Protein AF-A0AB34FKI2-F1 (afdb_monomer_lite)

Structure (mmCIF, N/CA/C/O backbone):
data_AF-A0AB34FKI2-F1
#
_entry.id   AF-A0AB34FKI2-F1
#
loop_
_atom_site.group_PDB
_atom_site.id
_atom_site.type_symbol
_atom_site.label_atom_id
_atom_site.label_alt_id
_atom_site.label_comp_id
_atom_site.label_asym_id
_atom_site.label_entity_id
_atom_site.label_seq_id
_atom_site.pdbx_PDB_ins_code
_atom_site.Cartn_x
_atom_site.Cartn_y
_atom_site.Cartn_z
_atom_site.occupancy
_atom_site.B_iso_or_equiv
_atom_site.auth_seq_id
_atom_site.auth_comp_id
_atom_site.auth_asym_id
_atom_site.auth_atom_id
_atom_site.pdbx_PDB_model_num
ATOM 1 N N . MET A 1 1 ? 13.806 12.354 -33.647 1.00 36.91 1 MET A N 1
ATOM 2 C CA . MET A 1 1 ? 13.730 12.412 -32.172 1.00 36.91 1 MET A CA 1
ATOM 3 C C . MET A 1 1 ? 12.819 13.571 -31.813 1.00 36.91 1 MET A C 1
ATOM 5 O O . MET A 1 1 ? 13.133 14.686 -32.201 1.00 36.91 1 MET A O 1
ATOM 9 N N . GLY A 1 2 ? 11.666 13.308 -31.197 1.00 36.88 2 GLY A N 1
ATOM 10 C CA . GLY A 1 2 ? 10.784 14.372 -30.700 1.00 36.88 2 GLY A CA 1
ATOM 11 C C . GLY A 1 2 ? 11.309 14.981 -29.392 1.00 36.88 2 GLY A C 1
ATOM 12 O O . GLY A 1 2 ? 12.210 14.392 -28.782 1.00 36.88 2 GLY A O 1
ATOM 13 N N . PRO A 1 3 ? 10.777 16.138 -28.957 1.00 34.12 3 PRO A N 1
ATOM 14 C CA . PRO A 1 3 ? 11.113 16.712 -27.660 1.00 34.12 3 PRO A CA 1
ATOM 15 C C . PRO A 1 3 ? 10.733 15.728 -26.544 1.00 34.12 3 PRO A C 1
ATOM 17 O O . PRO A 1 3 ? 9.613 15.224 -26.493 1.00 34.12 3 PRO A O 1
ATOM 20 N N . ARG A 1 4 ? 11.699 15.419 -25.675 1.00 36.09 4 ARG A N 1
ATOM 21 C CA . ARG A 1 4 ? 11.494 14.641 -24.450 1.00 36.09 4 ARG A CA 1
ATOM 22 C C . ARG A 1 4 ? 11.202 15.623 -23.325 1.00 36.09 4 ARG A C 1
ATOM 24 O O . ARG A 1 4 ? 12.041 16.470 -23.035 1.00 36.09 4 ARG A O 1
ATOM 31 N N . TYR A 1 5 ? 10.034 15.511 -22.710 1.00 38.56 5 TYR A N 1
ATOM 32 C CA . TYR A 1 5 ? 9.676 16.317 -21.549 1.00 38.56 5 TYR A CA 1
ATOM 33 C C . TYR A 1 5 ? 10.195 15.625 -20.288 1.00 38.56 5 TYR A C 1
ATOM 35 O O . TYR A 1 5 ? 9.943 14.440 -20.078 1.00 38.56 5 TYR A O 1
ATOM 43 N N . VAL A 1 6 ? 10.951 16.355 -19.472 1.00 43.88 6 VAL A N 1
ATOM 44 C CA . VAL A 1 6 ? 11.436 15.898 -18.167 1.00 43.88 6 VAL A CA 1
ATOM 45 C C . VAL A 1 6 ? 10.731 16.739 -17.116 1.00 43.88 6 VAL A C 1
ATOM 47 O O . VAL A 1 6 ? 10.831 17.964 -17.138 1.00 43.88 6 VAL A O 1
ATOM 50 N N . TRP A 1 7 ? 10.005 16.088 -16.210 1.00 45.16 7 TRP A N 1
ATOM 51 C CA . TRP A 1 7 ? 9.413 16.757 -15.058 1.00 45.16 7 TRP A CA 1
ATOM 52 C C . TRP A 1 7 ? 10.509 17.038 -14.035 1.00 45.16 7 TRP A C 1
ATOM 54 O O . TRP A 1 7 ? 11.096 16.110 -13.477 1.00 45.16 7 TRP A O 1
ATOM 64 N N . VAL A 1 8 ? 10.791 18.319 -13.812 1.00 47.62 8 VAL A N 1
ATOM 65 C CA . VAL A 1 8 ? 11.752 18.785 -12.813 1.00 47.62 8 VAL A CA 1
ATOM 66 C C . VAL A 1 8 ? 10.981 19.505 -11.718 1.00 47.62 8 VAL A C 1
ATOM 68 O O . VAL A 1 8 ? 10.269 20.470 -11.990 1.00 47.62 8 VAL A O 1
ATOM 71 N N . ASN A 1 9 ? 11.146 19.067 -10.472 1.00 60.25 9 ASN A N 1
ATOM 72 C CA . ASN A 1 9 ? 10.784 19.886 -9.327 1.00 60.25 9 ASN A CA 1
ATOM 73 C C . ASN A 1 9 ? 11.964 20.808 -9.004 1.00 60.25 9 ASN A C 1
ATOM 75 O O . ASN A 1 9 ? 12.956 20.367 -8.425 1.00 60.25 9 ASN A O 1
ATOM 79 N N . PHE A 1 10 ? 11.854 22.084 -9.366 1.00 63.44 10 PHE A N 1
ATOM 80 C CA . PHE A 1 10 ? 12.954 23.024 -9.194 1.00 63.44 10 PHE A CA 1
ATOM 81 C C . PHE A 1 10 ? 13.358 23.275 -7.734 1.00 63.44 10 PHE A C 1
ATOM 83 O O . PHE A 1 10 ? 14.466 23.759 -7.526 1.00 63.44 10 PHE A O 1
ATOM 90 N N . ASP A 1 11 ? 12.523 22.934 -6.742 1.00 52.12 11 ASP A N 1
ATOM 91 C CA . ASP A 1 11 ? 12.841 23.084 -5.314 1.00 52.12 11 ASP A CA 1
ATOM 92 C C . ASP A 1 11 ? 13.792 22.004 -4.777 1.00 52.12 11 ASP A C 1
ATOM 94 O O . ASP A 1 11 ? 14.452 22.227 -3.757 1.00 52.12 11 ASP A O 1
ATOM 98 N N . VAL A 1 12 ? 13.868 20.845 -5.443 1.00 49.78 12 VAL A N 1
ATOM 99 C CA . VAL A 1 12 ? 14.560 19.643 -4.932 1.00 49.78 12 VAL A CA 1
ATOM 100 C C . VAL A 1 12 ? 15.513 19.032 -5.955 1.00 49.78 12 VAL A C 1
ATOM 102 O O . VAL A 1 12 ? 16.556 18.490 -5.592 1.00 49.78 12 VAL A O 1
ATOM 105 N N . ASP A 1 13 ? 15.157 19.070 -7.235 1.00 63.12 13 ASP A N 1
ATOM 106 C CA . ASP A 1 13 ? 15.955 18.459 -8.284 1.00 63.12 13 ASP A CA 1
ATOM 107 C C . ASP A 1 13 ? 17.073 19.425 -8.713 1.00 63.12 13 ASP A C 1
ATOM 109 O O . ASP A 1 13 ? 16.844 20.593 -9.029 1.00 63.12 13 ASP A O 1
ATOM 113 N N . ILE A 1 14 ? 18.306 18.916 -8.737 1.00 79.19 14 ILE A N 1
ATOM 114 C CA . ILE A 1 14 ? 19.466 19.661 -9.224 1.00 79.19 14 ILE A CA 1
ATOM 115 C C . ILE A 1 14 ? 19.403 19.703 -10.752 1.00 79.19 14 ILE A C 1
ATOM 117 O O . ILE A 1 14 ? 19.555 18.677 -11.420 1.00 79.19 14 ILE A O 1
ATOM 121 N N . ILE A 1 15 ? 19.220 20.895 -11.316 1.00 81.94 15 ILE A N 1
ATOM 122 C CA . ILE A 1 15 ? 19.313 21.116 -12.759 1.00 81.94 15 ILE A CA 1
ATOM 123 C C . ILE A 1 15 ? 20.778 21.027 -13.163 1.00 81.94 15 ILE A C 1
ATOM 125 O O . ILE A 1 15 ? 21.557 21.933 -12.887 1.00 81.94 15 ILE A O 1
ATOM 129 N N . SER A 1 16 ? 21.173 19.931 -13.811 1.00 85.62 16 SER A N 1
ATOM 130 C CA . SER A 1 16 ? 22.531 19.791 -14.331 1.00 85.62 16 SER A CA 1
ATOM 131 C C . SER A 1 16 ? 22.608 20.224 -15.788 1.00 85.62 16 SER A C 1
ATOM 133 O O . SER A 1 16 ? 21.954 19.641 -16.650 1.00 85.62 16 SER A O 1
ATOM 135 N N . ILE A 1 17 ? 23.431 21.232 -16.068 1.00 79.88 17 ILE A N 1
ATOM 136 C CA . ILE A 1 17 ? 23.648 21.740 -17.428 1.00 79.88 17 ILE A CA 1
ATOM 137 C C . ILE A 1 17 ? 24.978 21.315 -18.049 1.00 79.88 17 ILE A C 1
ATOM 139 O O . ILE A 1 17 ? 25.231 21.622 -19.217 1.00 79.88 17 ILE A O 1
ATOM 143 N N . GLY A 1 18 ? 25.839 20.628 -17.292 1.00 83.62 18 GLY A N 1
ATOM 144 C CA . GLY A 1 18 ? 27.208 20.323 -17.716 1.00 83.62 18 GLY A CA 1
ATOM 145 C C . GLY A 1 18 ? 27.922 21.586 -18.211 1.00 83.62 18 GLY A C 1
ATOM 146 O O . GLY A 1 18 ? 27.848 22.641 -17.575 1.00 83.62 18 GLY A O 1
ATOM 147 N N . LYS A 1 19 ? 28.546 21.509 -19.391 1.00 79.94 19 LYS A N 1
ATOM 148 C CA . LYS A 1 19 ? 29.255 22.631 -20.040 1.00 79.94 19 LYS A CA 1
ATOM 149 C C . LYS A 1 19 ? 28.345 23.620 -20.784 1.00 79.94 19 LYS A C 1
ATOM 151 O O . LYS A 1 19 ? 28.832 24.524 -21.458 1.00 79.94 19 LYS A O 1
ATOM 156 N N . THR A 1 20 ? 27.024 23.455 -20.709 1.00 78.88 20 THR A N 1
ATOM 157 C CA . THR A 1 20 ? 26.074 24.318 -21.427 1.00 78.88 20 THR A CA 1
ATOM 158 C C . THR A 1 20 ? 26.088 25.746 -20.861 1.00 78.88 20 THR A C 1
ATOM 160 O O . THR A 1 20 ? 26.243 25.959 -19.655 1.00 78.88 20 THR A O 1
ATOM 163 N N . ALA A 1 21 ? 25.923 26.742 -21.737 1.00 74.44 21 ALA A N 1
ATOM 164 C CA . ALA A 1 21 ? 25.883 28.156 -21.361 1.00 74.44 21 ALA A CA 1
ATOM 165 C C . ALA A 1 21 ? 24.600 28.517 -20.588 1.00 74.44 21 ALA A C 1
ATOM 167 O O . ALA A 1 21 ? 23.507 28.100 -20.978 1.00 74.44 21 ALA A O 1
ATOM 168 N N . PHE A 1 22 ? 24.719 29.367 -19.559 1.00 78.50 22 PHE A N 1
ATOM 169 C CA . PHE A 1 22 ? 23.585 29.801 -18.723 1.00 78.50 22 PHE A CA 1
ATOM 170 C C . PHE A 1 22 ? 22.483 30.521 -19.508 1.00 78.50 22 PHE A C 1
ATOM 172 O O . PHE A 1 22 ? 21.317 30.410 -19.154 1.00 78.50 22 PHE A O 1
ATOM 179 N N . ALA A 1 23 ? 22.826 31.171 -20.626 1.00 72.12 23 ALA A N 1
ATOM 180 C CA . ALA A 1 23 ? 21.864 31.858 -21.490 1.00 72.12 23 ALA A CA 1
ATOM 181 C C . ALA A 1 23 ? 20.731 30.944 -22.004 1.00 72.12 23 ALA A C 1
ATOM 183 O O . ALA A 1 23 ? 19.657 31.432 -22.340 1.00 72.12 23 ALA A O 1
ATOM 184 N N . ARG A 1 24 ? 20.945 29.619 -22.054 1.00 72.25 24 ARG A N 1
ATOM 185 C CA . ARG A 1 24 ? 19.901 28.652 -22.436 1.00 72.25 24 ARG A CA 1
ATOM 186 C C . ARG A 1 24 ? 18.867 28.380 -21.343 1.00 72.25 24 ARG A C 1
ATOM 188 O O . ARG A 1 24 ? 17.852 27.774 -21.651 1.00 72.25 24 ARG A O 1
ATOM 195 N N . LEU A 1 25 ? 19.146 28.791 -20.110 1.00 74.25 25 LEU A N 1
ATOM 196 C CA . LEU A 1 25 ? 18.250 28.687 -18.959 1.00 74.25 25 LEU A CA 1
ATOM 197 C C . LEU A 1 25 ? 17.716 30.052 -18.505 1.00 74.25 25 LEU A C 1
ATOM 199 O O . LEU A 1 25 ? 17.003 30.130 -17.511 1.00 74.25 25 LEU A O 1
ATOM 203 N N . GLU A 1 26 ? 18.089 31.135 -19.192 1.00 70.12 26 GLU A N 1
ATOM 204 C CA . GLU A 1 26 ? 17.676 32.494 -18.835 1.00 70.12 26 GLU A CA 1
ATOM 205 C C . GLU A 1 26 ? 16.142 32.658 -18.731 1.00 70.12 26 GLU A C 1
ATOM 207 O O . GLU A 1 26 ? 15.705 33.331 -17.795 1.00 70.12 26 GLU A O 1
ATOM 212 N N . PRO A 1 27 ? 15.304 32.053 -19.606 1.00 74.75 27 PRO A N 1
ATOM 213 C CA . PRO A 1 27 ? 13.847 32.172 -19.487 1.00 74.75 27 PRO A CA 1
ATOM 214 C C . PRO A 1 27 ? 13.287 31.522 -18.211 1.00 74.75 27 PRO 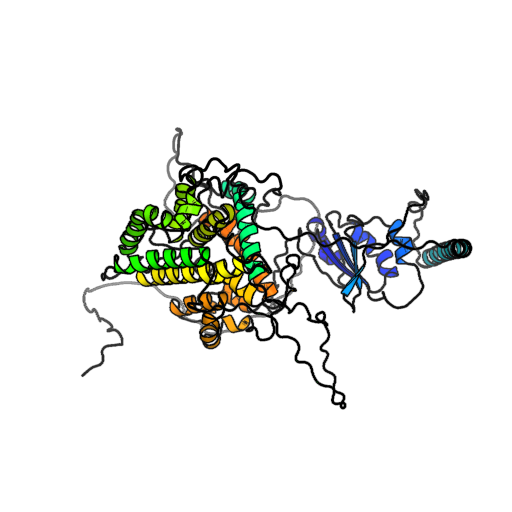A C 1
ATOM 216 O O . PRO A 1 27 ? 12.306 32.005 -17.650 1.00 74.75 27 PRO A O 1
ATOM 219 N N . GLU A 1 28 ? 13.928 30.460 -17.719 1.00 77.56 28 GLU A N 1
ATOM 220 C CA . GLU A 1 28 ? 13.501 29.681 -16.554 1.00 77.56 28 GLU A CA 1
ATOM 221 C C . GLU A 1 28 ? 14.317 29.985 -15.283 1.00 77.56 28 GLU A C 1
ATOM 223 O O . GLU A 1 28 ? 14.105 29.353 -14.245 1.00 77.56 28 GLU A O 1
ATOM 228 N N . ARG A 1 29 ? 15.228 30.970 -15.318 1.00 75.94 29 ARG A N 1
ATOM 229 C CA . ARG A 1 29 ? 16.171 31.276 -14.221 1.00 75.94 29 ARG A CA 1
ATOM 230 C C . ARG A 1 29 ? 15.507 31.547 -12.870 1.00 75.94 29 ARG A C 1
ATOM 232 O O . ARG A 1 29 ? 16.075 31.230 -11.832 1.00 75.94 29 ARG A O 1
ATOM 239 N N . GLN A 1 30 ? 14.287 32.088 -12.885 1.00 77.62 30 GLN A N 1
ATOM 240 C CA . GLN A 1 30 ? 13.497 32.390 -11.683 1.00 77.62 30 GLN A CA 1
ATOM 241 C C . GLN A 1 30 ? 12.847 31.148 -11.049 1.00 77.62 30 GLN A C 1
ATOM 243 O O . GLN A 1 30 ? 12.359 31.199 -9.920 1.00 77.62 30 GLN A O 1
ATOM 248 N N . LEU A 1 31 ? 12.822 30.022 -11.762 1.00 73.50 31 LEU A N 1
ATOM 249 C CA . LEU A 1 31 ? 12.275 28.768 -11.254 1.00 73.50 31 LEU A CA 1
ATOM 250 C C . LEU A 1 31 ? 13.360 27.927 -10.581 1.00 73.50 31 LEU A C 1
ATOM 252 O O . LEU A 1 31 ? 13.081 27.285 -9.575 1.00 73.50 31 LEU A O 1
ATOM 256 N N . ILE A 1 32 ? 14.594 27.970 -11.085 1.00 80.69 32 ILE A N 1
ATOM 257 C CA . ILE A 1 32 ? 15.693 27.082 -10.688 1.00 80.69 32 ILE A CA 1
ATOM 258 C C . ILE A 1 32 ? 16.177 27.386 -9.263 1.00 80.69 32 ILE A C 1
ATOM 260 O O . ILE A 1 32 ? 16.709 28.463 -9.000 1.00 80.69 32 ILE A O 1
ATOM 264 N N . ARG A 1 33 ? 16.039 26.412 -8.346 1.00 85.25 33 ARG A N 1
ATOM 265 C CA . ARG A 1 33 ? 16.550 26.520 -6.963 1.00 85.25 33 ARG A CA 1
ATOM 266 C C . ARG A 1 33 ? 17.855 25.768 -6.737 1.00 85.25 33 ARG A C 1
ATOM 268 O O . ARG A 1 33 ? 18.612 26.155 -5.854 1.00 85.25 33 ARG A O 1
ATOM 275 N N . TRP A 1 34 ? 18.153 24.748 -7.537 1.00 85.00 34 TRP A N 1
ATOM 276 C CA . TRP A 1 34 ? 19.406 24.000 -7.443 1.00 85.00 34 TRP A CA 1
ATOM 277 C C . TRP A 1 34 ? 20.025 23.802 -8.819 1.00 85.00 34 TRP A C 1
ATOM 279 O O . TRP A 1 34 ? 19.372 23.292 -9.729 1.00 85.00 34 TRP A O 1
ATOM 289 N N . LEU A 1 35 ? 21.290 24.191 -8.973 1.00 87.62 35 LEU A N 1
ATOM 290 C CA . LEU A 1 35 ? 21.977 24.186 -10.265 1.00 87.62 35 LEU A CA 1
ATOM 291 C C . LEU A 1 35 ? 23.322 23.473 -10.171 1.00 87.62 35 LEU A C 1
ATOM 293 O O . LEU A 1 35 ? 24.120 23.765 -9.287 1.00 87.62 35 LEU A O 1
ATOM 297 N N . ARG A 1 36 ? 23.595 22.571 -11.115 1.00 88.00 36 ARG A N 1
ATOM 298 C CA . ARG A 1 36 ? 24.903 21.946 -11.314 1.00 88.00 36 ARG A CA 1
ATOM 299 C C . ARG A 1 36 ? 25.458 22.295 -12.683 1.00 88.00 36 ARG A C 1
ATOM 301 O O . ARG A 1 36 ? 24.809 22.043 -13.697 1.00 88.00 36 ARG A O 1
ATOM 308 N N . PHE A 1 37 ? 26.682 22.793 -12.739 1.00 84.56 37 PHE A N 1
ATOM 309 C CA . PHE A 1 37 ? 27.330 23.129 -14.004 1.00 84.56 37 PHE A CA 1
ATOM 310 C C . PHE A 1 37 ? 28.814 22.771 -13.992 1.00 84.56 37 PHE A C 1
ATOM 312 O O . PHE A 1 37 ? 29.411 22.568 -12.940 1.00 84.56 37 PHE A O 1
ATOM 319 N N . GLU A 1 38 ? 29.392 22.671 -15.184 1.00 84.44 38 GLU A N 1
ATOM 320 C CA . GLU A 1 38 ? 30.779 22.277 -15.415 1.00 84.44 38 GLU A CA 1
ATOM 321 C C . GLU A 1 38 ? 31.502 23.367 -16.207 1.00 84.44 38 GLU A C 1
ATOM 323 O O . GLU A 1 38 ? 30.967 23.872 -17.203 1.00 84.44 38 GLU A O 1
ATOM 328 N N . ARG A 1 39 ? 32.698 23.769 -15.768 1.00 74.50 39 ARG A N 1
ATOM 329 C CA . ARG A 1 39 ? 33.517 24.777 -16.458 1.00 74.50 39 ARG A CA 1
ATOM 330 C C . ARG A 1 39 ? 34.976 24.333 -16.503 1.00 74.50 39 ARG A C 1
ATOM 332 O O . ARG A 1 39 ? 35.525 23.889 -15.505 1.00 74.50 39 ARG A O 1
ATOM 339 N N . ALA A 1 40 ? 35.570 24.471 -17.687 1.00 59.78 40 ALA A N 1
ATOM 340 C CA . ALA A 1 40 ? 36.943 24.057 -17.976 1.00 59.78 40 ALA A CA 1
ATOM 341 C C . ALA A 1 40 ? 37.964 25.197 -17.820 1.00 59.78 40 ALA A C 1
ATOM 343 O O . ALA A 1 40 ? 39.146 24.947 -17.639 1.00 59.78 40 ALA A O 1
ATOM 344 N N . ASP A 1 41 ? 37.526 26.455 -17.931 1.00 61.81 41 ASP A N 1
ATOM 345 C CA . ASP A 1 41 ? 38.401 27.631 -17.942 1.00 61.81 41 ASP A CA 1
ATOM 346 C C . ASP A 1 41 ? 37.795 28.726 -17.058 1.00 61.81 41 ASP A C 1
ATOM 348 O O . ASP A 1 41 ? 36.807 29.379 -17.413 1.00 61.81 41 ASP A O 1
ATOM 352 N N . LEU A 1 42 ? 38.373 28.879 -15.868 1.00 55.81 42 LEU A N 1
ATOM 353 C CA . LEU A 1 42 ? 37.875 29.785 -14.839 1.00 55.81 42 LEU A CA 1
ATOM 354 C C . LEU A 1 42 ? 38.068 31.257 -15.222 1.00 55.81 42 LEU A C 1
ATOM 356 O O . LEU A 1 42 ? 37.190 32.066 -14.935 1.00 55.81 42 LEU A O 1
ATOM 360 N N . ALA A 1 43 ? 39.138 31.613 -15.941 1.00 51.38 43 ALA A N 1
ATOM 361 C CA . ALA A 1 43 ? 39.344 32.988 -16.398 1.00 51.38 43 ALA A CA 1
ATOM 362 C C . ALA A 1 43 ? 38.209 33.429 -17.340 1.00 51.38 43 ALA A C 1
ATOM 364 O O . ALA A 1 43 ? 37.658 34.521 -17.201 1.00 51.38 43 ALA A O 1
ATOM 365 N N . LYS A 1 44 ? 37.766 32.534 -18.233 1.00 54.94 44 LYS A N 1
ATOM 366 C CA . LYS A 1 44 ? 36.610 32.785 -19.113 1.00 54.94 44 LYS A CA 1
ATOM 367 C C . LYS A 1 44 ? 35.272 32.788 -18.377 1.00 54.94 44 LYS A C 1
ATOM 369 O O . LYS A 1 44 ? 34.367 33.521 -18.776 1.00 54.94 44 LYS A O 1
ATOM 374 N N . PHE A 1 45 ? 35.134 32.001 -17.309 1.00 61.09 45 PHE A N 1
ATOM 375 C CA . PHE A 1 45 ? 33.935 32.028 -16.471 1.00 61.09 45 PHE A CA 1
ATOM 376 C C . PHE A 1 45 ? 33.715 33.419 -15.851 1.00 61.09 45 PHE A C 1
ATOM 378 O O . PHE A 1 45 ? 32.600 33.938 -15.913 1.00 61.09 45 PHE A O 1
ATOM 385 N N . PHE A 1 46 ? 34.770 34.066 -15.344 1.00 56.91 46 PHE A N 1
ATOM 386 C CA . PHE A 1 46 ? 34.662 35.375 -14.686 1.00 56.91 46 PHE A CA 1
ATOM 387 C C . PHE A 1 46 ? 34.503 36.557 -15.649 1.00 56.91 46 PHE A C 1
ATOM 389 O O . PHE A 1 46 ? 33.774 37.492 -15.332 1.00 56.91 46 PHE A O 1
ATOM 396 N N . VAL A 1 47 ? 35.114 36.506 -16.836 1.00 51.84 47 VAL A N 1
ATOM 397 C CA . VAL A 1 47 ? 35.044 37.606 -17.819 1.00 51.84 47 VAL A CA 1
ATOM 398 C C . VAL A 1 47 ? 33.665 37.715 -18.495 1.00 51.84 47 VAL A C 1
ATOM 400 O O . VAL A 1 47 ? 33.321 38.782 -18.995 1.00 51.84 47 VAL A O 1
A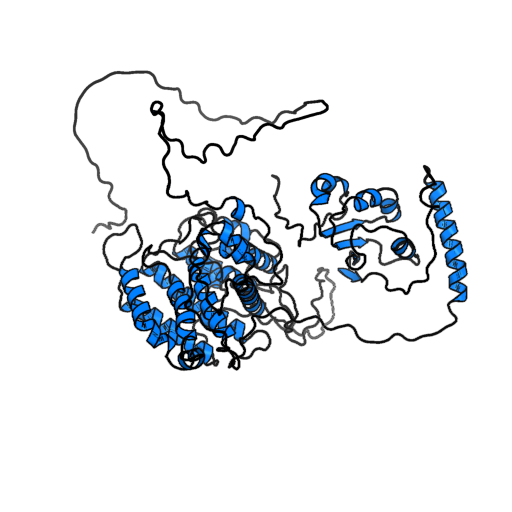TOM 403 N N . GLY A 1 48 ? 32.837 36.657 -18.499 1.00 56.94 48 GLY A N 1
ATOM 404 C CA . GLY A 1 48 ? 31.546 36.714 -19.208 1.00 56.94 48 GLY A CA 1
ATOM 405 C C . GLY A 1 48 ? 30.384 35.867 -18.685 1.00 56.94 48 GLY A C 1
ATOM 406 O O . GLY A 1 48 ? 29.230 36.247 -18.892 1.00 56.94 48 GLY A O 1
ATOM 407 N N . ASP A 1 49 ? 30.633 34.744 -18.011 1.00 62.22 49 ASP A N 1
ATOM 408 C CA . ASP A 1 49 ? 29.565 33.821 -17.592 1.00 62.22 49 ASP A CA 1
ATOM 409 C C . ASP A 1 49 ? 29.048 34.117 -16.170 1.00 62.22 49 ASP A C 1
ATOM 411 O O . ASP A 1 49 ? 27.868 33.896 -15.893 1.00 62.22 49 ASP A O 1
ATOM 415 N N . TYR A 1 50 ? 29.880 34.687 -15.290 1.00 68.31 50 TYR A N 1
ATOM 416 C CA . TYR A 1 50 ? 29.510 35.042 -13.913 1.00 68.31 50 TYR A CA 1
ATOM 417 C C . TYR A 1 50 ? 28.377 36.079 -13.838 1.00 68.31 50 TYR A C 1
ATOM 419 O O . TYR A 1 50 ? 27.407 35.866 -13.116 1.00 68.31 50 TYR A O 1
ATOM 427 N N . LEU A 1 51 ? 28.422 37.145 -14.651 1.00 66.69 51 LEU A N 1
ATOM 428 C CA . LEU A 1 51 ? 27.358 38.168 -14.703 1.00 66.69 51 LEU A CA 1
ATOM 429 C C . LEU A 1 51 ? 25.990 37.600 -15.120 1.00 66.69 51 LEU A C 1
ATOM 431 O O . LEU A 1 51 ? 24.960 38.251 -14.948 1.00 66.69 51 LEU A O 1
ATOM 435 N N . ARG A 1 52 ? 25.969 36.400 -15.712 1.00 75.12 52 ARG A N 1
ATOM 436 C CA . ARG A 1 52 ? 24.742 35.669 -16.047 1.00 75.12 52 ARG A CA 1
ATOM 437 C C . ARG A 1 52 ? 24.327 34.731 -14.923 1.00 75.12 52 ARG A C 1
ATOM 439 O O . ARG A 1 52 ? 23.136 34.567 -14.716 1.00 75.12 52 ARG A O 1
ATOM 446 N N . LEU A 1 53 ? 25.277 34.159 -14.184 1.00 77.50 53 LEU A N 1
ATOM 447 C CA . LEU A 1 53 ? 24.998 33.365 -12.986 1.00 77.50 53 LEU A CA 1
ATOM 448 C C . LEU A 1 53 ? 24.420 34.224 -11.850 1.00 77.50 53 LEU A C 1
ATOM 450 O O . LEU A 1 53 ? 23.501 33.775 -11.173 1.00 77.50 53 LEU A O 1
ATOM 454 N N . GLU A 1 54 ? 24.891 35.463 -11.679 1.00 75.31 54 GLU A N 1
ATOM 455 C CA . GLU A 1 54 ? 24.359 36.396 -10.668 1.00 75.31 54 GLU A CA 1
ATOM 456 C C . GLU A 1 54 ? 22.859 36.675 -10.861 1.00 75.31 54 GLU A C 1
ATOM 458 O O . GLU A 1 54 ? 22.154 36.934 -9.898 1.00 75.31 54 GLU A O 1
ATOM 463 N N . ARG A 1 55 ? 22.343 36.526 -12.088 1.00 77.69 55 ARG A N 1
ATOM 464 C CA . ARG A 1 55 ? 20.922 36.699 -12.431 1.00 77.69 55 ARG A CA 1
ATOM 465 C C . ARG A 1 55 ? 20.029 35.537 -11.984 1.00 77.69 55 ARG A C 1
ATOM 467 O O . ARG A 1 55 ? 18.826 35.555 -12.249 1.00 77.69 55 ARG A O 1
ATOM 474 N N . PHE A 1 56 ? 20.578 34.487 -11.380 1.00 82.62 56 PHE A N 1
ATOM 475 C CA . PHE A 1 56 ? 19.805 33.357 -10.863 1.00 82.62 56 PHE A CA 1
ATOM 476 C C . PHE A 1 56 ? 19.424 33.596 -9.396 1.00 82.62 56 PHE A C 1
ATOM 478 O O . PHE A 1 56 ? 19.736 32.794 -8.519 1.00 82.62 56 PHE A O 1
ATOM 485 N N . ASP A 1 57 ? 18.695 34.686 -9.147 1.00 79.81 57 ASP A N 1
ATOM 486 C CA . ASP A 1 57 ? 18.303 35.213 -7.823 1.00 79.81 57 ASP A CA 1
ATOM 487 C C . ASP A 1 57 ? 17.495 34.216 -6.965 1.00 79.81 57 ASP A C 1
ATOM 489 O O . ASP A 1 57 ? 17.249 34.416 -5.778 1.00 79.81 57 ASP A O 1
ATOM 493 N N . SER A 1 58 ? 17.028 33.142 -7.596 1.00 82.50 58 SER A N 1
ATOM 494 C CA . SER A 1 58 ? 16.181 32.116 -7.012 1.00 82.50 58 SER A CA 1
ATOM 495 C C . SER A 1 58 ? 16.952 30.910 -6.456 1.00 82.50 58 SER A C 1
ATOM 497 O O . SER A 1 58 ? 16.328 30.043 -5.833 1.00 82.50 58 SER A O 1
ATOM 499 N N . LEU A 1 59 ? 18.278 30.843 -6.634 1.00 84.62 59 LEU A N 1
ATOM 500 C CA . LEU A 1 59 ? 19.097 29.707 -6.209 1.00 84.62 59 LEU A CA 1
ATOM 501 C C . LEU A 1 59 ? 19.162 29.556 -4.683 1.00 84.62 59 LEU A C 1
ATOM 503 O O . LEU A 1 59 ? 19.443 30.482 -3.932 1.00 84.62 59 LEU A O 1
ATOM 507 N N . ARG A 1 60 ? 18.957 28.323 -4.223 1.00 86.31 60 ARG A N 1
ATOM 508 C CA . ARG A 1 60 ? 19.117 27.888 -2.830 1.00 86.31 60 ARG A CA 1
ATOM 509 C C . ARG A 1 60 ? 20.427 27.140 -2.602 1.00 86.31 60 ARG A C 1
ATOM 511 O O . ARG A 1 60 ? 20.898 27.105 -1.472 1.00 86.31 60 ARG A O 1
ATOM 518 N N . GLY A 1 61 ? 21.014 26.571 -3.651 1.00 84.88 61 GLY A N 1
ATOM 519 C CA . GLY A 1 61 ? 22.323 25.924 -3.608 1.00 84.88 61 GLY A CA 1
ATOM 520 C C . GLY A 1 61 ? 22.836 25.588 -5.004 1.00 84.88 61 GLY A C 1
ATOM 521 O O . GLY A 1 61 ? 22.070 25.573 -5.972 1.00 84.88 61 GLY A O 1
ATOM 522 N N . MET A 1 62 ? 24.139 25.349 -5.130 1.00 87.00 62 MET A N 1
ATOM 523 C CA . MET A 1 62 ? 24.740 25.005 -6.419 1.00 87.00 62 MET A CA 1
ATOM 524 C C . MET A 1 62 ? 25.890 24.009 -6.296 1.00 87.00 62 MET A C 1
ATOM 526 O O . MET A 1 62 ? 26.562 23.929 -5.271 1.00 87.00 62 MET A O 1
ATOM 530 N N . GLN A 1 63 ? 26.137 23.281 -7.382 1.00 85.50 63 GLN A N 1
ATOM 531 C CA . GLN A 1 63 ? 27.264 22.370 -7.521 1.00 85.50 63 GLN A CA 1
ATOM 532 C C . GLN A 1 63 ? 28.124 22.765 -8.720 1.00 85.50 63 GLN A C 1
ATOM 534 O O . GLN A 1 63 ? 27.632 22.872 -9.846 1.00 85.50 63 GLN A O 1
ATOM 539 N N . VAL A 1 64 ? 29.419 22.943 -8.494 1.00 80.69 64 VAL A N 1
ATOM 540 C CA . VAL A 1 64 ? 30.370 23.322 -9.542 1.00 80.69 64 VAL A CA 1
ATOM 541 C C . VAL A 1 64 ? 31.315 22.158 -9.795 1.00 80.69 64 VAL A C 1
ATOM 543 O O . VAL A 1 64 ? 32.010 21.705 -8.889 1.00 80.69 64 VAL A O 1
ATOM 546 N N . VAL A 1 65 ? 31.323 21.654 -11.027 1.00 76.38 65 VAL A N 1
ATOM 547 C CA . VAL A 1 65 ? 32.256 20.617 -11.482 1.00 76.38 65 VAL A CA 1
ATOM 548 C C . VAL A 1 65 ? 33.443 21.303 -12.164 1.00 76.38 65 VAL A C 1
ATOM 550 O O . VAL A 1 65 ? 33.252 21.997 -13.165 1.00 76.38 65 VAL A O 1
ATOM 553 N N . ASP A 1 66 ? 34.648 21.130 -11.618 1.00 68.94 66 ASP A N 1
ATOM 554 C CA . ASP A 1 66 ? 35.870 21.818 -12.075 1.00 68.94 66 ASP A CA 1
ATOM 555 C C . ASP A 1 66 ? 36.894 20.837 -12.663 1.00 68.94 66 ASP A C 1
ATOM 557 O O . ASP A 1 66 ? 37.475 20.025 -11.943 1.00 68.94 66 ASP A O 1
ATOM 561 N N . GLU A 1 67 ? 37.150 20.945 -13.970 1.00 56.66 67 GLU A N 1
ATOM 562 C CA . GLU A 1 67 ? 38.029 20.034 -14.712 1.00 56.66 67 GLU A CA 1
ATOM 563 C C . GLU A 1 67 ? 39.504 20.021 -14.258 1.00 56.66 67 GLU A C 1
ATOM 565 O O . GLU A 1 67 ? 40.200 19.039 -14.520 1.00 56.66 67 GLU A O 1
ATOM 570 N N . PHE A 1 68 ? 39.983 21.046 -13.539 1.00 55.94 68 PHE A N 1
ATOM 571 C CA . PHE A 1 68 ? 41.410 21.231 -13.225 1.00 55.94 68 PHE A CA 1
ATOM 572 C C . PHE A 1 68 ? 41.792 21.062 -11.746 1.00 55.94 68 PHE A C 1
ATOM 574 O O . PHE A 1 68 ? 42.922 21.381 -11.364 1.00 55.94 68 PHE A O 1
ATOM 581 N N . MET A 1 69 ? 40.913 20.500 -10.909 1.00 54.09 69 MET A N 1
ATOM 582 C CA . MET A 1 69 ? 41.164 20.274 -9.473 1.00 54.09 69 MET A CA 1
ATOM 583 C C . MET A 1 69 ? 42.193 19.158 -9.157 1.00 54.09 69 MET A C 1
ATOM 585 O O . MET A 1 69 ? 41.959 18.283 -8.327 1.00 54.09 69 MET A O 1
ATOM 589 N N . GLY A 1 70 ? 43.379 19.208 -9.766 1.00 43.81 70 GLY A N 1
ATOM 590 C CA . GLY A 1 70 ? 44.436 18.230 -9.515 1.00 43.81 70 GLY A CA 1
ATOM 591 C C . GLY A 1 70 ? 45.869 18.666 -9.807 1.00 43.81 70 GLY A C 1
ATOM 592 O O . GLY A 1 70 ? 46.770 18.062 -9.240 1.00 43.81 70 GLY A O 1
ATOM 593 N N . ASN A 1 71 ? 46.128 19.706 -10.612 1.00 40.03 71 ASN A N 1
ATOM 594 C CA . ASN A 1 71 ? 47.502 20.044 -11.009 1.00 40.03 71 ASN A CA 1
ATOM 595 C C . ASN A 1 71 ? 47.771 21.559 -11.012 1.00 40.03 71 ASN A C 1
ATOM 597 O O . ASN A 1 71 ? 47.545 22.229 -12.014 1.00 40.03 71 ASN A O 1
ATOM 601 N N . GLY A 1 72 ? 48.335 22.085 -9.917 1.00 35.09 72 GLY A N 1
ATOM 602 C CA . GLY A 1 72 ? 49.076 23.354 -9.940 1.00 35.09 72 GLY A CA 1
ATOM 603 C C . GLY A 1 72 ? 48.946 24.230 -8.681 1.00 35.09 72 GLY A C 1
ATOM 604 O O . GLY A 1 72 ? 47.846 24.393 -8.154 1.00 35.09 72 GLY A O 1
ATOM 605 N N . PRO A 1 73 ? 50.042 24.847 -8.191 1.00 38.56 73 PRO A N 1
ATOM 606 C CA . PRO A 1 73 ? 50.039 25.688 -7.000 1.00 38.56 73 PRO A CA 1
ATOM 607 C C . PRO A 1 73 ? 49.594 27.117 -7.347 1.00 38.56 73 PRO A C 1
ATOM 609 O O . PRO A 1 73 ? 50.426 28.000 -7.485 1.00 38.56 73 PRO A O 1
ATOM 612 N N . THR A 1 74 ? 48.295 27.367 -7.508 1.00 39.25 74 THR A N 1
ATOM 613 C CA . THR A 1 74 ? 47.700 28.725 -7.502 1.00 39.25 74 THR A CA 1
ATOM 614 C C . THR A 1 74 ? 46.191 28.591 -7.238 1.00 39.25 74 THR A C 1
ATOM 616 O O . THR A 1 74 ? 45.422 28.141 -8.074 1.00 39.25 74 THR A O 1
ATOM 619 N N . GLY A 1 75 ? 45.665 28.870 -6.048 1.00 46.06 75 GLY A N 1
ATOM 620 C CA . GLY A 1 75 ? 45.507 30.237 -5.546 1.00 46.06 75 GLY A CA 1
ATOM 621 C C . GLY A 1 75 ? 44.254 30.952 -6.091 1.00 46.06 75 GLY A C 1
ATOM 622 O O . GLY A 1 75 ? 43.710 31.800 -5.398 1.00 46.06 75 GLY A O 1
ATOM 623 N N . HIS A 1 76 ? 43.738 30.582 -7.271 1.00 48.59 76 HIS A N 1
ATOM 624 C CA . HIS A 1 76 ? 42.758 31.416 -7.986 1.00 48.59 76 HIS A CA 1
ATOM 625 C C . HIS A 1 76 ? 41.341 31.394 -7.390 1.00 48.59 76 HIS A C 1
ATOM 627 O O . HIS A 1 76 ? 40.715 32.441 -7.266 1.00 48.59 76 HIS A O 1
ATOM 633 N N . TRP A 1 77 ? 40.834 30.240 -6.946 1.00 50.75 77 TRP A N 1
ATOM 634 C CA . TRP A 1 77 ? 39.506 30.171 -6.314 1.00 50.75 77 TRP A CA 1
ATOM 635 C C . TRP A 1 77 ? 39.490 30.775 -4.901 1.00 50.75 77 TRP A C 1
ATOM 637 O O . TRP A 1 77 ? 38.461 31.283 -4.464 1.00 50.75 77 TRP A O 1
ATOM 647 N N . ARG A 1 78 ? 40.635 30.756 -4.200 1.00 51.56 78 ARG A N 1
ATOM 648 C CA . ARG A 1 78 ? 40.761 31.218 -2.807 1.00 51.56 78 ARG A CA 1
ATOM 649 C C . ARG A 1 78 ? 40.580 32.724 -2.691 1.00 51.56 78 ARG A C 1
ATOM 651 O O . ARG A 1 78 ? 39.834 33.174 -1.838 1.00 51.56 78 ARG A O 1
ATOM 658 N N . SER A 1 79 ? 41.216 33.487 -3.578 1.00 49.38 79 SER A N 1
ATOM 659 C CA . SER A 1 79 ? 41.087 34.946 -3.594 1.00 49.38 79 SER A CA 1
ATOM 660 C C . SER A 1 79 ? 39.717 35.411 -4.098 1.00 49.38 79 SER A C 1
ATOM 662 O O . SER A 1 79 ? 39.263 36.481 -3.721 1.00 49.38 79 SER A O 1
ATOM 664 N N . LEU A 1 80 ? 39.040 34.613 -4.931 1.00 52.19 80 LEU A N 1
ATOM 665 C CA . LEU A 1 80 ? 37.756 34.977 -5.542 1.00 52.19 80 LEU A CA 1
ATOM 666 C C . LEU A 1 80 ? 36.540 34.582 -4.694 1.00 52.19 80 LEU A C 1
ATOM 668 O O . LEU A 1 80 ? 35.508 35.244 -4.775 1.00 52.19 80 LEU A O 1
ATOM 672 N N . TRP A 1 81 ? 36.663 33.553 -3.848 1.00 63.53 81 TRP A N 1
ATOM 673 C CA . TRP A 1 81 ? 35.620 33.137 -2.903 1.00 63.53 81 TRP A CA 1
ATOM 674 C C . TRP A 1 81 ? 35.117 34.300 -2.042 1.00 63.53 81 TRP A C 1
ATOM 676 O O . TRP A 1 81 ? 33.910 34.434 -1.837 1.00 63.53 81 TRP A O 1
ATOM 686 N N . ASP A 1 82 ? 36.038 35.166 -1.613 1.00 54.88 82 ASP A N 1
ATOM 687 C CA . ASP A 1 82 ? 35.749 36.288 -0.724 1.00 54.88 82 ASP A CA 1
ATOM 688 C C . ASP A 1 82 ? 35.288 37.555 -1.451 1.00 54.88 82 ASP A C 1
ATOM 690 O O . ASP A 1 82 ? 34.544 38.339 -0.866 1.00 54.88 82 ASP A O 1
ATOM 694 N N . ILE A 1 83 ? 35.639 37.715 -2.731 1.00 53.75 83 ILE A N 1
ATOM 695 C CA . ILE A 1 83 ? 35.364 38.927 -3.524 1.00 53.75 83 ILE A CA 1
ATOM 696 C C . ILE A 1 83 ? 34.019 38.841 -4.272 1.00 53.75 83 ILE A C 1
ATOM 698 O O . ILE A 1 83 ? 33.419 39.868 -4.585 1.00 53.75 83 ILE A O 1
ATOM 702 N N . LEU A 1 84 ? 33.521 37.633 -4.559 1.00 62.72 84 LEU A N 1
ATOM 703 C CA . LEU A 1 84 ? 32.326 37.435 -5.386 1.00 62.72 84 LEU A CA 1
ATOM 704 C C . LEU A 1 84 ? 31.014 37.421 -4.587 1.00 62.72 84 LEU A C 1
ATOM 706 O O . LEU A 1 84 ? 30.932 36.927 -3.453 1.00 62.72 84 LEU A O 1
ATOM 710 N N . ASN A 1 85 ? 29.969 37.930 -5.241 1.00 70.81 85 ASN A N 1
ATOM 711 C CA . ASN A 1 85 ? 28.592 37.944 -4.764 1.00 70.81 85 ASN A CA 1
ATOM 712 C C . ASN A 1 85 ? 27.837 36.719 -5.302 1.00 70.81 85 ASN A C 1
ATOM 714 O O . ASN A 1 85 ? 27.421 36.665 -6.458 1.00 70.81 85 ASN A O 1
ATOM 718 N N . TRP A 1 86 ? 27.688 35.696 -4.467 1.00 79.69 86 TRP A N 1
ATOM 719 C CA . TRP A 1 86 ? 27.075 34.439 -4.885 1.00 79.69 86 TRP A CA 1
ATOM 720 C C . TRP A 1 86 ? 25.540 34.528 -4.852 1.00 79.69 86 TRP A C 1
ATOM 722 O O . TRP A 1 86 ? 24.989 35.040 -3.879 1.00 79.69 86 TRP A O 1
ATOM 732 N N . PRO A 1 87 ? 24.826 33.979 -5.855 1.00 80.81 87 PRO A N 1
ATOM 733 C CA . PRO A 1 87 ? 23.361 34.037 -5.926 1.00 80.81 87 PRO A CA 1
ATOM 734 C C . PRO A 1 87 ? 22.653 33.111 -4.918 1.00 80.81 87 PRO A C 1
ATOM 736 O O . PRO A 1 87 ? 21.428 33.072 -4.873 1.00 80.81 87 PRO A O 1
ATOM 739 N N . CYS A 1 88 ? 23.403 32.337 -4.128 1.00 82.50 88 CYS A N 1
ATOM 740 C CA . CYS A 1 88 ? 22.895 31.482 -3.060 1.00 82.50 88 CYS A CA 1
ATOM 741 C C . CYS A 1 88 ? 23.866 31.469 -1.863 1.00 82.50 88 CYS A C 1
ATOM 743 O O . CYS A 1 88 ? 25.024 31.874 -2.018 1.00 82.50 88 CYS A O 1
ATOM 745 N N . PRO A 1 89 ? 23.427 31.019 -0.668 1.00 82.44 89 PRO A N 1
ATOM 746 C CA . PRO A 1 89 ? 24.282 30.996 0.516 1.00 82.44 89 PRO A CA 1
ATOM 747 C C . PRO A 1 89 ? 25.555 30.174 0.283 1.00 82.44 89 PRO A C 1
ATOM 749 O O . PRO A 1 89 ? 25.497 29.068 -0.260 1.00 82.44 89 PRO A O 1
ATOM 752 N N . ARG A 1 90 ? 26.706 30.712 0.705 1.00 75.00 90 ARG A N 1
ATOM 753 C CA . ARG A 1 90 ? 28.042 30.149 0.433 1.00 75.00 90 ARG A CA 1
ATOM 754 C C . ARG A 1 90 ? 28.201 28.726 0.982 1.00 75.00 90 ARG A C 1
ATOM 756 O O . ARG A 1 90 ? 28.841 27.885 0.360 1.00 75.00 90 ARG A O 1
ATOM 763 N N . GLU A 1 91 ? 27.561 28.431 2.105 1.00 76.56 91 GLU A N 1
ATOM 764 C CA . GLU A 1 91 ? 27.498 27.114 2.744 1.00 76.56 91 GLU A CA 1
ATOM 765 C C . GLU A 1 91 ? 26.737 26.054 1.930 1.00 76.56 91 GLU A C 1
ATOM 767 O O . GLU A 1 91 ? 26.855 24.863 2.208 1.00 76.56 91 GLU A O 1
ATOM 772 N N . LYS A 1 92 ? 25.967 26.465 0.914 1.00 82.06 92 LYS A N 1
ATOM 773 C CA . LYS A 1 92 ? 25.211 25.575 0.017 1.00 82.06 92 LYS A CA 1
ATOM 774 C C . LYS A 1 92 ? 25.842 25.453 -1.372 1.00 82.06 92 LYS A C 1
ATOM 776 O O . LYS A 1 92 ? 25.177 25.019 -2.317 1.00 82.06 92 LYS A O 1
ATOM 781 N N . ILE A 1 93 ? 27.112 25.840 -1.497 1.00 81.31 93 ILE A N 1
ATOM 782 C CA . ILE A 1 93 ? 27.922 25.687 -2.706 1.00 81.31 93 ILE A CA 1
ATOM 783 C C . ILE A 1 93 ? 28.873 24.508 -2.505 1.00 81.31 93 ILE A C 1
ATOM 785 O O . ILE A 1 93 ? 29.663 24.493 -1.562 1.00 81.31 93 ILE A O 1
ATOM 789 N N . THR A 1 94 ? 28.816 23.530 -3.405 1.00 78.75 94 THR A N 1
ATOM 790 C CA . THR A 1 94 ? 29.676 22.340 -3.355 1.00 78.75 94 THR A CA 1
ATOM 791 C C . THR A 1 94 ? 30.526 22.247 -4.612 1.00 78.75 94 THR A C 1
ATOM 793 O O . THR A 1 94 ? 30.015 22.349 -5.728 1.00 78.75 94 THR A O 1
ATOM 796 N N . PHE A 1 95 ? 31.824 22.010 -4.440 1.00 74.62 95 PHE A N 1
ATOM 797 C CA . PHE A 1 95 ? 32.731 21.745 -5.551 1.00 74.62 95 PHE A CA 1
ATOM 798 C C . PHE A 1 95 ? 32.931 20.244 -5.698 1.00 74.62 95 PHE A C 1
ATOM 800 O O . PHE A 1 95 ? 33.185 19.546 -4.716 1.00 74.62 95 PHE A O 1
ATOM 807 N N . ILE A 1 96 ? 32.799 19.763 -6.931 1.00 74.38 96 ILE A N 1
ATOM 808 C CA . ILE A 1 96 ? 32.858 18.344 -7.262 1.00 74.38 96 ILE A CA 1
ATOM 809 C C . ILE A 1 96 ? 34.035 18.121 -8.194 1.00 74.38 96 ILE A C 1
ATOM 811 O O . ILE A 1 96 ? 34.104 18.713 -9.275 1.00 74.38 96 ILE A O 1
ATOM 815 N N . HIS A 1 97 ? 34.941 17.228 -7.802 1.00 71.38 97 HIS A N 1
ATOM 816 C CA . HIS A 1 97 ? 36.004 16.816 -8.702 1.00 71.38 97 HIS A CA 1
ATOM 817 C C . HIS A 1 97 ? 35.427 15.957 -9.854 1.00 71.38 97 HIS A C 1
ATOM 819 O O . HIS A 1 97 ? 34.781 14.937 -9.602 1.00 71.38 97 HIS A O 1
ATOM 825 N N . PRO A 1 98 ? 35.670 16.317 -11.123 1.00 63.88 98 PRO A N 1
ATOM 826 C CA . PRO A 1 98 ? 35.093 15.711 -12.335 1.00 63.88 98 PRO A CA 1
ATOM 827 C C . PRO A 1 98 ? 35.344 14.204 -12.459 1.00 63.88 98 PRO A C 1
ATOM 829 O O . PRO A 1 98 ? 34.479 13.478 -12.940 1.00 63.88 98 PRO A O 1
ATOM 832 N N . HIS A 1 99 ? 36.518 13.729 -12.026 1.00 59.69 99 HIS A N 1
ATOM 833 C CA . HIS A 1 99 ? 36.966 12.351 -12.254 1.00 59.69 99 HIS A CA 1
ATOM 834 C C . HIS A 1 99 ? 36.831 11.459 -11.015 1.00 59.69 99 HIS A C 1
ATOM 836 O O . HIS A 1 99 ? 36.748 10.244 -11.146 1.00 59.69 99 HIS A O 1
ATOM 842 N N . THR A 1 100 ? 36.820 12.043 -9.814 1.00 61.03 100 THR A N 1
ATOM 843 C CA . THR A 1 100 ? 36.771 11.284 -8.548 1.00 61.03 100 THR A CA 1
ATOM 844 C C . THR A 1 100 ? 35.430 11.430 -7.839 1.00 61.03 100 THR A C 1
ATOM 846 O O . THR A 1 100 ? 35.141 10.648 -6.941 1.00 61.03 100 THR A O 1
ATOM 849 N N . GLY A 1 101 ? 34.607 12.412 -8.229 1.00 61.97 101 GLY A N 1
ATOM 850 C CA . GLY A 1 101 ? 33.343 12.720 -7.563 1.00 61.97 101 GLY A CA 1
ATOM 851 C C . GLY A 1 101 ? 33.514 13.228 -6.131 1.00 61.97 101 GLY A C 1
ATOM 852 O O . GLY A 1 101 ? 32.523 13.336 -5.420 1.00 61.97 101 GLY A O 1
ATOM 853 N N . GLU A 1 102 ? 34.749 13.517 -5.704 1.00 66.75 102 GLU A N 1
ATOM 854 C CA . GLU A 1 102 ? 35.046 14.003 -4.360 1.00 66.75 102 GLU A CA 1
ATOM 855 C C . GLU A 1 102 ? 34.386 15.370 -4.163 1.00 66.75 102 GLU A C 1
ATOM 857 O O . GLU A 1 102 ? 34.679 16.326 -4.890 1.00 66.75 102 GLU A O 1
ATOM 862 N N . GLU A 1 103 ? 33.471 15.433 -3.196 1.00 68.44 103 GLU A N 1
ATOM 863 C CA . GLU A 1 103 ? 32.814 16.659 -2.761 1.00 68.44 103 GLU A CA 1
ATOM 864 C C . GLU A 1 103 ? 33.658 17.300 -1.663 1.00 68.44 103 GLU A C 1
ATOM 866 O O . GLU A 1 103 ? 33.954 16.668 -0.646 1.00 68.44 103 GLU A O 1
ATOM 871 N N . ARG A 1 104 ? 34.050 18.562 -1.851 1.00 57.72 104 ARG A N 1
ATOM 872 C CA . ARG A 1 104 ? 34.730 19.330 -0.802 1.00 57.72 104 ARG A CA 1
ATOM 873 C C . ARG A 1 104 ? 33.837 20.468 -0.305 1.00 57.72 104 ARG A C 1
ATOM 875 O O . ARG A 1 104 ? 33.251 21.168 -1.137 1.00 57.72 104 ARG A O 1
ATOM 882 N N . PRO A 1 105 ? 33.724 20.664 1.026 1.00 51.44 105 PRO A N 1
ATOM 883 C CA . PRO A 1 105 ? 33.044 21.827 1.582 1.00 51.44 105 PRO A CA 1
ATOM 884 C C . PRO A 1 105 ? 33.801 23.113 1.210 1.00 51.44 105 PRO A C 1
ATOM 886 O O . PRO A 1 105 ? 34.984 23.050 0.850 1.00 51.44 105 PRO A O 1
ATOM 889 N N . PRO A 1 106 ? 33.147 24.284 1.296 1.00 51.72 106 PRO A N 1
ATOM 890 C CA . PRO A 1 106 ? 33.822 25.556 1.086 1.00 51.72 106 PRO A CA 1
ATOM 891 C C . PRO A 1 106 ? 35.019 25.725 2.041 1.00 51.72 106 PRO A C 1
ATOM 893 O O . PRO A 1 106 ? 35.038 25.133 3.122 1.00 51.72 106 PRO A O 1
ATOM 896 N N . PRO A 1 107 ? 36.034 26.520 1.664 1.00 48.66 107 PRO A N 1
ATOM 897 C CA . PRO A 1 107 ? 37.190 26.778 2.523 1.00 48.66 107 PRO A CA 1
ATOM 898 C C . PRO A 1 107 ? 36.748 27.395 3.859 1.00 48.66 107 PRO A C 1
ATOM 900 O O . PRO A 1 107 ? 36.158 28.473 3.883 1.00 48.66 107 PRO A O 1
ATOM 903 N N . THR A 1 108 ? 37.060 26.755 4.984 1.00 35.16 108 THR A N 1
ATOM 904 C CA . THR A 1 108 ? 36.813 27.337 6.312 1.00 35.16 108 THR A CA 1
ATOM 905 C C . THR A 1 108 ? 38.006 28.199 6.724 1.00 35.16 108 THR A C 1
ATOM 907 O O . THR A 1 108 ? 39.059 27.648 7.042 1.00 35.16 108 THR A O 1
ATOM 910 N N . PHE A 1 109 ? 37.861 29.529 6.762 1.00 40.25 109 PHE A N 1
ATOM 911 C CA . PHE A 1 109 ? 38.853 30.425 7.377 1.00 40.25 109 PHE A CA 1
ATOM 912 C C . PHE A 1 109 ? 38.207 31.549 8.201 1.00 40.25 109 PHE A C 1
ATOM 914 O O . PHE A 1 109 ? 37.113 32.022 7.902 1.00 40.25 109 PHE A O 1
ATOM 921 N N . ILE A 1 110 ? 38.913 31.939 9.267 1.00 29.12 110 ILE A N 1
ATOM 922 C CA . ILE A 1 110 ? 38.559 32.999 10.219 1.00 29.12 110 ILE A CA 1
ATOM 923 C C . ILE A 1 110 ? 38.874 34.362 9.585 1.00 29.12 110 ILE A C 1
ATOM 925 O O . ILE A 1 110 ? 39.979 34.582 9.092 1.00 29.12 110 ILE A O 1
ATOM 929 N N . LEU A 1 111 ? 37.892 35.263 9.615 1.00 26.09 111 LEU A N 1
ATOM 930 C CA . LEU A 1 111 ? 37.947 36.625 9.079 1.00 26.09 111 LEU A CA 1
ATOM 931 C C . LEU A 1 111 ? 39.109 37.448 9.661 1.00 26.09 111 LEU A C 1
ATOM 933 O O . LEU A 1 111 ? 39.163 37.673 10.869 1.00 26.09 111 LEU A O 1
ATOM 937 N N . PHE A 1 112 ? 39.924 38.040 8.786 1.00 24.97 112 PHE A N 1
ATOM 938 C CA . PHE A 1 112 ? 40.469 39.376 9.025 1.00 24.97 112 PHE A CA 1
ATOM 939 C C . PHE A 1 112 ? 39.832 40.326 8.013 1.00 24.97 112 PHE A C 1
ATOM 941 O O . PHE A 1 112 ? 39.985 40.177 6.804 1.00 24.97 112 PHE A O 1
ATOM 948 N N . SER A 1 113 ? 39.042 41.261 8.536 1.00 28.11 113 SER A N 1
ATOM 949 C CA . SER A 1 113 ? 38.293 42.247 7.765 1.00 28.11 113 SER A CA 1
ATOM 950 C C . SER A 1 113 ? 39.253 43.175 7.016 1.00 28.11 113 SER A C 1
ATOM 952 O O . SER A 1 113 ? 40.047 43.873 7.646 1.00 28.11 113 SER A O 1
ATOM 954 N N . VAL A 1 114 ? 39.170 43.208 5.685 1.00 29.72 114 VAL A N 1
ATOM 955 C CA . VAL A 1 114 ? 39.721 44.300 4.873 1.00 29.72 114 VAL A CA 1
ATOM 956 C C . VAL A 1 114 ? 38.534 45.001 4.214 1.00 29.72 114 VAL A C 1
ATOM 958 O O . VAL A 1 114 ? 37.789 44.349 3.480 1.00 29.72 114 VAL A O 1
ATOM 961 N N . PRO A 1 115 ? 38.309 46.302 4.454 1.00 33.75 115 PRO A N 1
ATOM 962 C CA . PRO A 1 115 ? 37.252 47.021 3.769 1.00 33.75 115 PRO A CA 1
ATOM 963 C C . PRO A 1 115 ? 37.740 47.357 2.358 1.00 33.75 115 PRO A C 1
ATOM 965 O O . PRO A 1 115 ? 38.610 48.206 2.181 1.00 33.75 115 PRO A O 1
ATOM 968 N N . VAL A 1 116 ? 37.182 46.694 1.346 1.00 34.09 116 VAL A N 1
ATOM 969 C CA . VAL A 1 116 ? 37.306 47.132 -0.050 1.00 34.09 116 VAL A CA 1
ATOM 970 C C . VAL A 1 116 ? 35.905 47.345 -0.600 1.00 34.09 116 VAL A C 1
ATOM 972 O O . VAL A 1 116 ? 35.326 46.496 -1.270 1.00 34.09 116 VAL A O 1
ATOM 975 N N . THR A 1 117 ? 35.348 48.507 -0.288 1.00 42.50 117 THR A N 1
ATOM 976 C CA . THR A 1 117 ? 34.208 49.073 -1.007 1.00 42.50 117 THR A CA 1
ATOM 977 C C . THR A 1 117 ? 34.681 50.302 -1.782 1.00 42.50 117 THR A C 1
ATOM 979 O O . THR A 1 117 ? 35.515 51.062 -1.298 1.00 42.50 117 THR A O 1
ATOM 982 N N . ASP A 1 118 ? 34.147 50.440 -2.998 1.00 32.25 118 ASP A N 1
ATOM 983 C CA . ASP A 1 118 ? 34.211 51.575 -3.941 1.00 32.25 118 ASP A CA 1
ATOM 984 C C . ASP A 1 118 ? 35.280 51.638 -5.047 1.00 32.25 118 ASP A C 1
ATOM 986 O O . ASP A 1 118 ? 35.057 52.362 -6.016 1.00 32.25 118 ASP A O 1
ATOM 990 N N . GLN A 1 119 ? 36.345 50.826 -5.061 1.00 33.12 119 GLN A N 1
ATOM 991 C CA . GLN A 1 119 ? 37.267 50.820 -6.223 1.00 33.12 119 GLN A CA 1
ATOM 992 C C . GLN A 1 119 ? 36.865 49.888 -7.379 1.00 33.12 119 GLN A C 1
ATOM 994 O O . GLN A 1 119 ? 37.252 50.132 -8.517 1.00 33.12 119 GLN A O 1
ATOM 999 N N . LEU A 1 120 ? 36.053 48.853 -7.135 1.00 35.75 120 LEU A N 1
ATOM 1000 C CA . LEU A 1 120 ? 35.642 47.908 -8.190 1.00 35.75 120 LEU A CA 1
ATOM 1001 C C . LEU A 1 120 ? 34.476 48.411 -9.058 1.00 35.75 120 LEU A C 1
ATOM 1003 O O . LEU A 1 120 ? 34.213 47.837 -10.109 1.00 35.75 120 LEU A O 1
ATOM 1007 N N . ARG A 1 121 ? 33.771 49.475 -8.643 1.00 34.59 121 ARG A N 1
ATOM 1008 C CA . ARG A 1 121 ? 32.612 50.017 -9.380 1.00 34.59 121 ARG A CA 1
ATOM 1009 C C . ARG A 1 121 ? 32.945 51.156 -10.346 1.00 34.59 121 ARG A C 1
ATOM 1011 O O . ARG A 1 121 ? 32.080 51.519 -11.133 1.00 34.59 121 ARG A O 1
ATOM 1018 N N . SER A 1 122 ? 34.151 51.722 -10.299 1.00 34.31 122 SER A N 1
ATOM 1019 C CA . SER A 1 122 ? 34.513 52.932 -11.061 1.00 34.31 122 SER A CA 1
ATOM 1020 C C . SER A 1 122 ? 35.491 52.699 -12.216 1.00 34.31 122 SER A C 1
ATOM 1022 O O . SER A 1 122 ? 35.886 53.649 -12.887 1.00 34.31 122 SER A O 1
ATOM 1024 N N . LEU A 1 123 ? 35.864 51.450 -12.487 1.00 35.75 123 LEU A N 1
ATOM 1025 C CA . LEU A 1 123 ? 36.796 51.099 -13.552 1.00 35.75 123 LEU A CA 1
ATOM 1026 C C . LEU A 1 123 ? 36.037 50.446 -14.715 1.00 35.75 123 LEU A C 1
ATOM 1028 O O . LEU A 1 123 ? 35.854 49.232 -14.751 1.00 35.75 123 LEU A O 1
ATOM 1032 N N . GLU A 1 124 ? 35.609 51.258 -15.686 1.00 39.69 124 GLU A N 1
ATOM 1033 C CA . GLU A 1 124 ? 35.269 50.770 -17.030 1.00 39.69 124 GLU A CA 1
ATOM 1034 C C . GLU A 1 124 ? 36.557 50.271 -17.708 1.00 39.69 124 GLU A C 1
ATOM 1036 O O . GLU A 1 124 ? 37.218 50.991 -18.456 1.00 39.69 124 GLU A O 1
ATOM 1041 N N . ILE A 1 125 ? 36.970 49.040 -17.402 1.00 41.22 125 ILE A N 1
ATOM 1042 C CA . ILE A 1 125 ? 38.128 48.406 -18.039 1.00 41.22 125 ILE A CA 1
ATOM 1043 C C . ILE A 1 125 ? 37.620 47.590 -19.224 1.00 41.22 125 ILE A C 1
ATOM 1045 O O . ILE A 1 125 ? 37.117 46.481 -19.068 1.00 41.22 125 ILE A O 1
ATOM 1049 N N . ASN A 1 126 ? 37.760 48.164 -20.416 1.00 35.59 126 ASN A N 1
ATOM 1050 C CA . ASN A 1 126 ? 37.323 47.573 -21.682 1.00 35.59 126 ASN A CA 1
ATOM 1051 C C . ASN A 1 126 ? 38.422 46.789 -22.423 1.00 35.59 126 ASN A C 1
ATOM 1053 O O . ASN A 1 126 ? 38.247 46.501 -23.605 1.00 35.59 126 ASN A O 1
ATOM 1057 N N . ASP A 1 127 ? 39.539 46.426 -21.780 1.00 39.09 127 ASP A N 1
ATOM 1058 C CA . ASP A 1 127 ? 40.591 45.660 -22.460 1.00 39.09 127 ASP A CA 1
ATOM 1059 C C . ASP A 1 127 ? 41.235 44.572 -21.584 1.00 39.09 127 ASP A C 1
ATOM 1061 O O . ASP A 1 127 ? 41.557 44.780 -20.410 1.00 39.09 127 ASP A O 1
ATOM 1065 N N . ALA A 1 128 ? 41.417 43.387 -22.173 1.00 36.56 128 ALA A N 1
ATOM 1066 C CA . ALA A 1 128 ? 41.797 42.150 -21.486 1.00 36.56 128 ALA A CA 1
ATOM 1067 C C . ALA A 1 128 ? 43.223 42.196 -20.904 1.00 36.56 128 ALA A C 1
ATOM 1069 O O . ALA A 1 128 ? 43.497 41.570 -19.879 1.00 36.56 128 ALA A O 1
ATOM 1070 N N . HIS A 1 129 ? 44.117 42.990 -21.499 1.00 36.34 129 HIS A N 1
ATOM 1071 C CA . HIS A 1 129 ? 45.502 43.131 -21.036 1.00 36.34 129 HIS A CA 1
ATOM 1072 C C . HIS A 1 129 ? 45.649 43.936 -19.736 1.00 36.34 129 HIS A C 1
ATOM 1074 O O . HIS A 1 129 ? 46.561 43.678 -18.950 1.00 36.34 129 HIS A O 1
ATOM 1080 N N . SER A 1 130 ? 44.748 44.880 -19.456 1.00 39.56 130 SER A N 1
ATOM 1081 C CA . SER A 1 130 ? 44.792 45.669 -18.215 1.00 39.56 130 SER A CA 1
ATOM 1082 C C . SER A 1 130 ? 44.372 44.851 -16.987 1.00 39.56 130 SER A C 1
ATOM 1084 O O . SER A 1 130 ? 44.804 45.138 -15.871 1.00 39.56 130 SER A O 1
ATOM 1086 N N . ILE A 1 131 ? 43.575 43.798 -17.195 1.00 43.62 131 ILE A N 1
ATOM 1087 C CA . ILE A 1 131 ? 43.083 42.901 -16.142 1.00 43.62 131 ILE A CA 1
ATOM 1088 C C . ILE A 1 131 ? 44.146 41.858 -15.763 1.00 43.62 131 ILE A C 1
ATOM 1090 O O . ILE A 1 131 ? 44.325 41.581 -14.577 1.00 43.62 131 ILE A O 1
ATOM 1094 N N . GLU A 1 132 ? 44.918 41.344 -16.729 1.00 39.97 132 GLU A N 1
ATOM 1095 C CA . GLU A 1 132 ? 46.064 40.459 -16.450 1.00 39.97 132 GLU A CA 1
ATOM 1096 C C . GLU A 1 132 ? 47.149 41.164 -15.621 1.00 39.97 132 GLU A C 1
ATOM 1098 O O . GLU A 1 132 ? 47.685 40.581 -14.677 1.00 39.97 132 GLU A O 1
ATOM 1103 N N . ALA A 1 133 ? 47.419 42.444 -15.901 1.00 39.84 133 ALA A N 1
ATOM 1104 C CA . ALA A 1 133 ? 48.372 43.246 -15.131 1.00 39.84 133 ALA A CA 1
ATOM 1105 C C . ALA A 1 133 ? 47.902 43.506 -13.683 1.00 39.84 133 ALA A C 1
ATOM 1107 O O . ALA A 1 133 ? 48.704 43.469 -12.747 1.00 39.84 133 ALA A O 1
ATOM 1108 N N . PHE A 1 134 ? 46.597 43.716 -13.477 1.00 42.19 134 PHE A N 1
ATOM 1109 C CA . PHE A 1 134 ? 46.010 43.912 -12.148 1.00 42.19 134 PHE A CA 1
ATOM 1110 C C . PHE A 1 134 ? 45.982 42.609 -11.327 1.00 42.19 134 PHE A C 1
ATOM 1112 O O . PHE A 1 134 ? 46.338 42.605 -10.147 1.00 42.19 134 PHE A O 1
ATOM 1119 N N . ALA A 1 135 ? 45.654 41.480 -11.964 1.00 41.12 135 ALA A N 1
ATOM 1120 C CA . ALA A 1 135 ? 45.716 40.156 -11.346 1.00 41.12 135 ALA A CA 1
ATOM 1121 C C . ALA A 1 135 ? 47.156 39.763 -10.960 1.00 41.12 135 ALA A C 1
ATOM 1123 O O . ALA A 1 135 ? 47.380 39.216 -9.877 1.00 41.12 135 ALA A O 1
ATOM 1124 N N . ALA A 1 136 ? 48.149 40.108 -11.787 1.00 41.69 136 ALA A N 1
ATOM 1125 C CA . ALA A 1 136 ? 49.563 39.913 -11.466 1.00 41.69 136 ALA A CA 1
ATOM 1126 C C . ALA A 1 136 ? 50.009 40.758 -10.254 1.00 41.69 136 ALA A C 1
ATOM 1128 O O . ALA A 1 136 ? 50.684 40.243 -9.362 1.00 41.69 136 ALA A O 1
ATOM 1129 N N . SER A 1 137 ? 49.555 42.014 -10.156 1.00 38.56 137 SER A N 1
ATOM 1130 C CA . SER A 1 137 ? 49.867 42.913 -9.032 1.00 38.56 137 SER A CA 1
ATOM 1131 C C . SER A 1 137 ? 49.304 42.425 -7.686 1.00 38.56 137 SER A C 1
ATOM 1133 O O . SER A 1 137 ? 50.001 42.470 -6.669 1.00 38.56 137 SER A O 1
ATOM 1135 N N . LEU A 1 138 ? 48.083 41.879 -7.675 1.00 38.34 138 LEU A N 1
ATOM 1136 C CA . LEU A 1 138 ? 47.481 41.259 -6.484 1.00 38.34 138 LEU A CA 1
ATOM 1137 C C . LEU A 1 138 ? 48.205 39.968 -6.063 1.00 38.34 138 LEU A C 1
ATOM 1139 O O . LEU A 1 138 ? 48.282 39.647 -4.874 1.00 38.34 138 LEU A O 1
ATOM 1143 N N . THR A 1 139 ? 48.781 39.252 -7.030 1.00 38.94 139 THR A N 1
ATOM 1144 C CA . THR A 1 139 ? 49.523 38.006 -6.799 1.00 38.94 139 THR A CA 1
ATOM 1145 C C . THR A 1 139 ? 50.878 38.264 -6.127 1.00 38.94 139 THR A C 1
ATOM 1147 O O . THR A 1 139 ? 51.262 37.521 -5.220 1.00 38.94 139 THR A O 1
ATOM 1150 N N . ASP A 1 140 ? 51.576 39.344 -6.490 1.00 35.12 140 ASP A N 1
ATOM 1151 C CA . ASP A 1 140 ? 52.846 39.721 -5.849 1.00 35.12 140 ASP A CA 1
ATOM 1152 C C . ASP A 1 140 ? 52.655 40.291 -4.433 1.00 35.12 140 ASP A C 1
ATOM 1154 O O . ASP A 1 140 ? 53.459 40.012 -3.537 1.00 35.12 140 ASP A O 1
ATOM 1158 N N . ALA A 1 141 ? 51.545 40.994 -4.176 1.00 34.94 141 ALA A N 1
ATOM 1159 C CA . ALA A 1 141 ? 51.188 41.451 -2.831 1.00 34.94 141 ALA A CA 1
ATOM 1160 C C . ALA A 1 141 ? 50.897 40.279 -1.867 1.00 34.94 141 ALA A C 1
ATOM 1162 O O . ALA A 1 141 ? 51.329 40.299 -0.711 1.00 34.94 141 ALA A O 1
ATOM 1163 N N . ALA A 1 142 ? 50.232 39.223 -2.350 1.00 36.00 142 ALA A N 1
ATOM 1164 C CA . ALA A 1 142 ? 49.922 38.019 -1.570 1.00 36.00 142 ALA A CA 1
ATOM 1165 C C . ALA A 1 142 ? 51.156 37.127 -1.311 1.00 36.00 142 ALA A C 1
ATOM 1167 O O . ALA A 1 142 ? 51.276 36.488 -0.257 1.00 36.00 142 ALA A O 1
ATOM 1168 N N . ARG A 1 143 ? 52.114 37.107 -2.248 1.00 35.72 143 ARG A N 1
ATOM 1169 C CA . ARG A 1 143 ? 53.355 36.326 -2.131 1.00 35.72 143 ARG A CA 1
ATOM 1170 C C . ARG A 1 143 ? 54.286 36.876 -1.039 1.00 35.72 143 ARG A C 1
ATOM 1172 O O . ARG A 1 143 ? 54.893 36.086 -0.321 1.00 35.72 143 ARG A O 1
ATOM 1179 N N . ASN A 1 144 ? 54.312 38.196 -0.835 1.00 34.69 144 ASN A N 1
ATOM 1180 C CA . ASN A 1 144 ? 55.116 38.848 0.211 1.00 34.69 144 ASN A CA 1
ATOM 1181 C C . ASN A 1 144 ? 54.561 38.693 1.641 1.00 34.69 144 ASN A C 1
ATOM 1183 O O . ASN A 1 144 ? 55.314 38.840 2.599 1.00 34.69 144 ASN A O 1
ATOM 1187 N N . GLN A 1 145 ? 53.271 38.380 1.813 1.00 36.47 145 GLN A N 1
ATOM 1188 C CA . GLN A 1 145 ? 52.673 38.162 3.142 1.00 36.47 145 GLN A CA 1
ATOM 1189 C C . GLN A 1 145 ? 52.811 36.711 3.630 1.00 36.47 145 GLN A C 1
ATOM 1191 O O . GLN A 1 145 ? 52.876 36.455 4.832 1.00 36.47 145 GLN A O 1
ATOM 1196 N N . THR A 1 146 ? 52.928 35.754 2.706 1.00 33.88 146 THR A N 1
ATOM 1197 C CA . THR A 1 146 ? 53.034 34.321 3.033 1.00 33.88 146 THR A CA 1
ATOM 1198 C C . THR A 1 146 ? 54.407 33.957 3.623 1.00 33.88 146 THR A C 1
ATOM 1200 O O . THR A 1 146 ? 54.513 33.040 4.437 1.00 33.88 146 THR A O 1
ATOM 1203 N N . THR A 1 147 ? 55.461 34.714 3.304 1.00 32.59 147 THR A N 1
ATOM 1204 C CA . THR A 1 147 ? 56.816 34.531 3.856 1.00 32.59 147 THR A CA 1
ATOM 1205 C C . THR A 1 147 ? 56.953 34.920 5.332 1.00 32.59 147 THR A C 1
ATOM 1207 O O . THR A 1 147 ? 57.917 34.496 5.963 1.00 32.59 147 THR A O 1
ATOM 1210 N N . MET A 1 148 ? 55.994 35.648 5.923 1.00 33.50 148 MET A N 1
ATOM 1211 C CA . MET A 1 148 ? 56.020 35.987 7.358 1.00 33.50 148 MET A CA 1
ATOM 1212 C C . MET A 1 148 ? 55.234 35.017 8.258 1.00 33.50 148 MET A C 1
ATOM 1214 O O . MET A 1 148 ? 55.471 34.985 9.462 1.00 33.50 148 MET A O 1
ATOM 1218 N N . ALA A 1 149 ? 54.328 34.199 7.708 1.00 34.50 149 ALA A N 1
ATOM 1219 C CA . ALA A 1 149 ? 53.391 33.391 8.504 1.00 34.50 149 ALA A CA 1
ATOM 1220 C C . ALA A 1 149 ? 53.863 31.952 8.815 1.00 34.50 149 ALA A C 1
ATOM 1222 O O . ALA A 1 149 ? 53.252 31.268 9.631 1.00 34.50 149 ALA A O 1
ATOM 1223 N N . SER A 1 150 ? 54.972 31.485 8.228 1.00 30.56 150 SER A N 1
ATOM 1224 C CA . SER A 1 150 ? 55.506 30.122 8.438 1.00 30.56 150 SER A CA 1
ATOM 1225 C C . SER A 1 150 ? 56.162 29.890 9.819 1.00 30.56 150 SER A C 1
ATOM 1227 O O . SER A 1 150 ? 56.780 28.847 10.032 1.00 30.56 150 SER A O 1
ATOM 1229 N N . ALA A 1 151 ? 56.060 30.833 10.761 1.00 34.00 151 ALA A N 1
ATOM 1230 C CA . ALA A 1 151 ? 56.790 30.794 12.033 1.00 34.00 151 ALA A CA 1
ATOM 1231 C C . ALA A 1 151 ? 55.959 30.391 13.272 1.00 34.00 151 ALA A C 1
ATOM 1233 O O . ALA A 1 151 ? 56.520 30.336 14.363 1.00 34.00 151 ALA A O 1
ATOM 1234 N N . ALA A 1 152 ? 54.662 30.081 13.156 1.00 35.88 152 ALA A N 1
ATOM 1235 C CA . ALA A 1 152 ? 53.832 29.739 14.320 1.00 35.88 152 ALA A CA 1
ATOM 1236 C C . ALA A 1 152 ? 53.058 28.425 14.115 1.00 35.88 152 ALA A C 1
ATOM 1238 O O . ALA A 1 152 ? 52.083 28.368 13.370 1.00 35.88 152 ALA A O 1
ATOM 1239 N N . GLY A 1 153 ? 53.515 27.353 14.770 1.00 39.03 153 GLY A N 1
ATOM 1240 C CA . GLY A 1 153 ? 52.875 26.038 14.741 1.00 39.03 153 GLY A CA 1
ATOM 1241 C C . GLY A 1 153 ? 51.644 25.948 15.649 1.00 39.03 153 GLY A C 1
ATOM 1242 O O . GLY A 1 153 ? 51.698 26.350 16.809 1.00 39.03 153 GLY A O 1
ATOM 1243 N N . ALA A 1 154 ? 50.559 25.363 15.137 1.00 29.36 154 ALA A N 1
ATOM 1244 C CA . ALA A 1 154 ? 49.414 24.910 15.926 1.00 29.36 154 ALA A CA 1
ATOM 1245 C C . ALA A 1 154 ? 48.778 23.660 15.284 1.00 29.36 154 ALA A C 1
ATOM 1247 O O . ALA A 1 154 ? 48.583 23.594 14.071 1.00 29.36 154 ALA A O 1
ATOM 1248 N N . THR A 1 155 ? 48.497 22.655 16.111 1.00 31.61 155 THR A N 1
ATOM 1249 C CA . THR A 1 155 ? 47.893 21.351 15.785 1.00 31.61 155 THR A CA 1
ATOM 1250 C C . THR A 1 155 ? 46.362 21.434 15.619 1.00 31.61 155 THR A C 1
ATOM 1252 O O . THR A 1 155 ? 45.731 22.230 16.314 1.00 31.61 155 THR A O 1
ATOM 1255 N N . PRO A 1 156 ? 45.723 20.613 14.753 1.00 30.91 156 PRO A N 1
ATOM 1256 C CA . PRO A 1 156 ? 44.272 20.659 14.531 1.00 30.91 156 PRO A CA 1
ATOM 1257 C C . PRO A 1 156 ? 43.479 19.707 15.462 1.00 30.91 156 PRO A C 1
ATOM 1259 O O . PRO A 1 156 ? 44.005 18.658 15.843 1.00 30.91 156 PRO A O 1
ATOM 1262 N N . PRO A 1 157 ? 42.209 20.020 15.806 1.00 31.84 157 PRO A N 1
ATOM 1263 C CA . PRO A 1 157 ? 41.352 19.161 16.625 1.00 31.84 157 PRO A CA 1
ATOM 1264 C C . PRO A 1 157 ? 40.594 18.109 15.791 1.00 31.84 157 PRO A C 1
ATOM 1266 O O . PRO A 1 157 ? 40.223 18.348 14.642 1.00 31.84 157 PRO A O 1
ATOM 1269 N N . SER A 1 158 ? 40.346 16.941 16.392 1.00 34.50 158 SER A N 1
ATOM 1270 C CA . SER A 1 158 ? 39.611 15.811 15.807 1.00 34.50 158 SER A CA 1
ATOM 1271 C C . SER A 1 158 ? 38.111 15.841 16.126 1.00 34.50 158 SER A C 1
ATOM 1273 O O . SER A 1 158 ? 37.763 16.070 17.282 1.00 34.50 158 SER A O 1
ATOM 1275 N N . ALA A 1 159 ? 37.288 15.480 15.131 1.00 33.19 159 ALA A N 1
ATOM 1276 C CA . ALA A 1 159 ? 36.001 14.753 15.182 1.00 33.19 159 ALA A CA 1
ATOM 1277 C C . ALA A 1 159 ? 34.959 15.380 14.234 1.00 33.19 159 ALA A C 1
ATOM 1279 O O . ALA A 1 159 ? 34.467 16.483 14.454 1.00 33.19 159 ALA A O 1
ATOM 1280 N N . SER A 1 160 ? 34.621 14.654 13.169 1.00 29.94 160 SER A N 1
ATOM 1281 C CA . SER A 1 160 ? 33.499 14.931 12.265 1.00 29.94 160 SER A CA 1
ATOM 1282 C C . SER A 1 160 ? 32.161 14.532 12.922 1.00 29.94 160 SER A C 1
ATOM 1284 O O . SER A 1 160 ? 32.114 13.498 13.590 1.00 29.94 160 SER A O 1
ATOM 1286 N N . PRO A 1 161 ? 31.066 15.298 12.747 1.00 34.59 161 PRO A N 1
ATOM 1287 C CA . PRO A 1 161 ? 29.759 14.953 13.308 1.00 34.59 161 PRO A CA 1
ATOM 1288 C C . PRO A 1 161 ? 29.128 13.755 12.578 1.00 34.59 161 PRO A C 1
ATOM 1290 O O . PRO A 1 161 ? 29.103 13.709 11.348 1.00 34.59 161 PRO A O 1
ATOM 1293 N N . SER A 1 162 ? 28.604 12.792 13.341 1.00 35.06 162 SER A N 1
ATOM 1294 C CA . SER A 1 162 ? 27.845 11.644 12.824 1.00 35.06 162 SER A CA 1
ATOM 1295 C C . SER A 1 162 ? 26.558 12.093 12.107 1.00 35.06 162 SER A C 1
ATOM 1297 O O . SER A 1 162 ? 25.920 13.048 12.559 1.00 35.06 162 SER A O 1
ATOM 1299 N N . PRO A 1 163 ? 26.138 11.424 11.015 1.00 48.62 163 PRO A N 1
ATOM 1300 C CA . PRO A 1 163 ? 24.912 11.768 10.294 1.00 48.62 163 PRO A CA 1
ATOM 1301 C C . PRO A 1 163 ? 23.662 11.560 11.164 1.00 48.62 163 PRO A C 1
ATOM 1303 O O . PRO A 1 163 ? 23.573 10.594 11.922 1.00 48.62 163 PRO A O 1
ATOM 1306 N N . LEU A 1 164 ? 22.692 12.472 11.045 1.00 51.41 164 LEU A N 1
ATOM 1307 C CA . LEU A 1 164 ? 21.409 12.392 11.749 1.00 51.41 164 LEU A CA 1
ATOM 1308 C C . LEU A 1 164 ? 20.598 11.165 11.283 1.00 51.41 164 LEU A C 1
ATOM 1310 O O . LEU A 1 164 ? 20.602 10.855 10.088 1.00 51.41 164 LEU A O 1
ATOM 1314 N N . PRO A 1 165 ? 19.877 10.480 12.190 1.00 66.69 165 PRO A N 1
ATOM 1315 C CA . PRO A 1 165 ? 19.050 9.330 11.838 1.00 66.69 165 PRO A CA 1
ATOM 1316 C C . PRO A 1 165 ? 17.876 9.733 10.935 1.00 66.69 165 PRO A C 1
ATOM 1318 O O . PRO A 1 165 ? 17.307 10.819 11.066 1.00 66.69 165 PRO A O 1
ATOM 1321 N N . LEU A 1 166 ? 17.500 8.843 10.011 1.00 78.50 166 LEU A N 1
ATOM 1322 C CA . LEU A 1 166 ? 16.369 9.066 9.110 1.00 78.50 166 LEU A CA 1
ATOM 1323 C C . LEU A 1 166 ? 15.031 9.050 9.879 1.00 78.50 166 LEU A C 1
ATOM 1325 O O . LEU A 1 166 ? 14.896 8.293 10.840 1.00 78.50 166 LEU A O 1
ATOM 1329 N N . PRO A 1 167 ? 14.011 9.818 9.438 1.00 84.88 167 PRO A N 1
ATOM 1330 C CA . PRO A 1 167 ? 12.718 9.856 10.118 1.00 84.88 167 PRO A CA 1
ATOM 1331 C C . PRO A 1 167 ? 12.019 8.491 10.148 1.00 84.88 167 PRO A C 1
ATOM 1333 O O . PRO A 1 167 ? 11.896 7.832 9.106 1.00 84.88 167 PRO A O 1
ATOM 1336 N N . THR A 1 168 ? 11.509 8.126 11.325 1.00 88.75 168 THR A N 1
ATOM 1337 C CA . THR A 1 168 ? 10.667 6.951 11.589 1.00 88.75 168 THR A CA 1
ATOM 1338 C C . THR A 1 168 ? 9.342 7.379 12.212 1.00 88.75 168 THR A C 1
ATOM 1340 O O . THR A 1 168 ? 9.256 8.425 12.868 1.00 88.75 168 THR A O 1
ATOM 1343 N N . LEU A 1 169 ? 8.290 6.586 11.989 1.00 93.31 169 LEU A N 1
ATOM 1344 C CA . LEU A 1 169 ? 6.972 6.876 12.535 1.00 93.31 169 LEU A CA 1
ATOM 1345 C C . LEU A 1 169 ? 7.035 6.773 14.061 1.00 93.31 169 LEU A C 1
ATOM 1347 O O . LEU A 1 169 ? 7.428 5.743 14.613 1.00 93.31 169 LEU A O 1
ATOM 1351 N N . GLN A 1 170 ? 6.652 7.850 14.739 1.00 92.56 170 GLN A N 1
ATOM 1352 C CA . GLN A 1 170 ? 6.736 7.915 16.191 1.00 92.56 170 GLN A CA 1
ATOM 1353 C C . GLN A 1 170 ? 5.646 7.067 16.841 1.00 92.56 170 GLN A C 1
ATOM 1355 O O . GLN A 1 170 ? 4.489 7.063 16.410 1.00 92.56 170 GLN A O 1
ATOM 1360 N N . ARG A 1 171 ? 6.037 6.352 17.894 1.00 93.19 171 ARG A N 1
ATOM 1361 C CA . ARG A 1 171 ? 5.107 5.622 18.753 1.00 93.19 171 ARG A CA 1
ATOM 1362 C C . ARG A 1 171 ? 4.468 6.584 19.742 1.00 93.19 171 ARG A C 1
ATOM 1364 O O . ARG A 1 171 ? 5.068 7.584 20.127 1.00 93.19 171 ARG A O 1
ATOM 1371 N N . ILE A 1 172 ? 3.243 6.276 20.128 1.00 90.12 172 ILE A N 1
ATOM 1372 C CA . ILE A 1 172 ? 2.532 7.000 21.170 1.00 90.12 172 ILE A CA 1
ATOM 1373 C C . ILE A 1 172 ? 3.089 6.572 22.518 1.00 90.12 172 ILE A C 1
ATOM 1375 O O . ILE A 1 172 ? 3.387 5.398 22.743 1.00 90.12 172 ILE A O 1
ATOM 1379 N N . ASP A 1 173 ? 3.208 7.541 23.417 1.00 83.88 173 ASP A N 1
ATOM 1380 C CA . ASP A 1 173 ? 3.515 7.269 24.807 1.00 83.88 173 ASP A CA 1
ATOM 1381 C C . ASP A 1 173 ? 2.311 6.586 25.471 1.00 83.88 173 ASP A C 1
ATOM 1383 O O . ASP A 1 173 ? 1.260 7.195 25.676 1.00 83.88 173 ASP A O 1
ATOM 1387 N N . ALA A 1 174 ? 2.466 5.305 25.805 1.00 78.12 174 ALA A N 1
ATOM 1388 C CA . ALA A 1 174 ? 1.426 4.521 26.463 1.00 78.12 174 ALA A CA 1
ATOM 1389 C C . ALA A 1 174 ? 1.053 5.066 27.855 1.00 78.12 174 ALA A C 1
ATOM 1391 O O . ALA A 1 174 ? -0.028 4.757 28.352 1.00 78.12 174 ALA A O 1
ATOM 1392 N N . SER A 1 175 ? 1.915 5.878 28.480 1.00 79.50 175 SER A N 1
ATOM 1393 C CA . SER A 1 175 ? 1.626 6.529 29.763 1.00 79.50 175 SER A CA 1
ATOM 1394 C C . SER A 1 175 ? 0.725 7.762 29.629 1.00 79.50 175 SER A C 1
ATOM 1396 O O . SER A 1 175 ? 0.066 8.151 30.594 1.00 79.50 175 SER A O 1
ATOM 1398 N N . ALA A 1 176 ? 0.645 8.343 28.429 1.00 83.31 176 ALA A N 1
ATOM 1399 C CA . ALA A 1 176 ? -0.171 9.509 28.113 1.00 83.31 176 ALA A CA 1
ATOM 1400 C C . ALA A 1 176 ? -0.842 9.342 26.733 1.00 83.31 176 ALA A C 1
ATOM 1402 O O . ALA A 1 176 ? -0.537 10.089 25.796 1.00 83.31 176 ALA A O 1
ATOM 1403 N N . PRO A 1 177 ? -1.748 8.354 26.575 1.00 83.44 177 PRO A N 1
ATOM 1404 C CA . PRO A 1 177 ? -2.391 8.107 25.295 1.00 83.44 177 PRO A CA 1
ATOM 1405 C C . PRO A 1 177 ? -3.278 9.297 24.897 1.00 83.44 177 PRO A C 1
ATOM 1407 O O . PRO A 1 177 ? -3.900 9.925 25.762 1.00 83.44 177 PRO A O 1
ATOM 1410 N N . PRO A 1 178 ? -3.389 9.608 23.593 1.00 85.38 178 PRO A N 1
ATOM 1411 C CA . PRO A 1 178 ? -4.327 10.615 23.131 1.00 85.38 178 PRO A CA 1
ATOM 1412 C C . PRO A 1 178 ? -5.766 10.174 23.422 1.00 85.38 178 PRO A C 1
ATOM 1414 O O . PRO A 1 178 ? -6.070 8.989 23.587 1.00 85.38 178 PRO A O 1
ATOM 1417 N N . ALA A 1 179 ? -6.681 11.141 23.435 1.00 89.44 179 ALA A N 1
ATOM 1418 C CA . ALA A 1 179 ? -8.102 10.835 23.416 1.00 89.44 179 ALA A CA 1
ATOM 1419 C C . ALA A 1 179 ? -8.454 10.222 22.052 1.00 89.44 179 ALA A C 1
ATOM 1421 O O . ALA A 1 179 ? -8.564 10.938 21.054 1.00 89.44 179 ALA A O 1
ATOM 1422 N N . PHE A 1 180 ? -8.591 8.895 22.009 1.00 91.81 180 PHE A N 1
ATOM 1423 C CA . PHE A 1 180 ? -8.983 8.187 20.795 1.00 91.81 180 PHE A CA 1
ATOM 1424 C C . PHE A 1 180 ? -10.367 8.632 20.337 1.00 91.81 180 PHE A C 1
ATOM 1426 O O . PHE A 1 180 ? -11.279 8.827 21.143 1.00 91.81 180 PHE A O 1
ATOM 1433 N N . VAL A 1 181 ? -10.519 8.785 19.025 1.00 91.06 181 VAL A N 1
ATOM 1434 C CA . VAL A 1 181 ? -11.776 9.212 18.416 1.00 91.06 181 VAL A CA 1
ATOM 1435 C C . VAL A 1 181 ? -12.101 8.307 17.247 1.00 91.06 181 VAL A C 1
ATOM 1437 O O . VAL A 1 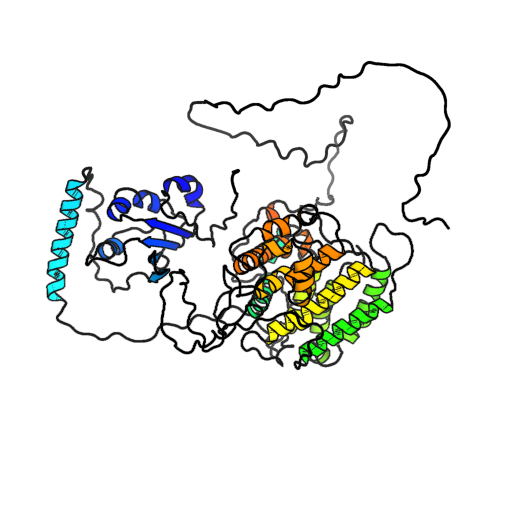181 ? -11.225 7.931 16.470 1.00 91.06 181 VAL A O 1
ATOM 1440 N N . LYS A 1 182 ? -13.387 7.995 17.087 1.00 89.75 182 LYS A N 1
ATOM 1441 C CA . LYS A 1 182 ? -13.854 7.269 15.911 1.00 89.75 182 LYS A CA 1
ATOM 1442 C C . LYS A 1 182 ? -13.503 8.074 14.646 1.00 89.75 182 LYS A C 1
ATOM 1444 O O . LYS A 1 182 ? -13.903 9.238 14.568 1.00 89.75 182 LYS A O 1
ATOM 1449 N N . PRO A 1 183 ? -12.792 7.487 13.666 1.00 95.38 183 PRO A N 1
ATOM 1450 C CA . PRO A 1 183 ? -12.386 8.183 12.460 1.00 95.38 183 PRO A CA 1
ATOM 1451 C C . PRO A 1 183 ? -13.570 8.742 11.679 1.00 95.38 183 PRO A C 1
ATOM 1453 O O . PRO A 1 183 ? -14.582 8.068 11.477 1.00 95.38 183 PRO A O 1
ATOM 1456 N N . VAL A 1 184 ? -13.432 9.979 11.207 1.00 96.00 184 VAL A N 1
ATOM 1457 C CA . VAL A 1 184 ? -14.474 10.684 10.453 1.00 96.00 184 VAL A CA 1
ATOM 1458 C C . VAL A 1 184 ? -13.943 11.220 9.133 1.00 96.00 184 VAL A C 1
ATOM 1460 O O . VAL A 1 184 ? -12.782 11.606 9.012 1.00 96.00 184 VAL A O 1
ATOM 1463 N N . LYS A 1 185 ? -14.814 11.286 8.125 1.00 96.56 185 LYS A N 1
ATOM 1464 C CA . LYS A 1 185 ? -14.481 11.889 6.833 1.00 96.56 185 LYS A CA 1
ATOM 1465 C C . LYS A 1 185 ? -14.223 13.394 6.995 1.00 96.56 185 LYS A C 1
ATOM 1467 O O . LYS A 1 185 ? -15.038 14.105 7.587 1.00 96.56 185 LYS A O 1
ATOM 1472 N N . ARG A 1 186 ? -13.105 13.879 6.443 1.00 97.00 186 ARG A N 1
ATOM 1473 C CA . ARG A 1 186 ? -12.736 15.311 6.435 1.00 97.00 186 ARG A CA 1
ATOM 1474 C C . ARG A 1 186 ? -12.483 15.899 5.046 1.00 97.00 186 ARG A C 1
ATOM 1476 O O . ARG A 1 186 ? -12.635 17.102 4.894 1.00 97.00 186 ARG A O 1
ATOM 1483 N N . ILE A 1 187 ? -12.157 15.072 4.051 1.00 95.19 187 ILE A N 1
ATOM 1484 C CA . ILE A 1 187 ? -11.936 15.504 2.664 1.00 95.19 187 ILE A CA 1
ATOM 1485 C C . ILE A 1 187 ? -13.261 15.403 1.898 1.00 95.19 187 ILE A C 1
ATOM 1487 O O . ILE A 1 187 ? -13.666 14.315 1.487 1.00 95.19 187 ILE A O 1
ATOM 1491 N N . ASN A 1 188 ? -13.963 16.520 1.736 1.00 93.19 188 ASN A N 1
ATOM 1492 C CA . ASN A 1 188 ? -15.270 16.588 1.078 1.00 93.19 188 ASN A CA 1
ATOM 1493 C C . ASN A 1 188 ? -15.189 17.202 -0.319 1.00 93.19 188 ASN A C 1
ATOM 1495 O O . ASN A 1 188 ? -15.964 16.816 -1.192 1.00 93.19 188 ASN A O 1
ATOM 1499 N N . GLU A 1 189 ? -14.225 18.092 -0.542 1.00 89.56 189 GLU A N 1
ATOM 1500 C CA . GLU A 1 189 ? -13.983 18.756 -1.820 1.00 89.56 189 GLU A CA 1
ATOM 1501 C C . GLU A 1 189 ? -12.485 18.896 -2.144 1.00 89.56 189 GLU A C 1
ATOM 1503 O O . GLU A 1 189 ? -11.612 18.606 -1.325 1.00 89.56 189 GLU A O 1
ATOM 1508 N N . GLY A 1 190 ? -12.171 19.332 -3.369 1.00 79.88 190 GLY A N 1
ATOM 1509 C CA . GLY A 1 190 ? -10.793 19.511 -3.840 1.00 79.88 190 GLY A CA 1
ATOM 1510 C C . GLY A 1 190 ? -9.896 20.349 -2.907 1.00 79.88 190 GLY A C 1
ATOM 1511 O O . GLY A 1 190 ? -8.787 19.901 -2.612 1.00 79.88 190 GLY A O 1
ATOM 1512 N N . PRO A 1 191 ? -10.341 21.519 -2.404 1.00 86.31 191 PRO A N 1
ATOM 1513 C CA . PRO A 1 191 ? -9.562 22.336 -1.467 1.00 86.31 191 PRO A CA 1
ATOM 1514 C C . PRO A 1 191 ? -9.175 21.631 -0.161 1.00 86.31 191 PRO A C 1
ATOM 1516 O O . PRO A 1 191 ? -8.094 21.897 0.368 1.00 86.31 191 PRO A O 1
ATOM 1519 N N . ASP A 1 192 ? -9.986 20.688 0.331 1.00 92.12 192 ASP A N 1
ATOM 1520 C CA . ASP A 1 192 ? -9.660 19.933 1.546 1.00 92.12 192 ASP A CA 1
ATOM 1521 C C . ASP A 1 192 ? -8.392 19.091 1.371 1.00 92.12 192 ASP A C 1
ATOM 1523 O O . ASP A 1 192 ? -7.668 18.853 2.337 1.00 92.12 192 ASP A O 1
ATOM 1527 N N . VAL A 1 193 ? -8.060 18.686 0.139 1.00 90.50 193 VAL A N 1
ATOM 1528 C CA . VAL A 1 193 ? -6.801 17.981 -0.148 1.00 90.50 193 VAL A CA 1
ATOM 1529 C C . VAL A 1 193 ? -5.598 18.849 0.213 1.00 90.50 193 VAL A C 1
ATOM 1531 O O . VAL A 1 193 ? -4.626 18.336 0.751 1.00 90.50 193 VAL A O 1
ATOM 1534 N N . ALA A 1 194 ? -5.656 20.168 0.007 1.00 88.38 194 ALA A N 1
ATOM 1535 C CA . ALA A 1 194 ? -4.560 21.052 0.406 1.00 88.38 194 ALA A CA 1
ATOM 1536 C C . ALA A 1 194 ? -4.324 21.003 1.921 1.00 88.38 194 ALA A C 1
ATOM 1538 O O . ALA A 1 194 ? -3.180 20.956 2.369 1.00 88.38 194 ALA A O 1
ATOM 1539 N N . ARG A 1 195 ? -5.405 20.956 2.709 1.00 92.38 195 ARG A N 1
ATOM 1540 C CA . ARG A 1 195 ? -5.315 20.798 4.162 1.00 92.38 195 ARG A CA 1
ATOM 1541 C C . ARG A 1 195 ? -4.798 19.415 4.548 1.00 92.38 195 ARG A C 1
ATOM 1543 O O . ARG A 1 195 ? -3.953 19.327 5.432 1.00 92.38 195 ARG A O 1
ATOM 1550 N N . PHE A 1 196 ? -5.262 18.359 3.879 1.00 94.19 196 PHE A N 1
ATOM 1551 C CA . PHE A 1 196 ? -4.744 17.007 4.085 1.00 94.19 196 PHE A CA 1
ATOM 1552 C C . PHE A 1 196 ? -3.223 16.966 3.916 1.00 94.19 196 PHE A C 1
ATOM 1554 O O . PHE A 1 196 ? -2.534 16.476 4.802 1.00 94.19 196 PHE A O 1
ATOM 1561 N N . LEU A 1 197 ? -2.692 17.552 2.840 1.00 90.06 197 LEU A N 1
ATOM 1562 C CA . LEU A 1 197 ? -1.254 17.579 2.544 1.00 90.06 197 LEU A CA 1
ATOM 1563 C C . LEU A 1 197 ? -0.415 18.381 3.560 1.00 90.06 197 LEU A C 1
ATOM 1565 O O . LEU A 1 197 ? 0.807 18.271 3.555 1.00 90.06 197 LEU A O 1
ATOM 1569 N N . ALA A 1 198 ? -1.053 19.166 4.432 1.00 90.00 198 ALA A N 1
ATOM 1570 C CA . ALA A 1 198 ? -0.416 19.875 5.543 1.00 90.00 198 ALA A CA 1
ATOM 1571 C C . ALA A 1 198 ? -0.770 19.274 6.918 1.00 90.00 198 ALA A C 1
ATOM 1573 O O . ALA A 1 198 ? -0.509 19.896 7.945 1.00 90.00 198 ALA A O 1
ATOM 1574 N N . SER A 1 199 ? -1.408 18.101 6.959 1.00 93.62 199 SER A N 1
ATOM 1575 C CA . SER A 1 199 ? -1.847 17.455 8.201 1.00 93.62 199 SER A CA 1
ATOM 1576 C C . SER A 1 199 ? -0.809 16.491 8.780 1.00 93.62 199 SER A C 1
ATOM 1578 O O . SER A 1 199 ? 0.007 15.916 8.052 1.00 93.62 199 SER A O 1
ATOM 1580 N N . LEU A 1 200 ? -0.908 16.236 10.088 1.00 94.12 200 LEU A N 1
ATOM 1581 C CA . LEU A 1 200 ? -0.134 15.200 10.778 1.00 94.12 200 LEU A CA 1
ATOM 1582 C C . LEU A 1 200 ? -0.362 13.814 10.156 1.00 94.12 200 LEU A C 1
ATOM 1584 O O . LEU A 1 200 ? 0.586 13.045 10.023 1.00 94.12 200 LEU A O 1
ATOM 1588 N N . ALA A 1 201 ? -1.592 13.502 9.728 1.00 96.06 201 ALA A N 1
ATOM 1589 C CA . ALA A 1 201 ? -1.907 12.249 9.046 1.00 96.06 201 ALA A CA 1
ATOM 1590 C C . ALA A 1 201 ? -1.074 12.058 7.775 1.00 96.06 201 ALA A C 1
ATOM 1592 O O . ALA A 1 201 ? -0.482 10.999 7.583 1.00 96.06 201 ALA A O 1
ATOM 1593 N N . TYR A 1 202 ? -1.004 13.079 6.916 1.00 95.81 202 TYR A N 1
ATOM 1594 C CA . TYR A 1 202 ? -0.225 13.015 5.680 1.00 95.81 202 TYR A CA 1
ATOM 1595 C C . TYR A 1 202 ? 1.268 12.812 5.954 1.00 95.81 202 TYR A C 1
ATOM 1597 O O . TYR A 1 202 ? 1.888 11.932 5.347 1.00 95.81 202 TYR A O 1
ATOM 1605 N N . ARG A 1 203 ? 1.830 13.570 6.906 1.00 94.00 203 ARG A N 1
ATOM 1606 C CA . ARG A 1 203 ? 3.221 13.399 7.346 1.00 94.00 203 ARG A CA 1
ATOM 1607 C C . ARG A 1 203 ? 3.466 11.967 7.818 1.00 94.00 203 ARG A C 1
ATOM 1609 O O . ARG A 1 203 ? 4.393 11.318 7.339 1.00 94.00 203 ARG A O 1
ATOM 1616 N N . ASP A 1 204 ? 2.634 11.474 8.729 1.00 95.44 204 ASP A N 1
ATOM 1617 C CA . ASP A 1 204 ? 2.801 10.163 9.355 1.00 95.44 204 ASP A CA 1
ATOM 1618 C C . ASP A 1 204 ? 2.670 9.021 8.331 1.00 95.44 204 ASP A C 1
ATOM 1620 O O . ASP A 1 204 ? 3.488 8.100 8.341 1.00 95.44 204 ASP A O 1
ATOM 1624 N N . ILE A 1 205 ? 1.719 9.107 7.390 1.00 95.56 205 ILE A N 1
ATOM 1625 C CA . ILE A 1 205 ? 1.589 8.164 6.263 1.00 95.56 205 ILE A CA 1
ATOM 1626 C C . ILE A 1 205 ? 2.869 8.161 5.418 1.00 95.56 205 ILE A C 1
ATOM 1628 O O . ILE A 1 205 ? 3.419 7.098 5.121 1.00 95.56 205 ILE A O 1
ATOM 1632 N N . GLY A 1 206 ? 3.360 9.346 5.039 1.00 92.50 206 GLY A N 1
ATOM 1633 C CA . GLY A 1 206 ? 4.566 9.486 4.226 1.00 92.50 206 GLY A CA 1
ATOM 1634 C C . GLY A 1 206 ? 5.806 8.922 4.920 1.00 92.50 206 GLY A C 1
ATOM 1635 O O . GLY A 1 206 ? 6.558 8.151 4.320 1.00 92.50 206 GLY A O 1
ATOM 1636 N N . VAL A 1 207 ? 5.997 9.248 6.202 1.00 93.12 207 VAL A N 1
ATOM 1637 C CA . VAL A 1 207 ? 7.096 8.722 7.022 1.00 93.12 207 VAL A CA 1
ATOM 1638 C C . VAL A 1 207 ? 7.023 7.200 7.111 1.00 93.12 207 VAL A C 1
ATOM 1640 O O . VAL A 1 207 ? 8.042 6.541 6.905 1.00 93.12 207 VAL A O 1
ATOM 1643 N N . PHE A 1 208 ? 5.838 6.633 7.347 1.00 97.12 208 PHE A N 1
ATOM 1644 C CA . PHE A 1 208 ? 5.674 5.189 7.487 1.00 97.12 208 PHE A CA 1
ATOM 1645 C C . PHE A 1 208 ? 5.966 4.434 6.187 1.00 97.12 208 PHE A C 1
ATOM 1647 O O . PHE A 1 208 ? 6.743 3.481 6.195 1.00 97.12 208 PHE A O 1
ATOM 1654 N N . ILE A 1 209 ? 5.438 4.899 5.048 1.00 96.69 209 ILE A N 1
ATOM 1655 C CA . ILE A 1 209 ? 5.749 4.314 3.734 1.00 96.69 209 ILE A CA 1
ATOM 1656 C C . ILE A 1 209 ? 7.256 4.349 3.466 1.00 96.69 209 ILE A C 1
ATOM 1658 O O . ILE A 1 209 ? 7.828 3.347 3.038 1.00 96.69 209 ILE A O 1
ATOM 1662 N N . LEU A 1 210 ? 7.924 5.474 3.739 1.00 94.38 210 LEU A N 1
ATOM 1663 C CA . LEU A 1 210 ? 9.369 5.600 3.539 1.00 94.38 210 LEU A CA 1
ATOM 1664 C C . LEU A 1 210 ? 10.171 4.698 4.482 1.00 94.38 210 LEU A C 1
ATOM 1666 O O . LEU A 1 210 ? 11.181 4.132 4.067 1.00 94.38 210 LEU A O 1
ATOM 1670 N N . GLN A 1 211 ? 9.731 4.557 5.731 1.00 93.69 211 GLN A N 1
ATOM 1671 C CA . GLN A 1 211 ? 10.334 3.665 6.715 1.00 93.69 211 GLN A CA 1
ATOM 1672 C C . GLN A 1 211 ? 10.264 2.203 6.247 1.00 93.69 211 GLN A C 1
ATOM 1674 O O . GLN A 1 211 ? 11.301 1.547 6.145 1.00 93.69 211 GLN A O 1
ATOM 1679 N N . LEU A 1 212 ? 9.074 1.726 5.868 1.00 96.56 212 LEU A N 1
ATOM 1680 C CA . LEU A 1 212 ? 8.878 0.373 5.337 1.00 96.56 212 LEU A CA 1
ATOM 1681 C C . LEU A 1 212 ? 9.659 0.148 4.032 1.00 96.56 212 LEU A C 1
ATOM 1683 O O . LEU A 1 212 ? 10.284 -0.892 3.842 1.00 96.56 212 LEU A O 1
ATOM 1687 N N . ASN A 1 213 ? 9.693 1.148 3.147 1.00 96.38 213 ASN A N 1
ATOM 1688 C CA . ASN A 1 213 ? 10.434 1.081 1.889 1.00 96.38 213 ASN A CA 1
ATOM 1689 C C . ASN A 1 213 ? 11.947 0.908 2.108 1.00 96.38 213 ASN A C 1
ATOM 1691 O O . ASN A 1 213 ? 12.582 0.110 1.423 1.00 96.38 213 ASN A O 1
ATOM 1695 N N . ARG A 1 214 ? 12.532 1.619 3.082 1.00 93.00 214 ARG A N 1
ATOM 1696 C CA . ARG A 1 214 ? 13.966 1.513 3.414 1.00 93.00 214 ARG A CA 1
ATOM 1697 C C . ARG A 1 214 ? 14.351 0.128 3.925 1.00 93.00 214 ARG A C 1
ATOM 1699 O O . ARG A 1 214 ? 15.428 -0.361 3.595 1.00 93.00 214 ARG A O 1
ATOM 1706 N N . ALA A 1 215 ? 13.472 -0.523 4.683 1.00 93.88 215 ALA A N 1
ATOM 1707 C CA . ALA A 1 215 ? 13.716 -1.854 5.240 1.00 93.88 215 ALA A CA 1
ATOM 1708 C C . ALA A 1 215 ? 13.897 -2.956 4.175 1.00 93.88 215 ALA A C 1
ATOM 1710 O O . ALA A 1 215 ? 14.498 -4.003 4.449 1.00 93.88 215 ALA A O 1
ATOM 1711 N N . LEU A 1 216 ? 13.403 -2.704 2.958 1.00 95.75 216 LEU A N 1
ATOM 1712 C CA . LEU A 1 216 ? 13.431 -3.622 1.817 1.00 95.75 216 LEU A CA 1
ATOM 1713 C C . LEU A 1 216 ? 14.672 -3.429 0.935 1.00 95.75 216 LEU A C 1
ATOM 1715 O O . LEU A 1 216 ? 14.951 -4.286 0.098 1.00 95.75 216 LEU A O 1
ATOM 1719 N N . CYS A 1 217 ? 15.433 -2.349 1.132 1.00 94.50 217 CYS A N 1
ATOM 1720 C CA . CYS A 1 217 ? 16.665 -2.100 0.394 1.00 94.50 217 CYS A CA 1
ATOM 1721 C C . CYS A 1 217 ? 17.709 -3.184 0.709 1.00 94.50 217 CYS A C 1
ATOM 1723 O O . CYS A 1 217 ? 17.986 -3.405 1.891 1.00 94.50 217 CYS A O 1
ATOM 1725 N N . PRO A 1 218 ? 18.337 -3.827 -0.296 1.00 94.62 218 PRO A N 1
ATOM 1726 C CA . PRO A 1 218 ? 19.395 -4.808 -0.071 1.00 94.62 218 PRO A CA 1
ATOM 1727 C C . PRO A 1 218 ? 20.529 -4.268 0.807 1.00 94.62 218 PRO A C 1
ATOM 1729 O O . PRO A 1 218 ? 20.813 -3.067 0.805 1.00 94.62 218 PRO A O 1
ATOM 1732 N N . ARG A 1 219 ? 21.200 -5.155 1.546 1.00 91.19 219 ARG A N 1
ATOM 1733 C CA . ARG A 1 219 ? 22.223 -4.775 2.531 1.00 91.19 219 ARG A CA 1
ATOM 1734 C C . ARG A 1 219 ? 23.577 -5.387 2.223 1.00 91.19 219 ARG A C 1
ATOM 1736 O O . ARG A 1 219 ? 23.677 -6.571 1.905 1.00 91.19 219 ARG A O 1
ATOM 1743 N N . LEU A 1 220 ? 24.625 -4.577 2.322 1.00 87.38 220 LEU A N 1
ATOM 1744 C CA . LEU A 1 220 ? 25.997 -5.069 2.328 1.00 87.38 220 LEU A CA 1
ATOM 1745 C C . LEU A 1 220 ? 26.316 -5.700 3.691 1.00 87.38 220 LEU A C 1
ATOM 1747 O O . LEU A 1 220 ? 25.872 -5.173 4.712 1.00 87.38 220 LEU A O 1
ATOM 1751 N N . PRO A 1 221 ? 27.098 -6.791 3.724 1.00 78.81 221 PRO A N 1
ATOM 1752 C CA . PRO A 1 221 ? 27.696 -7.293 4.960 1.00 78.81 221 PRO A CA 1
ATOM 1753 C C . PRO A 1 221 ? 28.536 -6.208 5.648 1.00 78.81 221 PRO A C 1
ATOM 1755 O O . PRO A 1 221 ? 29.149 -5.390 4.960 1.00 78.81 221 PRO A O 1
ATOM 1758 N N . GLU A 1 222 ? 28.580 -6.206 6.984 1.00 66.31 222 GLU A N 1
ATOM 1759 C CA . GLU A 1 222 ? 29.281 -5.177 7.775 1.00 66.31 222 GLU A CA 1
ATOM 1760 C C . GLU A 1 222 ? 30.774 -5.052 7.413 1.00 66.31 222 GLU A C 1
ATOM 1762 O O . GLU A 1 222 ? 31.303 -3.944 7.378 1.00 66.31 222 GLU A O 1
ATOM 1767 N N . ASP A 1 223 ? 31.410 -6.157 7.007 1.00 59.31 223 ASP A N 1
ATOM 1768 C CA . ASP A 1 223 ? 32.829 -6.224 6.624 1.00 59.31 223 ASP A CA 1
ATOM 1769 C C . ASP A 1 223 ? 33.107 -5.937 5.132 1.00 59.31 223 ASP A C 1
ATOM 1771 O O . ASP A 1 223 ? 34.215 -6.163 4.636 1.00 59.31 223 ASP A O 1
ATOM 1775 N N . ALA A 1 224 ? 32.110 -5.491 4.359 1.00 56.50 224 ALA A N 1
ATOM 1776 C CA . ALA A 1 224 ? 32.291 -5.286 2.925 1.00 56.50 224 ALA A CA 1
ATOM 1777 C C . ALA A 1 224 ? 33.148 -4.030 2.628 1.00 56.50 224 ALA A C 1
ATOM 1779 O O . ALA A 1 224 ? 32.794 -2.925 3.066 1.00 56.50 224 ALA A O 1
ATOM 1780 N N . PRO A 1 225 ? 34.236 -4.144 1.832 1.00 51.50 225 PRO A N 1
ATOM 1781 C CA . PRO A 1 225 ? 34.999 -2.981 1.387 1.00 51.50 225 PRO A CA 1
ATOM 1782 C C . PRO A 1 225 ? 34.092 -2.031 0.596 1.00 51.50 225 PRO A C 1
ATOM 1784 O O . PRO A 1 225 ? 33.149 -2.462 -0.073 1.00 51.50 225 PRO A O 1
ATOM 1787 N N . ALA A 1 226 ? 34.350 -0.723 0.699 1.00 43.22 226 ALA A N 1
ATOM 1788 C CA . ALA A 1 226 ? 33.528 0.289 0.043 1.00 43.22 226 ALA A CA 1
ATOM 1789 C C . ALA A 1 226 ? 33.353 -0.013 -1.453 1.00 43.22 226 ALA A C 1
ATOM 1791 O O . ALA A 1 226 ? 34.318 -0.443 -2.087 1.00 43.22 226 ALA A O 1
ATOM 1792 N N . PRO A 1 227 ? 32.151 0.202 -2.026 1.00 41.88 227 PRO A N 1
ATOM 1793 C CA . PRO A 1 227 ? 31.934 -0.039 -3.443 1.00 41.88 227 PRO A CA 1
ATOM 1794 C C . PRO A 1 227 ? 32.870 0.866 -4.247 1.00 41.88 227 PRO A C 1
ATOM 1796 O O . PRO A 1 227 ? 32.657 2.072 -4.349 1.00 41.88 227 PRO A O 1
ATOM 1799 N N . THR A 1 228 ? 33.928 0.280 -4.803 1.00 34.25 228 THR A N 1
ATOM 1800 C CA . THR A 1 228 ? 34.810 0.943 -5.753 1.00 34.25 228 THR A CA 1
ATOM 1801 C C . THR A 1 228 ? 34.049 1.102 -7.061 1.00 34.25 228 THR A C 1
ATOM 1803 O O . THR A 1 228 ? 33.678 0.133 -7.724 1.00 34.25 228 THR A O 1
ATOM 1806 N N . SER A 1 229 ? 33.782 2.343 -7.454 1.00 38.72 229 SER A N 1
ATOM 1807 C CA . SER A 1 229 ? 33.264 2.665 -8.781 1.00 38.72 229 SER A CA 1
ATOM 1808 C C . SER A 1 229 ? 34.387 2.548 -9.817 1.00 38.72 229 SER A C 1
ATOM 1810 O O . SER A 1 229 ? 34.850 3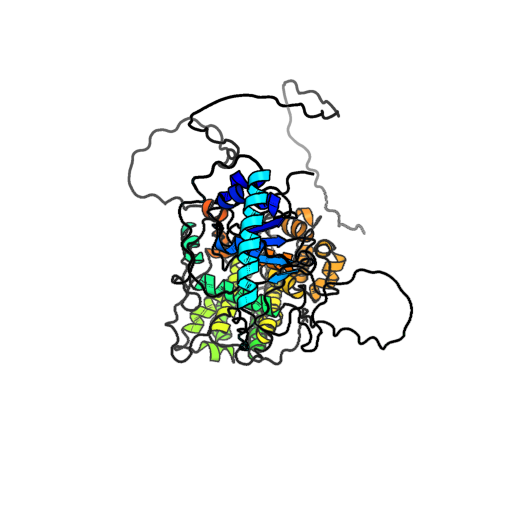.545 -10.360 1.00 38.72 229 SER A O 1
ATOM 1812 N N . SER A 1 230 ? 34.868 1.331 -10.069 1.00 35.94 230 SER A N 1
ATOM 1813 C CA . SER A 1 230 ? 35.805 1.046 -11.158 1.00 35.94 230 SER A CA 1
ATOM 1814 C C . SER A 1 230 ? 35.728 -0.418 -11.598 1.00 35.94 230 SER A C 1
ATOM 1816 O O . SER A 1 230 ? 36.307 -1.320 -11.004 1.00 35.94 230 SER A O 1
ATOM 1818 N N . SER A 1 231 ? 35.029 -0.661 -12.706 1.00 32.06 231 SER A N 1
ATOM 1819 C CA . SER A 1 231 ? 35.320 -1.806 -13.576 1.00 32.06 231 SER A CA 1
ATOM 1820 C C . SER A 1 231 ? 35.409 -1.315 -15.018 1.00 32.06 231 SER A C 1
ATOM 1822 O O . SER A 1 231 ? 34.513 -1.495 -15.836 1.00 32.06 231 SER A O 1
ATOM 1824 N N . SER A 1 232 ? 36.519 -0.645 -15.324 1.00 33.00 232 SER A N 1
ATOM 1825 C CA . SER A 1 232 ? 37.044 -0.580 -16.683 1.00 33.00 232 SER A CA 1
ATOM 1826 C C . SER A 1 232 ? 37.811 -1.876 -16.944 1.00 33.00 232 SER A C 1
ATOM 1828 O O . SER A 1 232 ? 38.845 -2.162 -16.342 1.00 33.00 232 SER A O 1
ATOM 1830 N N . SER A 1 233 ? 37.264 -2.700 -17.829 1.00 32.72 233 SER A N 1
ATOM 1831 C CA . SER A 1 233 ? 37.920 -3.891 -18.349 1.00 32.72 233 SER A CA 1
ATOM 1832 C C . SER A 1 233 ? 39.139 -3.494 -19.184 1.00 32.72 233 SER A C 1
ATOM 1834 O O . SER A 1 233 ? 38.985 -2.993 -20.297 1.00 32.72 233 SER A O 1
ATOM 1836 N N . THR A 1 234 ? 40.340 -3.783 -18.686 1.00 30.47 234 THR A N 1
ATOM 1837 C CA . THR A 1 234 ? 41.516 -3.955 -19.546 1.00 30.47 234 THR A CA 1
ATOM 1838 C C . THR A 1 234 ? 42.331 -5.134 -19.038 1.00 30.47 234 THR A C 1
ATOM 1840 O O . THR A 1 234 ? 42.684 -5.217 -17.866 1.00 30.47 234 THR A O 1
ATOM 1843 N N . SER A 1 235 ? 42.556 -6.081 -19.938 1.00 38.53 235 SER A N 1
ATOM 1844 C CA . SER A 1 235 ? 43.272 -7.336 -19.752 1.00 38.53 235 SER A CA 1
ATOM 1845 C C . SER A 1 235 ? 44.767 -7.132 -19.504 1.00 38.53 235 SER A C 1
ATOM 1847 O O . SER A 1 235 ? 45.435 -6.512 -20.330 1.00 38.53 235 SER A O 1
ATOM 1849 N N . ALA A 1 236 ? 45.310 -7.767 -18.465 1.00 30.00 236 ALA A N 1
ATOM 1850 C CA . ALA A 1 236 ? 46.699 -8.219 -18.432 1.00 30.00 236 ALA A CA 1
ATOM 1851 C C . ALA A 1 236 ? 46.833 -9.431 -17.496 1.00 30.00 236 ALA A C 1
ATOM 1853 O O . ALA A 1 236 ? 46.182 -9.513 -16.456 1.00 30.00 236 ALA A O 1
ATOM 1854 N N . ALA A 1 237 ? 47.627 -10.400 -17.938 1.00 33.97 237 ALA A N 1
ATOM 1855 C CA . ALA A 1 237 ? 47.775 -11.727 -17.368 1.00 33.97 237 ALA A CA 1
ATOM 1856 C C . ALA A 1 237 ? 48.651 -11.766 -16.103 1.00 33.97 237 ALA A C 1
ATOM 1858 O O . ALA A 1 237 ? 49.601 -11.002 -15.973 1.00 33.97 237 ALA A O 1
ATOM 1859 N N . GLY A 1 238 ? 48.385 -12.774 -15.264 1.00 34.03 238 GLY A N 1
ATOM 1860 C CA . GLY A 1 238 ? 49.369 -13.389 -14.372 1.00 34.03 238 GLY A CA 1
ATOM 1861 C C . GLY A 1 238 ? 49.431 -12.823 -12.956 1.00 34.03 238 GLY A C 1
ATOM 1862 O O . GLY A 1 238 ? 50.104 -11.831 -12.712 1.00 34.03 238 GLY A O 1
ATOM 1863 N N . THR A 1 239 ? 48.791 -13.510 -12.008 1.00 32.00 239 THR A N 1
ATOM 1864 C CA . THR A 1 239 ? 49.398 -14.095 -10.790 1.00 32.00 239 THR A CA 1
ATOM 1865 C C . THR A 1 239 ? 48.259 -14.592 -9.898 1.00 32.00 239 THR A C 1
ATOM 1867 O O . THR A 1 239 ? 47.300 -13.880 -9.620 1.00 32.00 239 THR A O 1
ATOM 1870 N N . SER A 1 240 ? 48.340 -15.858 -9.504 1.00 41.75 240 SER A N 1
ATOM 1871 C CA . SER A 1 240 ? 47.397 -16.545 -8.629 1.00 41.75 240 SER A CA 1
ATOM 1872 C C . SER A 1 240 ? 47.457 -15.986 -7.206 1.00 41.75 240 SER A C 1
ATOM 1874 O O . SER A 1 240 ? 48.359 -16.329 -6.442 1.00 41.75 240 SER A O 1
ATOM 1876 N N . THR A 1 241 ? 46.464 -15.183 -6.837 1.00 33.66 241 THR A N 1
ATOM 1877 C CA . THR A 1 241 ? 46.171 -14.821 -5.445 1.00 33.66 241 THR A CA 1
ATOM 1878 C C . THR A 1 241 ? 44.713 -15.161 -5.161 1.00 33.66 241 THR A C 1
ATOM 1880 O O . THR A 1 241 ? 43.826 -14.844 -5.955 1.00 33.66 241 THR A O 1
ATOM 1883 N N . SER A 1 242 ? 44.477 -15.874 -4.059 1.00 37.34 242 SER A N 1
ATOM 1884 C CA . SER A 1 242 ? 43.180 -16.429 -3.668 1.00 37.34 242 SER A CA 1
ATOM 1885 C C . SER A 1 242 ? 42.077 -15.372 -3.723 1.00 37.34 242 SER A C 1
ATOM 1887 O O . SER A 1 242 ? 42.060 -14.434 -2.927 1.00 37.34 242 SER A O 1
ATOM 1889 N N . THR A 1 243 ? 41.157 -15.523 -4.670 1.00 36.44 243 THR A N 1
ATOM 1890 C CA . THR A 1 243 ? 40.025 -14.620 -4.854 1.00 36.44 243 THR A CA 1
ATOM 1891 C C . THR A 1 243 ? 39.023 -14.878 -3.731 1.00 36.44 243 THR A C 1
ATOM 1893 O O . THR A 1 243 ? 38.245 -15.831 -3.789 1.00 36.44 243 THR A O 1
ATOM 1896 N N . SER A 1 244 ? 39.046 -14.062 -2.677 1.00 41.19 244 SER A N 1
ATOM 1897 C CA . SER A 1 244 ? 37.929 -14.011 -1.739 1.00 41.19 244 SER A CA 1
ATOM 1898 C C . SER A 1 244 ? 36.704 -13.535 -2.521 1.00 41.19 244 SER A C 1
ATOM 1900 O O . SER A 1 244 ? 36.682 -12.446 -3.094 1.00 41.19 244 SER A O 1
ATOM 1902 N N . ARG A 1 245 ? 35.694 -14.404 -2.634 1.00 44.75 245 ARG A N 1
ATOM 1903 C CA . ARG A 1 245 ? 34.419 -14.070 -3.275 1.00 44.75 245 ARG A CA 1
ATOM 1904 C C . ARG A 1 245 ? 33.860 -12.825 -2.571 1.00 44.75 245 ARG A C 1
ATOM 1906 O O . ARG A 1 245 ? 33.726 -12.888 -1.347 1.00 44.75 245 ARG A O 1
ATOM 1913 N N . PRO A 1 246 ? 33.536 -11.724 -3.280 1.00 52.34 246 PRO A N 1
ATOM 1914 C CA . PRO A 1 246 ? 32.938 -10.562 -2.635 1.00 52.34 246 PRO A CA 1
ATOM 1915 C C . PRO A 1 246 ? 31.689 -11.024 -1.886 1.00 52.34 246 PRO A C 1
ATOM 1917 O O . PRO A 1 246 ? 30.879 -11.785 -2.427 1.00 52.34 246 PRO A O 1
ATOM 1920 N N . ALA A 1 247 ? 31.591 -10.645 -0.614 1.00 59.69 247 ALA A N 1
ATOM 1921 C CA . ALA A 1 247 ? 30.501 -11.074 0.243 1.00 59.69 247 ALA A CA 1
ATOM 1922 C C . ALA A 1 247 ? 29.175 -10.627 -0.396 1.00 59.69 247 ALA A C 1
ATOM 1924 O O . ALA A 1 247 ? 28.975 -9.447 -0.685 1.00 59.69 247 ALA A O 1
ATOM 1925 N N . ALA A 1 248 ? 28.317 -11.596 -0.725 1.00 76.12 248 ALA A N 1
ATOM 1926 C CA . ALA A 1 248 ? 27.097 -11.337 -1.477 1.00 76.12 248 ALA A CA 1
ATOM 1927 C C . ALA A 1 248 ? 26.162 -10.440 -0.657 1.00 76.12 248 ALA A C 1
ATOM 1929 O O . ALA A 1 248 ? 25.978 -10.664 0.540 1.00 76.12 248 ALA A O 1
ATOM 1930 N N . ALA A 1 249 ? 25.577 -9.430 -1.302 1.00 87.19 249 ALA A N 1
ATOM 1931 C CA . ALA A 1 249 ? 24.596 -8.571 -0.656 1.00 87.19 249 ALA A CA 1
ATOM 1932 C C . ALA A 1 249 ? 23.404 -9.402 -0.165 1.00 87.19 249 ALA A C 1
ATOM 1934 O O . ALA A 1 249 ? 22.901 -10.274 -0.879 1.00 87.19 249 ALA A O 1
ATOM 1935 N N . ARG A 1 250 ? 22.935 -9.110 1.046 1.00 91.44 250 ARG A N 1
ATOM 1936 C CA . ARG A 1 250 ? 21.716 -9.692 1.595 1.00 91.44 250 ARG A CA 1
ATOM 1937 C C . ARG A 1 250 ? 20.517 -9.041 0.912 1.00 91.44 250 ARG A C 1
ATOM 1939 O O . ARG A 1 250 ? 20.328 -7.830 1.003 1.00 91.44 250 ARG A O 1
ATOM 1946 N N . VAL A 1 251 ? 19.728 -9.855 0.221 1.00 93.50 251 VAL A N 1
ATOM 1947 C CA . VAL A 1 251 ? 18.460 -9.466 -0.408 1.00 93.50 251 VAL A CA 1
ATOM 1948 C C . VAL A 1 251 ? 17.289 -10.026 0.389 1.00 93.50 251 VAL A C 1
ATOM 1950 O O . VAL A 1 251 ? 17.453 -10.956 1.178 1.00 93.50 251 VAL A O 1
ATOM 1953 N N . PHE A 1 252 ? 16.104 -9.466 0.166 1.00 94.62 252 PHE A N 1
ATOM 1954 C CA . PHE A 1 252 ? 14.907 -9.779 0.944 1.00 94.62 252 PHE A CA 1
ATOM 1955 C C . PHE A 1 252 ? 13.759 -10.194 0.025 1.00 94.62 252 PHE A C 1
ATOM 1957 O O . PHE A 1 252 ? 12.841 -9.402 -0.189 1.00 94.62 252 PHE A O 1
ATOM 1964 N N . PRO A 1 253 ? 13.829 -11.385 -0.595 1.00 95.12 253 PRO A N 1
ATOM 1965 C CA . PRO A 1 253 ? 12.788 -11.844 -1.498 1.00 95.12 253 PRO A CA 1
ATOM 1966 C C . PRO A 1 253 ? 11.496 -12.159 -0.738 1.00 95.12 253 PRO A C 1
ATOM 1968 O O . PRO A 1 253 ? 11.503 -12.427 0.463 1.00 95.12 253 PRO A O 1
ATOM 1971 N N . LEU A 1 254 ? 10.384 -12.186 -1.467 1.00 94.25 254 LEU A N 1
ATOM 1972 C CA . LEU A 1 254 ? 9.177 -12.858 -1.011 1.00 94.25 254 LEU A CA 1
ATOM 1973 C C . LEU A 1 254 ? 9.475 -14.343 -0.802 1.00 94.25 254 LEU A C 1
ATOM 1975 O O . LEU A 1 254 ? 10.023 -15.014 -1.676 1.00 94.25 254 LEU A O 1
ATOM 1979 N N . VAL A 1 255 ? 9.069 -14.850 0.356 1.00 89.62 255 VAL A N 1
ATOM 1980 C CA . VAL A 1 255 ? 9.091 -16.274 0.674 1.00 89.62 255 VAL A CA 1
ATOM 1981 C C . VAL A 1 255 ? 7.669 -16.637 1.097 1.00 89.62 255 VAL A C 1
ATOM 1983 O O . VAL A 1 255 ? 7.256 -16.296 2.206 1.00 89.62 255 VAL A O 1
ATOM 1986 N N . PRO A 1 256 ? 6.861 -17.228 0.196 1.00 76.81 256 PRO A N 1
ATOM 1987 C CA . PRO A 1 256 ? 5.510 -17.656 0.532 1.00 76.81 256 PRO A CA 1
ATOM 1988 C C . PRO A 1 256 ? 5.521 -18.562 1.763 1.00 76.81 256 PRO A C 1
ATOM 1990 O O . PRO A 1 256 ? 6.365 -19.449 1.864 1.00 76.81 256 PRO A O 1
ATOM 1993 N N . ASP A 1 257 ? 4.600 -18.301 2.690 1.00 73.19 257 ASP A N 1
ATOM 1994 C CA . ASP A 1 257 ? 4.407 -19.075 3.919 1.00 73.19 257 ASP A CA 1
ATOM 1995 C C . ASP A 1 257 ? 5.672 -19.192 4.787 1.00 73.19 257 ASP A C 1
ATOM 1997 O O . ASP A 1 257 ? 5.842 -20.157 5.533 1.00 73.19 257 ASP A O 1
ATOM 2001 N N . SER A 1 258 ? 6.564 -18.194 4.701 1.00 77.12 258 SER A N 1
ATOM 2002 C CA . SER A 1 258 ? 7.752 -18.125 5.547 1.00 77.12 258 SER A CA 1
ATOM 2003 C C . SER A 1 258 ? 7.336 -18.106 7.018 1.00 77.12 258 SER A C 1
ATOM 2005 O O . SER A 1 258 ? 6.621 -17.188 7.436 1.00 77.12 258 SER A O 1
ATOM 2007 N N . PRO A 1 259 ? 7.782 -19.079 7.830 1.00 75.25 259 PRO A N 1
ATOM 2008 C CA . PRO A 1 259 ? 7.492 -19.065 9.249 1.00 75.25 259 PRO A CA 1
ATOM 2009 C C . PRO A 1 259 ? 8.222 -17.881 9.885 1.00 75.25 259 PRO A C 1
ATOM 2011 O O . PRO A 1 259 ? 9.444 -17.770 9.799 1.00 75.25 259 PRO A O 1
ATOM 2014 N N . THR A 1 260 ? 7.467 -16.998 10.528 1.00 87.75 260 THR A N 1
ATOM 2015 C CA . THR A 1 260 ? 8.013 -15.917 11.352 1.00 87.75 260 THR A CA 1
ATOM 2016 C C . THR A 1 260 ? 7.979 -16.322 12.820 1.00 87.75 260 THR A C 1
ATOM 2018 O O . THR A 1 260 ? 7.007 -16.913 13.301 1.00 87.75 260 THR A O 1
ATOM 2021 N N . SER A 1 261 ? 9.053 -16.033 13.551 1.00 87.06 261 SER A N 1
ATOM 2022 C CA . SER A 1 261 ? 9.095 -16.239 15.000 1.00 87.06 261 SER A CA 1
ATOM 2023 C C . SER A 1 261 ? 8.427 -15.098 15.768 1.00 87.06 261 SER A C 1
ATOM 2025 O O . SER A 1 261 ? 8.128 -15.280 16.947 1.00 87.06 261 SER A O 1
ATOM 2027 N N . VAL A 1 262 ? 8.152 -13.962 15.114 1.00 95.62 262 VAL A N 1
ATOM 2028 C CA . VAL A 1 262 ? 7.642 -12.739 15.747 1.00 95.62 262 VAL A CA 1
ATOM 2029 C C . VAL A 1 262 ? 6.146 -12.891 16.077 1.00 95.62 262 VAL A C 1
ATOM 2031 O O . VAL A 1 262 ? 5.328 -13.058 15.164 1.00 95.62 262 VAL A O 1
ATOM 2034 N N . PRO A 1 263 ? 5.751 -12.885 17.366 1.00 96.44 263 PRO A N 1
ATOM 2035 C CA . PRO A 1 263 ? 4.356 -13.065 17.780 1.00 96.44 263 PRO A CA 1
ATOM 2036 C C . PRO A 1 263 ? 3.348 -12.081 17.160 1.00 96.44 263 PRO A C 1
ATOM 2038 O O . PRO A 1 263 ? 2.293 -12.521 16.701 1.00 96.44 263 PRO A O 1
ATOM 2041 N N . SER A 1 264 ? 3.668 -10.789 17.088 1.00 97.19 264 SER A N 1
ATOM 2042 C CA . SER A 1 264 ? 2.808 -9.740 16.519 1.00 97.19 264 SER A CA 1
ATOM 2043 C C . SER A 1 264 ? 2.512 -9.977 15.036 1.00 97.19 264 SER A C 1
ATOM 2045 O O . SER A 1 264 ? 1.370 -9.855 14.590 1.00 97.19 264 SER A O 1
ATOM 2047 N N . ILE A 1 265 ? 3.514 -10.422 14.275 1.00 97.31 265 ILE A N 1
ATOM 2048 C CA . ILE A 1 265 ? 3.367 -10.777 12.859 1.00 97.31 265 ILE A CA 1
ATOM 2049 C C . ILE A 1 265 ? 2.476 -12.014 12.704 1.00 97.31 265 ILE A C 1
ATOM 2051 O O . ILE A 1 265 ? 1.544 -11.996 11.901 1.00 97.31 265 ILE A O 1
ATOM 2055 N N . ARG A 1 266 ? 2.685 -13.062 13.514 1.00 96.06 266 ARG A N 1
ATOM 2056 C CA . ARG A 1 266 ? 1.830 -14.267 13.496 1.00 96.06 266 ARG A CA 1
ATOM 2057 C C . ARG A 1 266 ? 0.374 -13.965 13.850 1.00 96.06 266 ARG A C 1
ATOM 2059 O O . ARG A 1 266 ? -0.534 -14.548 13.255 1.00 96.06 266 ARG A O 1
ATOM 2066 N N . ALA A 1 267 ? 0.139 -13.052 14.789 1.00 96.94 267 ALA A N 1
ATOM 2067 C CA . ALA A 1 267 ? -1.208 -12.614 15.138 1.00 96.94 267 ALA A CA 1
ATOM 2068 C C . ALA A 1 267 ? -1.913 -11.959 13.936 1.00 96.94 267 ALA A C 1
ATOM 2070 O O . ALA A 1 267 ? -3.060 -12.293 13.645 1.00 96.94 267 ALA A O 1
ATOM 2071 N N . LEU A 1 268 ? -1.217 -11.111 13.167 1.00 97.69 268 LEU A N 1
ATOM 2072 C CA . LEU A 1 268 ? -1.784 -10.511 11.952 1.00 97.69 268 LEU A CA 1
ATOM 2073 C C . LEU A 1 268 ? -1.936 -11.501 10.792 1.00 97.69 268 LEU A C 1
ATOM 2075 O O . LEU A 1 268 ? -2.896 -11.404 10.032 1.00 97.69 268 LEU A O 1
ATOM 2079 N N . GLN A 1 269 ? -1.039 -12.480 10.663 1.00 96.00 269 GLN A N 1
ATOM 2080 C CA . GLN A 1 269 ? -1.218 -13.577 9.707 1.00 96.00 269 GLN A CA 1
ATOM 2081 C C . GLN A 1 269 ? -2.481 -14.387 10.021 1.00 96.00 269 GLN A C 1
ATOM 2083 O O . GLN A 1 269 ? -3.236 -14.717 9.108 1.00 96.00 269 GLN A O 1
ATOM 2088 N N . THR A 1 270 ? -2.742 -14.647 11.305 1.00 96.25 270 THR A N 1
ATOM 2089 C CA . THR A 1 270 ? -3.962 -15.330 11.763 1.00 96.25 270 THR A CA 1
ATOM 2090 C C . THR A 1 270 ? -5.200 -14.488 11.457 1.00 96.25 270 THR A C 1
ATOM 2092 O O . THR A 1 270 ? -6.123 -14.985 10.820 1.00 96.25 270 THR A O 1
ATOM 2095 N N . LEU A 1 271 ? -5.175 -13.189 11.782 1.00 98.00 271 LEU A N 1
ATOM 2096 C CA . LEU A 1 271 ? -6.247 -12.248 11.439 1.00 98.00 271 LEU A CA 1
ATOM 2097 C C . LEU A 1 271 ? -6.586 -12.279 9.938 1.00 98.00 271 LEU A C 1
ATOM 2099 O O . LEU A 1 271 ? -7.752 -12.380 9.557 1.00 98.00 271 LEU A O 1
ATOM 2103 N N . LEU A 1 272 ? -5.573 -12.203 9.069 1.00 97.81 272 LEU A N 1
ATOM 2104 C CA . LEU A 1 272 ? -5.768 -12.238 7.617 1.00 97.81 272 LEU A CA 1
ATOM 2105 C C . LEU A 1 272 ? -6.271 -13.602 7.130 1.00 97.81 272 LEU A C 1
ATOM 2107 O O . LEU A 1 272 ? -7.084 -13.652 6.204 1.00 97.81 272 LEU A O 1
ATOM 2111 N N . ALA A 1 273 ? -5.816 -14.699 7.739 1.00 97.06 273 ALA A N 1
ATOM 2112 C CA . ALA A 1 273 ? -6.303 -16.041 7.437 1.00 97.06 273 ALA A CA 1
ATOM 2113 C C . ALA A 1 273 ? -7.788 -16.195 7.800 1.00 97.06 273 ALA A C 1
ATOM 2115 O O . ALA A 1 273 ? -8.556 -16.700 6.978 1.00 97.06 273 ALA A O 1
ATOM 2116 N N . ASP A 1 274 ? -8.205 -15.688 8.962 1.00 97.75 274 ASP A N 1
ATOM 2117 C CA . ASP A 1 274 ? -9.596 -15.710 9.416 1.00 97.75 274 ASP A CA 1
ATOM 2118 C C . ASP A 1 274 ? -10.496 -14.874 8.494 1.00 97.75 274 ASP A C 1
ATOM 2120 O O . ASP A 1 274 ? -11.528 -15.357 8.023 1.00 97.75 274 ASP A O 1
ATOM 2124 N N . ILE A 1 275 ? -10.069 -13.657 8.131 1.00 98.25 275 ILE A N 1
ATOM 2125 C CA . ILE A 1 275 ? -10.779 -12.799 7.164 1.00 98.25 275 ILE A CA 1
ATOM 2126 C C . ILE A 1 275 ? -10.900 -13.493 5.795 1.00 98.25 275 ILE A C 1
ATOM 2128 O O . ILE A 1 275 ? -11.965 -13.499 5.171 1.00 98.25 275 ILE A O 1
ATOM 2132 N N . ASN A 1 276 ? -9.825 -14.124 5.322 1.00 97.81 276 ASN A N 1
ATOM 2133 C CA . ASN A 1 276 ? -9.821 -14.869 4.064 1.00 97.81 276 ASN A CA 1
ATOM 2134 C C . ASN A 1 276 ? -10.736 -16.107 4.103 1.00 97.81 276 ASN A C 1
ATOM 2136 O O . ASN A 1 276 ? -11.341 -16.461 3.085 1.00 97.81 276 ASN A O 1
ATOM 2140 N N . ALA A 1 277 ? -10.857 -16.767 5.257 1.00 97.75 277 ALA A N 1
ATOM 2141 C CA . ALA A 1 277 ? -11.729 -17.924 5.438 1.00 97.75 277 ALA A CA 1
ATOM 2142 C C . ALA A 1 277 ? -13.217 -17.556 5.305 1.00 97.75 277 ALA A C 1
ATOM 2144 O O . ALA A 1 277 ? -14.006 -18.372 4.821 1.00 97.75 277 ALA A O 1
ATOM 2145 N N . LEU A 1 278 ? -13.600 -16.311 5.621 1.00 97.94 278 LEU A N 1
ATOM 2146 C CA . LEU A 1 278 ? -14.972 -15.821 5.433 1.00 97.94 278 LEU A CA 1
ATOM 2147 C C . LEU A 1 278 ? -15.422 -15.842 3.964 1.00 97.94 278 LEU A C 1
ATOM 2149 O O . LEU A 1 278 ? -16.620 -15.908 3.702 1.00 97.94 278 LEU A O 1
ATOM 2153 N N . VAL A 1 279 ? -14.500 -15.860 2.990 1.00 97.88 279 VAL A N 1
ATOM 2154 C CA . VAL A 1 279 ? -14.851 -15.993 1.560 1.00 97.88 279 VAL A CA 1
ATOM 2155 C C . VAL A 1 279 ? -15.626 -17.288 1.293 1.00 97.88 279 VAL A C 1
ATOM 2157 O O . VAL A 1 279 ? -16.550 -17.296 0.487 1.00 97.88 279 VAL A O 1
ATOM 2160 N N . ALA A 1 280 ? -15.316 -18.374 2.009 1.00 97.06 280 ALA A N 1
ATOM 2161 C CA . ALA A 1 280 ? -16.038 -19.640 1.863 1.00 97.06 280 ALA A CA 1
ATOM 2162 C C . ALA A 1 280 ? -17.500 -19.560 2.344 1.00 97.06 280 ALA A C 1
ATOM 2164 O O . ALA A 1 280 ? -18.333 -20.348 1.905 1.00 97.06 280 ALA A O 1
ATOM 2165 N N . GLN A 1 281 ? -17.817 -18.606 3.224 1.00 96.88 281 GLN A N 1
ATOM 2166 C CA . GLN A 1 281 ? -19.163 -18.388 3.765 1.00 96.88 281 GLN A CA 1
ATOM 2167 C C . GLN A 1 281 ? -20.006 -17.437 2.900 1.00 96.88 281 GLN A C 1
ATOM 2169 O O . GLN A 1 281 ? -21.201 -17.287 3.139 1.00 96.88 281 GLN A O 1
ATOM 2174 N N . ALA A 1 282 ? -19.409 -16.821 1.879 1.00 96.56 282 ALA A N 1
ATOM 2175 C CA . ALA A 1 282 ? -20.081 -15.928 0.942 1.00 96.56 282 ALA A CA 1
ATOM 2176 C C . ALA A 1 282 ? -19.755 -16.324 -0.511 1.00 96.56 282 ALA A C 1
ATOM 2178 O O . ALA A 1 282 ? -19.120 -15.559 -1.234 1.00 96.56 282 ALA A O 1
ATOM 2179 N N . PRO A 1 283 ? -20.159 -17.524 -0.973 1.00 95.38 283 PRO A N 1
ATOM 2180 C CA . PRO A 1 283 ? -19.836 -17.976 -2.321 1.00 95.38 283 PRO A CA 1
ATOM 2181 C C . PRO A 1 283 ? -20.370 -17.002 -3.391 1.00 95.38 283 PRO A C 1
ATOM 2183 O O . PRO A 1 283 ? -21.438 -16.401 -3.211 1.00 95.38 283 PRO A O 1
ATOM 2186 N N . PRO A 1 284 ? -19.651 -16.834 -4.517 1.00 94.25 284 PRO A N 1
ATOM 2187 C CA . PRO A 1 284 ? -20.093 -15.958 -5.590 1.00 94.25 284 PRO A CA 1
ATOM 2188 C C . PRO A 1 284 ? -21.405 -16.472 -6.185 1.00 94.25 284 PRO A C 1
ATOM 2190 O O . PRO A 1 284 ? -21.533 -17.645 -6.532 1.00 94.25 284 PRO A O 1
ATOM 2193 N N . ASP A 1 285 ? -22.383 -15.582 -6.325 1.00 89.25 285 ASP A N 1
ATOM 2194 C CA . ASP A 1 285 ? -23.668 -15.920 -6.934 1.00 89.25 285 ASP A CA 1
ATOM 2195 C C . ASP A 1 285 ? -23.459 -16.301 -8.433 1.00 89.25 285 ASP A C 1
ATOM 2197 O O . ASP A 1 285 ? -22.738 -15.588 -9.150 1.00 89.25 285 ASP A O 1
ATOM 2201 N N . PRO A 1 286 ? -24.041 -17.416 -8.933 1.00 84.44 286 PRO A N 1
ATOM 2202 C CA . PRO A 1 286 ? -23.745 -17.990 -10.256 1.00 84.44 286 PRO A CA 1
ATOM 2203 C C . PRO A 1 286 ? -24.403 -17.294 -11.463 1.00 84.44 286 PRO A C 1
ATOM 2205 O O . PRO A 1 286 ? -24.128 -17.672 -12.600 1.00 84.44 286 PRO A O 1
ATOM 2208 N N . GLY A 1 287 ? -25.284 -16.308 -11.264 1.00 76.06 287 GLY A N 1
ATOM 2209 C CA . GLY A 1 287 ? -25.945 -15.603 -12.375 1.00 76.06 287 GLY A CA 1
ATOM 2210 C C . GLY A 1 287 ? -24.983 -14.881 -13.347 1.00 76.06 287 GLY A C 1
ATOM 2211 O O . GLY A 1 287 ? -23.877 -14.514 -12.948 1.00 76.06 287 GLY A O 1
ATOM 2212 N N . PRO A 1 288 ? -25.382 -14.634 -14.615 1.00 68.31 288 PRO A N 1
ATOM 2213 C CA . PRO A 1 288 ? -24.574 -13.888 -15.585 1.00 68.31 288 PRO A CA 1
ATOM 2214 C C . PRO A 1 288 ? -24.410 -12.425 -15.149 1.00 68.31 288 PRO A C 1
ATOM 2216 O O . PRO A 1 288 ? -25.400 -11.761 -14.837 1.00 68.31 288 PRO A O 1
ATOM 2219 N N . ARG A 1 289 ? -23.177 -11.896 -15.143 1.00 67.31 289 ARG A N 1
ATOM 2220 C CA . ARG A 1 289 ? -22.896 -10.532 -14.650 1.00 67.31 289 ARG A CA 1
ATOM 2221 C C . ARG A 1 289 ? -22.032 -9.727 -15.607 1.00 67.31 289 ARG A C 1
ATOM 2223 O O . ARG A 1 289 ? -21.148 -10.260 -16.267 1.00 67.31 289 ARG A O 1
ATOM 2230 N N . ARG A 1 290 ? -22.307 -8.421 -15.645 1.00 75.00 290 ARG A N 1
ATOM 2231 C CA . ARG A 1 290 ? -21.472 -7.396 -16.295 1.00 75.00 290 ARG A CA 1
ATOM 2232 C C . ARG A 1 290 ? -20.694 -6.533 -15.293 1.00 75.00 290 ARG A C 1
ATOM 2234 O O . ARG A 1 290 ? -19.762 -5.864 -15.709 1.00 75.00 290 ARG A O 1
ATOM 2241 N N . PHE A 1 291 ? -21.096 -6.556 -14.023 1.00 77.25 291 PHE A N 1
ATOM 2242 C CA . PHE A 1 291 ? -20.567 -5.742 -12.923 1.00 77.25 291 PHE A CA 1
ATOM 2243 C C . PHE A 1 291 ? -20.147 -6.652 -11.757 1.00 77.25 291 PHE A C 1
ATOM 2245 O O . PHE A 1 291 ? -20.325 -7.875 -11.839 1.00 77.25 291 PHE A O 1
ATOM 2252 N N . GLY A 1 292 ? -19.630 -6.065 -10.675 1.00 85.69 292 GLY A N 1
ATOM 2253 C CA . GLY A 1 292 ? -19.236 -6.791 -9.463 1.00 85.69 292 GLY A CA 1
ATOM 2254 C C . GLY A 1 292 ? -20.296 -7.757 -8.906 1.00 85.69 292 GLY A C 1
ATOM 2255 O O . GLY A 1 292 ? -21.511 -7.569 -9.032 1.00 85.69 292 GLY A O 1
ATOM 2256 N N . ASN A 1 293 ? -19.835 -8.835 -8.276 1.00 92.44 293 ASN A N 1
ATOM 2257 C CA . ASN A 1 293 ? -20.671 -9.857 -7.661 1.00 92.44 293 ASN A CA 1
ATOM 2258 C C . ASN A 1 293 ? -21.226 -9.358 -6.320 1.00 92.44 293 ASN A C 1
ATOM 2260 O O . ASN A 1 293 ? -20.483 -9.022 -5.398 1.00 92.44 293 ASN A O 1
ATOM 2264 N N . VAL A 1 294 ? -22.552 -9.364 -6.189 1.00 93.19 294 VAL A N 1
ATOM 2265 C CA . VAL A 1 294 ? -23.258 -8.887 -4.991 1.00 93.19 294 VAL A CA 1
ATOM 2266 C C . VAL A 1 294 ? -22.936 -9.690 -3.729 1.00 93.19 294 VAL A C 1
ATOM 2268 O O . VAL A 1 294 ? -23.068 -9.132 -2.642 1.00 93.19 294 VAL A O 1
ATOM 2271 N N . SER A 1 295 ? -22.453 -10.937 -3.844 1.00 96.25 295 SER A N 1
ATOM 2272 C CA . SER A 1 295 ? -21.969 -11.729 -2.702 1.00 96.25 295 SER A CA 1
ATOM 2273 C C . SER A 1 295 ? -20.823 -11.042 -1.953 1.00 96.25 295 SER A C 1
ATOM 2275 O O . SER A 1 295 ? -20.625 -11.315 -0.772 1.00 96.25 295 SER A O 1
ATOM 2277 N N . PHE A 1 296 ? -20.119 -10.089 -2.575 1.00 97.62 296 PHE A N 1
ATOM 2278 C CA . PHE A 1 296 ? -19.150 -9.251 -1.872 1.00 97.62 296 PHE A CA 1
ATOM 2279 C C . PHE A 1 296 ? -19.782 -8.448 -0.727 1.00 97.62 296 PHE A C 1
ATOM 2281 O O . PHE A 1 296 ? -19.158 -8.278 0.314 1.00 97.62 296 PHE A O 1
ATOM 2288 N N . ARG A 1 297 ? -21.043 -8.007 -0.866 1.00 97.00 297 ARG A N 1
ATOM 2289 C CA . ARG A 1 297 ? -21.777 -7.338 0.224 1.00 97.00 297 ARG A CA 1
ATOM 2290 C C . ARG A 1 297 ? -21.984 -8.273 1.402 1.00 97.00 297 ARG A C 1
ATOM 2292 O O . ARG A 1 297 ? -21.802 -7.860 2.540 1.00 97.00 297 ARG A O 1
ATOM 2299 N N . THR A 1 298 ? -22.330 -9.527 1.120 1.00 97.56 298 THR A N 1
ATOM 2300 C CA . THR A 1 298 ? -22.469 -10.568 2.139 1.00 97.56 298 THR A CA 1
ATOM 2301 C C . THR A 1 298 ? -21.135 -10.825 2.829 1.00 97.56 298 THR A C 1
ATOM 2303 O O . THR A 1 298 ? -21.077 -10.812 4.052 1.00 97.56 298 THR A O 1
ATOM 2306 N N . TRP A 1 299 ? -20.052 -10.985 2.065 1.00 98.50 299 TRP A N 1
ATOM 2307 C CA . TRP A 1 299 ? -18.715 -11.171 2.627 1.00 98.50 299 TRP A CA 1
ATOM 2308 C C . TRP A 1 299 ? -18.284 -9.995 3.508 1.00 98.50 299 TRP A C 1
ATOM 2310 O O . TRP A 1 299 ? -17.842 -10.198 4.634 1.00 98.50 299 TRP A O 1
ATOM 2320 N N . HIS A 1 300 ? -18.462 -8.764 3.029 1.00 98.56 300 HIS A N 1
ATOM 2321 C CA . HIS A 1 300 ? -18.107 -7.569 3.786 1.00 98.56 300 HIS A CA 1
ATOM 2322 C C . HIS A 1 300 ? -18.941 -7.441 5.069 1.00 98.56 300 HIS A C 1
ATOM 2324 O O . HIS A 1 300 ? -18.401 -7.089 6.113 1.00 98.56 300 HIS A O 1
ATOM 2330 N N . ALA A 1 301 ? -20.238 -7.765 5.022 1.00 98.44 301 ALA A N 1
ATOM 2331 C CA . ALA A 1 301 ? -21.091 -7.785 6.210 1.00 98.44 301 ALA A CA 1
ATOM 2332 C C . ALA A 1 301 ? -20.632 -8.836 7.238 1.00 98.44 301 ALA A C 1
ATOM 2334 O O . ALA A 1 301 ? -20.655 -8.561 8.433 1.00 98.44 301 ALA A O 1
ATOM 2335 N N . LEU A 1 302 ? -20.152 -10.007 6.794 1.00 98.31 302 LEU A N 1
ATOM 2336 C CA . LEU A 1 302 ? -19.558 -11.012 7.688 1.00 98.31 302 LEU A CA 1
ATOM 2337 C C . LEU A 1 302 ? -18.280 -10.495 8.360 1.00 98.31 302 LEU A C 1
ATOM 2339 O O . LEU A 1 302 ? -18.077 -10.734 9.549 1.00 98.31 302 LEU A O 1
ATOM 2343 N N . VAL A 1 303 ? -17.419 -9.793 7.615 1.00 98.31 303 VAL A N 1
ATOM 2344 C CA . VAL A 1 303 ? -16.214 -9.160 8.179 1.00 98.31 303 VAL A CA 1
ATOM 2345 C C . VAL A 1 303 ? -16.608 -8.120 9.225 1.00 98.31 303 VAL A C 1
ATOM 2347 O O . VAL A 1 303 ? -16.060 -8.136 10.321 1.00 98.31 303 VAL A O 1
ATOM 2350 N N . GLU A 1 304 ? -17.582 -7.260 8.918 1.00 98.19 304 GLU A N 1
ATOM 2351 C CA . GLU A 1 304 ? -18.097 -6.238 9.836 1.00 98.19 304 GLU A CA 1
ATOM 2352 C C . GLU A 1 304 ? -18.680 -6.854 11.118 1.00 98.19 304 GLU A C 1
ATOM 2354 O O . GLU A 1 304 ? -18.339 -6.423 12.217 1.00 98.19 304 GLU A O 1
ATOM 2359 N N . GLU A 1 305 ? -19.483 -7.916 11.000 1.00 98.25 305 GLU A N 1
ATOM 2360 C CA . GLU A 1 305 ? -20.065 -8.637 12.140 1.00 98.25 305 GLU A CA 1
ATOM 2361 C C . GLU A 1 305 ? -18.994 -9.291 13.032 1.00 98.25 305 GLU A C 1
ATOM 2363 O O . GLU A 1 305 ? -19.137 -9.349 14.254 1.00 98.25 305 GLU A O 1
ATOM 2368 N N . ARG A 1 306 ? -17.911 -9.805 12.436 1.00 97.69 306 ARG A N 1
ATOM 2369 C CA . ARG A 1 306 ? -16.820 -10.490 13.153 1.00 97.69 306 ARG A CA 1
ATOM 2370 C C . ARG A 1 306 ? -15.717 -9.543 13.629 1.00 97.69 306 ARG A C 1
ATOM 2372 O O . ARG A 1 306 ? -14.855 -9.980 14.391 1.00 97.69 306 ARG A O 1
ATOM 2379 N N . LEU A 1 307 ? -15.739 -8.276 13.215 1.00 96.94 307 LEU A N 1
ATOM 2380 C CA . LEU A 1 307 ? -14.643 -7.324 13.399 1.00 96.94 307 LEU A CA 1
ATOM 2381 C C . LEU A 1 307 ? -14.244 -7.150 14.870 1.00 96.94 307 LEU A C 1
ATOM 2383 O O . LEU A 1 307 ? -13.064 -7.253 15.191 1.00 96.94 307 LEU A O 1
ATOM 2387 N N . ASP A 1 308 ? -15.207 -6.936 15.772 1.00 95.12 308 ASP A N 1
ATOM 2388 C CA . ASP A 1 308 ? -14.916 -6.755 17.205 1.00 95.12 308 ASP A CA 1
ATOM 2389 C C . ASP A 1 308 ? -14.252 -8.003 17.813 1.00 95.12 308 ASP A C 1
ATOM 2391 O O . ASP A 1 308 ? -13.262 -7.888 18.533 1.00 95.12 308 ASP A O 1
ATOM 2395 N N . GLY A 1 309 ? -14.726 -9.203 17.461 1.00 96.44 309 GLY A N 1
ATOM 2396 C CA . GLY A 1 309 ? -14.127 -10.460 17.917 1.00 96.44 309 GLY A CA 1
ATOM 2397 C C . GLY A 1 309 ? -12.706 -10.663 17.387 1.00 96.44 309 GLY A C 1
ATOM 2398 O O . GLY A 1 309 ? -11.816 -11.036 18.149 1.00 96.44 309 GLY A O 1
ATOM 2399 N N . LEU A 1 310 ? -12.482 -10.356 16.106 1.00 96.50 310 LEU A N 1
ATOM 2400 C CA . LEU A 1 310 ? -11.165 -10.419 15.469 1.00 96.50 310 LEU A CA 1
ATOM 2401 C C . LEU A 1 310 ? -10.163 -9.456 16.126 1.00 96.50 310 LEU A C 1
ATOM 2403 O O . LEU A 1 310 ? -9.021 -9.832 16.378 1.00 96.50 310 LEU A O 1
ATOM 2407 N N . LEU A 1 311 ? -10.592 -8.233 16.455 1.00 96.12 311 LEU A N 1
ATOM 2408 C CA . LEU A 1 311 ? -9.741 -7.222 17.091 1.00 96.12 311 LEU A CA 1
ATOM 2409 C C . LEU A 1 311 ? -9.493 -7.477 18.582 1.00 96.12 311 LEU A C 1
ATOM 2411 O O . LEU A 1 311 ? -8.524 -6.953 19.118 1.00 96.12 311 LEU A O 1
ATOM 2415 N N . ARG A 1 312 ? -10.338 -8.264 19.259 1.00 95.38 312 ARG A N 1
ATOM 2416 C CA . ARG A 1 312 ? -10.145 -8.676 20.663 1.00 95.38 312 ARG A CA 1
ATOM 2417 C C . ARG A 1 312 ? -9.293 -9.932 20.821 1.00 95.38 312 ARG A C 1
ATOM 2419 O O . ARG A 1 312 ? -8.958 -10.297 21.946 1.00 95.38 312 ARG A O 1
ATOM 2426 N N . ALA A 1 313 ? -8.977 -10.626 19.733 1.00 94.56 313 ALA A N 1
ATOM 2427 C CA . ALA A 1 313 ? -8.306 -11.912 19.803 1.00 94.56 313 ALA A CA 1
ATOM 2428 C C . ALA A 1 313 ? -6.811 -11.768 20.147 1.00 94.56 313 ALA A C 1
ATOM 2430 O O . ALA A 1 313 ? -6.066 -11.041 19.486 1.00 94.56 313 ALA A O 1
ATOM 2431 N N . GLY A 1 314 ? -6.361 -12.525 21.154 1.00 94.12 314 GLY A N 1
ATOM 2432 C CA . GLY A 1 314 ? -4.946 -12.693 21.497 1.00 94.12 314 GLY A CA 1
ATOM 2433 C C . GLY A 1 314 ? -4.186 -11.379 21.704 1.00 94.12 314 GLY A C 1
ATOM 2434 O O . GLY A 1 314 ? -4.713 -10.418 22.258 1.00 94.12 314 GLY A O 1
ATOM 2435 N N . LEU A 1 315 ? -2.945 -11.341 21.209 1.00 93.81 315 LEU A N 1
ATOM 2436 C CA . LEU A 1 315 ? -2.042 -10.189 21.341 1.00 93.81 315 LEU A CA 1
ATOM 2437 C C . LEU A 1 315 ? -2.600 -8.903 20.719 1.00 93.81 315 LEU A C 1
ATOM 2439 O O . LEU A 1 315 ? -2.284 -7.809 21.181 1.00 93.81 315 LEU A O 1
ATOM 2443 N N . LEU A 1 316 ? -3.411 -9.019 19.662 1.00 94.62 316 LEU A N 1
ATOM 2444 C CA . LEU A 1 316 ? -4.027 -7.854 19.030 1.00 94.62 316 LEU A CA 1
ATOM 2445 C C . LEU A 1 316 ? -5.036 -7.201 19.981 1.00 94.62 316 LEU A C 1
ATOM 2447 O O . LEU A 1 316 ? -5.031 -5.983 20.127 1.00 94.62 316 LEU A O 1
ATOM 2451 N N . GLY A 1 317 ? -5.836 -8.009 20.682 1.00 93.69 317 GLY A N 1
ATOM 2452 C CA . GLY A 1 317 ? -6.763 -7.526 21.704 1.00 93.69 317 GLY A CA 1
ATOM 2453 C C . GLY A 1 317 ? -6.063 -6.783 22.833 1.00 93.69 317 GLY A C 1
ATOM 2454 O O . GLY A 1 317 ? -6.478 -5.679 23.174 1.00 93.69 317 GLY A O 1
ATOM 2455 N N . GLU A 1 318 ? -4.976 -7.353 23.358 1.00 91.56 318 GLU A N 1
ATOM 2456 C CA . GLU A 1 318 ? -4.175 -6.749 24.430 1.00 91.56 318 GLU A CA 1
ATOM 2457 C C . GLU A 1 318 ? -3.594 -5.39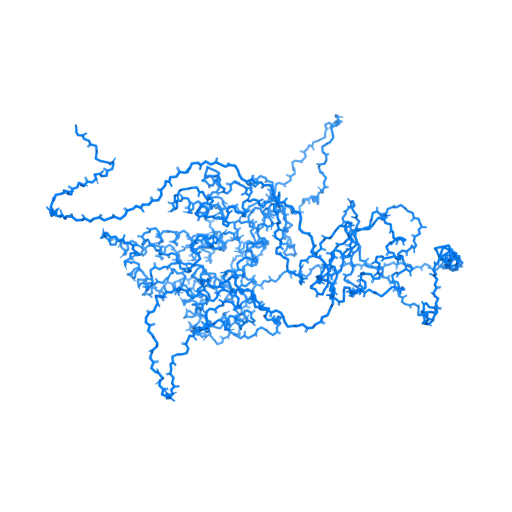1 24.015 1.00 91.56 318 GLU A C 1
ATOM 2459 O O . GLU A 1 318 ? -3.713 -4.410 24.746 1.00 91.56 318 GLU A O 1
ATOM 2464 N N . ALA A 1 319 ? -3.021 -5.304 22.812 1.00 90.50 319 ALA A N 1
ATOM 2465 C CA . ALA A 1 319 ? -2.422 -4.067 22.316 1.00 90.50 319 ALA A CA 1
ATOM 2466 C C . ALA A 1 319 ? -3.448 -2.973 21.991 1.00 90.50 319 ALA A C 1
ATOM 2468 O O . ALA A 1 319 ? -3.111 -1.789 21.993 1.00 90.50 319 ALA A O 1
ATOM 2469 N N . LEU A 1 320 ? -4.692 -3.353 21.694 1.00 92.50 320 LEU A N 1
ATOM 2470 C CA . LEU A 1 320 ? -5.760 -2.406 21.401 1.00 92.50 320 LEU A CA 1
ATOM 2471 C C . LEU A 1 320 ? -6.623 -2.068 22.626 1.00 92.50 320 LEU A C 1
ATOM 2473 O O . LEU A 1 320 ? -7.482 -1.188 22.536 1.00 92.50 320 LEU A O 1
ATOM 2477 N N . ASP A 1 321 ? -6.397 -2.695 23.783 1.00 87.94 321 ASP A N 1
ATOM 2478 C CA . ASP A 1 321 ? -7.117 -2.393 25.029 1.00 87.94 321 ASP A CA 1
ATOM 2479 C C . ASP A 1 321 ? -6.602 -1.126 25.739 1.00 87.94 321 ASP A C 1
ATOM 2481 O O . ASP A 1 321 ? -6.600 -1.000 26.962 1.00 87.94 321 ASP A O 1
ATOM 2485 N N . VAL A 1 322 ? -6.174 -0.139 24.955 1.00 82.25 322 VAL A N 1
ATOM 2486 C CA . VAL A 1 322 ? -5.761 1.175 25.447 1.00 82.25 322 VAL A CA 1
ATOM 2487 C C . VAL A 1 322 ? -7.000 2.052 25.622 1.00 82.25 322 VAL A C 1
ATOM 2489 O O . VAL A 1 322 ? -7.908 2.052 24.784 1.00 82.25 322 VAL A O 1
ATOM 2492 N N . SER A 1 323 ? -7.044 2.809 26.722 1.00 78.62 323 SER A N 1
ATOM 2493 C CA . SER A 1 323 ? -8.142 3.734 27.045 1.00 78.62 323 SER A CA 1
ATOM 2494 C C . SER A 1 323 ? -9.527 3.063 27.023 1.00 78.62 323 SER A C 1
ATOM 2496 O O . SER A 1 323 ? -10.483 3.609 26.475 1.00 78.62 323 SER A O 1
ATOM 2498 N N . GLY A 1 324 ? -9.632 1.851 27.583 1.00 76.69 324 GLY A N 1
ATOM 2499 C CA . GLY A 1 324 ? -10.891 1.098 27.663 1.00 76.69 324 GLY A CA 1
ATOM 2500 C C . GLY A 1 324 ? -11.401 0.568 26.317 1.00 76.69 324 GLY A C 1
ATOM 2501 O O . GLY A 1 324 ? -12.599 0.336 26.168 1.00 76.69 324 GLY A O 1
ATOM 2502 N N . GLY A 1 325 ? -10.513 0.410 25.329 1.00 80.44 325 GLY A N 1
ATOM 2503 C CA . GLY A 1 325 ? -10.842 -0.104 24.000 1.00 80.44 325 GLY A CA 1
ATOM 2504 C C . GLY A 1 325 ? -11.195 0.961 22.966 1.00 80.44 325 GLY A C 1
ATOM 2505 O O . GLY A 1 325 ? -11.492 0.607 21.831 1.00 80.44 325 GLY A O 1
ATOM 2506 N N . ALA A 1 326 ? -11.115 2.253 23.293 1.00 85.31 326 ALA A N 1
ATOM 2507 C CA . ALA A 1 326 ? -11.391 3.324 22.330 1.00 85.31 326 ALA A CA 1
ATOM 2508 C C . ALA A 1 326 ? -10.437 3.294 21.115 1.00 85.31 326 ALA A C 1
ATOM 2510 O O . ALA A 1 326 ? -10.825 3.653 20.003 1.00 85.31 326 ALA A O 1
ATOM 2511 N N . ALA A 1 327 ? -9.209 2.795 21.300 1.00 90.50 327 ALA A N 1
ATOM 2512 C CA . ALA A 1 327 ? -8.285 2.540 20.199 1.00 90.50 327 ALA A CA 1
ATOM 2513 C C . ALA A 1 327 ? -8.822 1.476 19.219 1.00 90.50 327 ALA A C 1
ATOM 2515 O O . ALA A 1 327 ? -8.617 1.615 18.015 1.00 90.50 327 ALA A O 1
ATOM 2516 N N . ARG A 1 328 ? -9.551 0.448 19.695 1.00 93.69 328 ARG A N 1
ATOM 2517 C CA . ARG A 1 328 ? -10.135 -0.609 18.840 1.00 93.69 328 ARG A CA 1
ATOM 2518 C C . ARG A 1 328 ? -11.119 -0.047 17.826 1.00 93.69 328 ARG A C 1
ATOM 2520 O O . ARG A 1 328 ? -11.050 -0.434 16.664 1.00 93.69 328 ARG A O 1
ATOM 2527 N N . ASP A 1 329 ? -11.981 0.879 18.236 1.00 91.62 329 ASP A N 1
ATOM 2528 C CA . ASP A 1 329 ? -12.967 1.494 17.337 1.00 91.62 329 ASP A CA 1
ATOM 2529 C C . ASP A 1 329 ? -12.288 2.281 16.208 1.00 91.62 329 ASP A C 1
ATOM 2531 O O . ASP A 1 329 ? -12.713 2.248 15.045 1.00 91.62 329 ASP A O 1
ATOM 2535 N N . GLU A 1 330 ? -11.199 2.973 16.546 1.00 94.94 330 GLU A N 1
ATOM 2536 C CA . GLU A 1 330 ? -10.396 3.712 15.583 1.00 94.94 330 GLU A CA 1
ATOM 2537 C C . GLU A 1 330 ? -9.641 2.779 14.631 1.00 94.94 330 GLU A C 1
ATOM 2539 O O . GLU A 1 330 ? -9.807 2.880 13.414 1.00 94.94 330 GLU A O 1
ATOM 2544 N N . VAL A 1 331 ? -8.876 1.825 15.163 1.00 96.94 331 VAL A N 1
ATOM 2545 C CA . VAL A 1 331 ? -8.108 0.859 14.363 1.00 96.94 331 VAL A CA 1
ATOM 2546 C C . VAL A 1 331 ? -9.021 0.005 13.476 1.00 96.94 331 VAL A C 1
ATOM 2548 O O . VAL A 1 331 ? -8.723 -0.207 12.297 1.00 96.94 331 VAL A O 1
ATOM 2551 N N . GLY A 1 332 ? -10.162 -0.440 14.003 1.00 96.94 332 GLY A N 1
ATOM 2552 C CA . GLY A 1 332 ? -11.129 -1.255 13.274 1.00 96.94 332 GLY A CA 1
ATOM 2553 C C . GLY A 1 332 ? -11.739 -0.545 12.071 1.00 96.94 332 GLY A C 1
ATOM 2554 O O . GLY A 1 332 ? -11.984 -1.185 11.049 1.00 96.94 332 GLY A O 1
ATOM 2555 N N . SER A 1 333 ? -11.901 0.780 12.139 1.00 96.50 333 SER A N 1
ATOM 2556 C CA . SER A 1 333 ? -12.404 1.575 11.012 1.00 96.50 333 SER A CA 1
ATOM 2557 C C . SER A 1 333 ? -11.456 1.518 9.805 1.00 96.50 333 SER A C 1
ATOM 2559 O O . SER A 1 333 ? -11.917 1.383 8.670 1.00 96.50 333 SER A O 1
ATOM 2561 N N . TYR A 1 334 ? -10.137 1.552 10.034 1.00 98.44 334 TYR A N 1
ATOM 2562 C CA . TYR A 1 334 ? -9.145 1.423 8.960 1.00 98.44 334 TYR A CA 1
ATOM 2563 C C . TYR A 1 334 ? -9.071 -0.004 8.399 1.00 98.44 334 TYR A C 1
ATOM 2565 O O . TYR A 1 334 ? -8.950 -0.169 7.184 1.00 98.44 334 TYR A O 1
ATOM 2573 N N . LEU A 1 335 ? -9.189 -1.031 9.255 1.00 98.56 335 LEU A N 1
ATOM 2574 C CA . LEU A 1 335 ? -9.210 -2.430 8.813 1.00 98.56 335 LEU A CA 1
ATOM 2575 C C . LEU A 1 335 ? -10.443 -2.734 7.958 1.00 98.56 335 LEU A C 1
ATOM 2577 O O . LEU A 1 335 ? -10.318 -3.347 6.903 1.00 98.56 335 LEU A O 1
ATOM 2581 N N . LEU A 1 336 ? -11.629 -2.287 8.376 1.00 98.00 336 LEU A N 1
ATOM 2582 C CA . LEU A 1 336 ? -12.859 -2.503 7.614 1.00 98.00 336 LEU A CA 1
ATOM 2583 C C . LEU A 1 336 ? -12.807 -1.779 6.260 1.00 98.00 336 LEU A C 1
ATOM 2585 O O . LEU A 1 336 ? -13.154 -2.354 5.232 1.00 98.00 336 LEU A O 1
ATOM 2589 N N . GLY A 1 337 ? -12.287 -0.546 6.241 1.00 97.56 337 GLY A N 1
ATOM 2590 C CA . GLY A 1 337 ? -12.095 0.237 5.016 1.00 97.56 337 GLY A CA 1
ATOM 2591 C C . GLY A 1 337 ? -11.049 -0.327 4.047 1.00 97.56 337 GLY A C 1
ATOM 2592 O O . GLY A 1 337 ? -10.986 0.124 2.901 1.00 97.56 337 GLY A O 1
ATOM 2593 N N . ALA A 1 338 ? -10.246 -1.309 4.466 1.00 98.44 338 ALA A N 1
ATOM 2594 C CA . ALA A 1 338 ? -9.152 -1.854 3.672 1.00 98.44 338 ALA A CA 1
ATOM 2595 C C . ALA A 1 338 ? -9.594 -2.756 2.514 1.00 98.44 338 ALA A C 1
ATOM 2597 O O . ALA A 1 338 ? -8.826 -2.940 1.586 1.00 98.44 338 ALA A O 1
ATOM 2598 N N . PHE A 1 339 ? -10.798 -3.331 2.523 1.00 98.31 339 PHE A N 1
ATOM 2599 C CA . PHE A 1 339 ? -11.125 -4.437 1.606 1.00 98.31 339 PHE A CA 1
ATOM 2600 C C . PHE A 1 339 ? -11.989 -4.066 0.393 1.00 98.31 339 PHE A C 1
ATOM 2602 O O . PHE A 1 339 ? -12.335 -4.950 -0.388 1.00 98.31 339 PHE A O 1
ATOM 2609 N N . GLY A 1 340 ? -12.302 -2.783 0.192 1.00 97.06 340 GLY A N 1
ATOM 2610 C CA . GLY A 1 340 ? -13.130 -2.299 -0.923 1.00 97.06 340 GLY A CA 1
ATOM 2611 C C . GLY A 1 340 ? -14.449 -1.671 -0.470 1.00 97.06 340 GLY A C 1
ATOM 2612 O O . GLY A 1 340 ? -14.744 -1.607 0.722 1.00 97.06 340 GLY A O 1
ATOM 2613 N N . SER A 1 341 ? -15.260 -1.189 -1.416 1.00 96.81 341 SER A N 1
ATOM 2614 C CA . SER A 1 341 ? -16.591 -0.638 -1.127 1.00 96.81 341 SER A CA 1
ATOM 2615 C C . SER A 1 341 ? -17.692 -1.663 -1.403 1.00 96.81 341 SER A C 1
ATOM 2617 O O . SER A 1 341 ? -17.920 -2.010 -2.564 1.00 96.81 341 SER A O 1
ATOM 2619 N N . PRO A 1 342 ? -18.470 -2.107 -0.398 1.00 96.12 342 PRO A N 1
ATOM 2620 C CA . PRO A 1 342 ? -19.584 -3.027 -0.633 1.00 96.12 342 PRO A CA 1
ATOM 2621 C C . PRO A 1 342 ? -20.734 -2.371 -1.414 1.00 96.12 342 PRO A C 1
ATOM 2623 O O . PRO A 1 342 ? -21.493 -3.047 -2.112 1.00 96.12 342 PRO A O 1
ATOM 2626 N N . GLN A 1 343 ? -20.888 -1.047 -1.335 1.00 94.00 343 GLN A N 1
ATOM 2627 C CA . GLN A 1 343 ? -21.919 -0.338 -2.093 1.00 94.00 343 GLN A CA 1
ATOM 2628 C C . GLN A 1 343 ? -21.586 -0.324 -3.585 1.00 94.00 343 GLN A C 1
ATOM 2630 O O . GLN A 1 343 ? -22.456 -0.661 -4.393 1.00 94.00 343 GLN A O 1
ATOM 2635 N N . ARG A 1 344 ? -20.339 0.031 -3.924 1.00 94.00 344 ARG A N 1
ATOM 2636 C CA . ARG A 1 344 ? -19.873 0.180 -5.310 1.00 94.00 344 ARG A CA 1
ATOM 2637 C C . ARG A 1 344 ? -19.335 -1.110 -5.928 1.00 94.00 344 ARG A C 1
ATOM 2639 O O . ARG A 1 344 ? -19.254 -1.182 -7.143 1.00 94.00 344 ARG A O 1
ATOM 2646 N N . LEU A 1 345 ? -19.049 -2.127 -5.112 1.00 95.75 345 LEU A N 1
ATOM 2647 C CA . LEU A 1 345 ? -18.429 -3.389 -5.533 1.00 95.75 345 LEU A CA 1
ATOM 2648 C C . LEU A 1 345 ? -17.070 -3.160 -6.212 1.00 95.75 345 LEU A C 1
ATOM 2650 O O . LEU A 1 345 ? -16.738 -3.816 -7.198 1.00 95.75 345 LEU A O 1
ATOM 2654 N N . ASP A 1 346 ? -16.300 -2.217 -5.667 1.00 95.81 346 ASP A N 1
ATOM 2655 C CA . ASP A 1 346 ? -15.003 -1.803 -6.189 1.00 95.81 346 ASP A CA 1
ATOM 2656 C C . ASP A 1 346 ? -13.884 -1.908 -5.145 1.00 95.81 346 ASP A C 1
ATOM 2658 O O . ASP A 1 346 ? -14.125 -1.979 -3.936 1.00 95.81 346 ASP A O 1
ATOM 2662 N N . TYR A 1 347 ? -12.645 -1.943 -5.629 1.00 97.19 347 TYR A N 1
ATOM 2663 C CA . TYR A 1 347 ? -11.429 -1.877 -4.823 1.00 97.19 347 TYR A CA 1
ATOM 2664 C C . TYR A 1 347 ? -10.378 -1.021 -5.537 1.00 97.19 347 TYR A C 1
ATOM 2666 O O . TYR A 1 347 ? -10.270 -1.044 -6.759 1.00 97.19 347 TYR A O 1
ATOM 2674 N N . GLY A 1 348 ? -9.559 -0.288 -4.784 1.00 96.31 348 GLY A N 1
ATOM 2675 C CA . GLY A 1 348 ? -8.481 0.521 -5.348 1.00 96.31 348 GLY A CA 1
ATOM 2676 C C . GLY A 1 348 ? -7.519 1.059 -4.295 1.00 96.31 348 GLY A C 1
ATOM 2677 O O . GLY A 1 348 ? -7.582 0.699 -3.117 1.00 96.31 348 GLY A O 1
ATOM 2678 N N . THR A 1 349 ? -6.651 1.975 -4.714 1.00 96.50 349 THR A N 1
ATOM 2679 C CA . THR A 1 349 ? -5.508 2.464 -3.920 1.00 96.50 349 THR A CA 1
ATOM 2680 C C . THR A 1 349 ? -5.897 3.201 -2.635 1.00 96.50 349 THR A C 1
ATOM 2682 O O . THR A 1 349 ? -5.123 3.214 -1.682 1.00 96.50 349 THR A O 1
ATOM 2685 N N . GLY A 1 350 ? -7.107 3.764 -2.548 1.00 96.56 350 GLY A N 1
ATOM 2686 C CA . GLY A 1 350 ? -7.628 4.339 -1.299 1.00 96.56 350 GLY A CA 1
ATOM 2687 C C . GLY A 1 350 ? -7.910 3.283 -0.220 1.00 96.56 350 GLY A C 1
ATOM 2688 O O . GLY A 1 350 ? -7.673 3.526 0.962 1.00 96.56 350 GLY A O 1
ATOM 2689 N N . HIS A 1 351 ? -8.355 2.089 -0.622 1.00 98.19 351 HIS A N 1
ATOM 2690 C CA . HIS A 1 351 ? -8.560 0.951 0.279 1.00 98.19 351 HIS A CA 1
ATOM 2691 C C . HIS A 1 351 ? -7.217 0.343 0.702 1.00 98.19 351 HIS A C 1
ATOM 2693 O O . HIS A 1 351 ? -6.984 0.118 1.887 1.00 98.19 351 HIS A O 1
ATOM 2699 N N . GLU A 1 352 ? -6.279 0.210 -0.241 1.00 98.38 352 GLU A N 1
ATOM 2700 C CA . GLU A 1 352 ? -4.889 -0.160 0.059 1.00 98.38 352 GLU A CA 1
ATOM 2701 C C . GLU A 1 352 ? -4.248 0.791 1.087 1.00 98.38 352 GLU A C 1
ATOM 2703 O O . GLU A 1 352 ? -3.622 0.344 2.049 1.00 98.38 352 GLU A O 1
ATOM 2708 N N . LEU A 1 353 ? -4.461 2.103 0.935 1.00 98.25 353 LEU A N 1
ATOM 2709 C CA . LEU A 1 353 ? -4.004 3.113 1.890 1.00 98.25 353 LEU A CA 1
ATOM 2710 C C . LEU A 1 353 ? -4.639 2.929 3.278 1.00 98.25 353 LEU A C 1
ATOM 2712 O O . LEU A 1 353 ? -3.955 3.104 4.286 1.00 98.25 353 LEU A O 1
ATOM 2716 N N . SER A 1 354 ? -5.914 2.538 3.348 1.00 98.50 354 SER A N 1
ATOM 2717 C CA . SER A 1 354 ? -6.585 2.220 4.615 1.00 98.50 354 SER A CA 1
ATOM 2718 C C . SER A 1 354 ? -5.923 1.035 5.327 1.00 98.50 354 SER A C 1
ATOM 2720 O O . SER A 1 354 ? -5.750 1.074 6.543 1.00 98.50 354 SER A O 1
ATOM 2722 N N . PHE A 1 355 ? -5.460 0.016 4.591 1.00 98.81 355 PHE A N 1
ATOM 2723 C CA . PHE A 1 355 ? -4.697 -1.086 5.188 1.00 98.81 355 PHE A CA 1
ATOM 2724 C C . PHE A 1 355 ? -3.336 -0.630 5.728 1.00 98.81 355 PHE A C 1
ATOM 2726 O O . PHE A 1 355 ? -2.945 -0.998 6.835 1.00 98.81 355 PHE A O 1
ATOM 2733 N N . VAL A 1 356 ? -2.617 0.211 4.976 1.00 98.69 356 VAL A N 1
ATOM 2734 C CA . VAL A 1 356 ? -1.354 0.801 5.449 1.00 98.69 356 VAL A CA 1
ATOM 2735 C C . VAL A 1 356 ? -1.584 1.616 6.723 1.00 98.69 356 VAL A C 1
ATOM 2737 O O . VAL A 1 356 ? -0.789 1.514 7.656 1.00 98.69 356 VAL A O 1
ATOM 2740 N N . ALA A 1 357 ? -2.679 2.377 6.796 1.00 98.56 357 ALA A N 1
ATOM 2741 C CA . ALA A 1 357 ? -3.055 3.109 7.999 1.00 98.56 357 ALA A CA 1
ATOM 2742 C C . ALA A 1 357 ? -3.389 2.166 9.164 1.00 98.56 357 ALA A C 1
ATOM 2744 O O . ALA A 1 357 ? -2.886 2.384 10.258 1.00 98.56 357 ALA A O 1
ATOM 2745 N N . PHE A 1 358 ? -4.127 1.073 8.944 1.00 98.75 358 PHE A N 1
ATOM 2746 C CA . PHE A 1 358 ? -4.363 0.049 9.971 1.00 98.75 358 PHE A CA 1
ATOM 2747 C C . PHE A 1 358 ? -3.046 -0.475 10.571 1.00 98.75 358 PHE A C 1
ATOM 2749 O O . PHE A 1 358 ? -2.866 -0.463 11.788 1.00 98.75 358 PHE A O 1
ATOM 2756 N N . VAL A 1 359 ? -2.084 -0.860 9.730 1.00 98.75 359 VAL A N 1
ATOM 2757 C CA . VAL A 1 359 ? -0.764 -1.320 10.192 1.00 98.75 359 VAL A CA 1
ATOM 2758 C C . VAL A 1 359 ? 0.013 -0.187 10.881 1.00 98.75 359 VAL A C 1
ATOM 2760 O O . VAL A 1 359 ? 0.662 -0.410 11.902 1.00 98.75 359 VAL A O 1
ATOM 2763 N N . GLY A 1 360 ? -0.083 1.042 10.371 1.00 98.44 360 GLY A N 1
ATOM 2764 C CA . GLY A 1 360 ? 0.516 2.227 10.983 1.00 98.44 360 GLY A CA 1
ATOM 2765 C C . GLY A 1 360 ? -0.061 2.538 12.367 1.00 98.44 360 GLY A C 1
ATOM 2766 O O . GLY A 1 360 ? 0.690 2.876 13.275 1.00 98.44 360 GLY A O 1
ATOM 2767 N N . CYS A 1 361 ? -1.365 2.346 12.581 1.00 97.88 361 CYS A N 1
ATOM 2768 C CA . CYS A 1 361 ? -1.993 2.447 13.897 1.00 97.88 361 CYS A CA 1
ATOM 2769 C C . CYS A 1 361 ? -1.371 1.451 14.880 1.00 97.88 361 CYS A C 1
ATOM 2771 O O . CYS A 1 361 ? -0.983 1.841 15.979 1.00 97.88 361 CYS A O 1
ATOM 2773 N N . LEU A 1 362 ? -1.205 0.190 14.470 1.00 98.00 362 LEU A N 1
ATOM 2774 C CA . LEU A 1 362 ? -0.553 -0.835 15.290 1.00 98.00 362 LEU A CA 1
ATOM 2775 C C . LEU A 1 362 ? 0.907 -0.482 15.596 1.00 98.00 362 LEU A C 1
ATOM 2777 O O . LEU A 1 362 ? 1.362 -0.661 16.726 1.00 98.00 362 LEU A O 1
ATOM 2781 N N . TRP A 1 363 ? 1.629 0.094 14.631 1.00 97.81 363 TRP A N 1
ATOM 2782 C CA . TRP A 1 363 ? 2.967 0.631 14.874 1.00 97.81 363 TRP A CA 1
ATOM 2783 C C . TRP A 1 363 ? 2.954 1.732 15.937 1.00 97.81 363 TRP A C 1
ATOM 2785 O O . TRP A 1 363 ? 3.726 1.656 16.894 1.00 97.81 363 TRP A O 1
ATOM 2795 N N . LYS A 1 364 ? 2.067 2.729 15.806 1.00 96.50 364 LYS A N 1
ATOM 2796 C CA . LYS A 1 364 ? 1.953 3.847 16.759 1.00 96.50 364 LYS A CA 1
ATOM 2797 C C . LYS A 1 364 ? 1.584 3.371 18.162 1.00 96.50 364 LYS A C 1
ATOM 2799 O O . LYS A 1 364 ? 2.096 3.925 19.126 1.00 96.50 364 LYS A O 1
ATOM 2804 N N . LEU A 1 365 ? 0.761 2.331 18.276 1.00 95.25 365 LEU A N 1
ATOM 2805 C CA . LEU A 1 365 ? 0.389 1.697 19.546 1.00 95.25 365 LEU A CA 1
ATOM 2806 C C . LEU A 1 365 ? 1.469 0.748 20.094 1.00 95.25 365 LEU A C 1
ATOM 2808 O O . LEU A 1 365 ? 1.305 0.176 21.166 1.00 95.25 365 LEU A O 1
ATOM 2812 N N . GLY A 1 366 ? 2.584 0.573 19.379 1.00 94.50 366 GLY A N 1
ATOM 2813 C CA . GLY A 1 366 ? 3.702 -0.240 19.840 1.00 94.50 366 GLY A CA 1
ATOM 2814 C C . GLY A 1 366 ? 3.457 -1.750 19.766 1.00 94.50 366 GLY A C 1
ATOM 2815 O O . GLY A 1 366 ? 4.127 -2.498 20.470 1.00 94.50 366 GLY A O 1
ATOM 2816 N N . PHE A 1 367 ? 2.545 -2.207 18.905 1.00 96.31 367 PHE A N 1
ATOM 2817 C CA . PHE A 1 367 ? 2.207 -3.624 18.736 1.00 96.31 367 PHE A CA 1
ATOM 2818 C C . PHE A 1 367 ? 3.388 -4.485 18.252 1.00 96.31 367 PHE A C 1
ATOM 2820 O O . PHE A 1 367 ? 3.508 -5.641 18.636 1.00 96.31 367 PHE A O 1
ATOM 2827 N N . PHE A 1 368 ? 4.290 -3.915 17.448 1.00 96.75 368 PHE A N 1
ATOM 2828 C CA . PHE A 1 368 ? 5.442 -4.615 16.857 1.00 96.75 368 PHE A CA 1
ATOM 2829 C C . PHE A 1 368 ? 6.724 -4.534 17.709 1.00 96.75 368 PHE A C 1
ATOM 2831 O O . PHE A 1 368 ? 7.836 -4.615 17.188 1.00 96.75 368 PHE A O 1
ATOM 2838 N N . GLN A 1 369 ? 6.599 -4.284 19.015 1.00 93.12 369 GLN A N 1
ATOM 2839 C CA . GLN A 1 369 ? 7.745 -4.126 19.927 1.00 93.12 369 GLN A CA 1
ATOM 2840 C C . GLN A 1 369 ? 8.500 -5.424 20.224 1.00 93.12 369 GLN A C 1
ATOM 2842 O O . GLN A 1 369 ? 9.631 -5.386 20.696 1.00 93.12 369 GLN A O 1
ATOM 2847 N N . ASP A 1 370 ? 7.884 -6.559 19.934 1.00 93.12 370 ASP A N 1
ATOM 2848 C CA . ASP A 1 370 ? 8.444 -7.899 20.067 1.00 93.12 370 ASP A CA 1
ATOM 2849 C C . ASP A 1 370 ? 9.414 -8.278 18.930 1.00 93.12 370 ASP A C 1
ATOM 2851 O O . ASP A 1 370 ? 10.081 -9.312 19.003 1.00 93.12 370 ASP A O 1
ATOM 2855 N N . GLY A 1 371 ? 9.495 -7.463 17.873 1.00 90.00 371 GLY A N 1
ATOM 2856 C CA . GLY A 1 371 ? 10.372 -7.678 16.725 1.00 90.00 371 GLY A CA 1
ATOM 2857 C C . GLY A 1 371 ? 11.755 -7.030 16.844 1.00 90.00 371 GLY A C 1
ATOM 2858 O O . GLY A 1 371 ? 11.933 -5.996 17.490 1.00 90.00 371 GLY A O 1
ATOM 2859 N N . ASN A 1 372 ? 12.744 -7.597 16.141 1.00 88.12 372 ASN A N 1
ATOM 2860 C CA . ASN A 1 372 ? 14.069 -6.982 16.033 1.00 88.12 372 ASN A CA 1
ATOM 2861 C C . ASN A 1 372 ? 13.988 -5.675 15.216 1.00 88.12 372 ASN A C 1
ATOM 2863 O O . ASN A 1 372 ? 13.601 -5.690 14.049 1.00 88.12 372 ASN A O 1
ATOM 2867 N N . SER A 1 373 ? 14.368 -4.554 15.830 1.00 84.19 373 SER A N 1
ATOM 2868 C CA . SER A 1 373 ? 14.395 -3.232 15.184 1.00 84.19 373 SER A CA 1
ATOM 2869 C C . SER A 1 373 ? 15.712 -2.936 14.448 1.00 84.19 373 SER A C 1
ATOM 2871 O O . SER A 1 373 ? 15.817 -1.937 13.738 1.00 84.19 373 SER A O 1
ATOM 2873 N N . GLU A 1 374 ? 16.729 -3.787 14.593 1.00 83.44 374 GLU A N 1
ATOM 2874 C CA . GLU A 1 374 ? 18.000 -3.659 13.882 1.00 83.44 374 GLU A CA 1
ATOM 2875 C C . GLU A 1 374 ? 17.806 -3.830 12.374 1.00 83.44 374 GLU A C 1
ATOM 2877 O O . GLU A 1 374 ? 17.095 -4.726 11.910 1.00 83.44 374 GLU A O 1
ATOM 2882 N N . ASP A 1 375 ? 18.463 -2.965 11.595 1.00 82.94 375 ASP A N 1
ATOM 2883 C CA . ASP A 1 375 ? 18.475 -3.014 10.125 1.00 82.94 375 ASP A CA 1
ATOM 2884 C C . ASP A 1 375 ? 17.067 -3.092 9.479 1.00 82.94 375 ASP A C 1
ATOM 2886 O O . ASP A 1 375 ? 16.874 -3.637 8.385 1.00 82.94 375 ASP A O 1
ATOM 2890 N N . GLY A 1 376 ? 16.053 -2.564 10.171 1.00 89.56 376 GLY A N 1
ATOM 2891 C CA . GLY A 1 376 ? 14.661 -2.584 9.730 1.00 89.56 376 GLY A CA 1
ATOM 2892 C C . GLY A 1 376 ? 14.046 -3.988 9.642 1.00 89.56 376 GLY A C 1
ATOM 2893 O O . GLY A 1 376 ? 13.203 -4.234 8.778 1.00 89.56 376 GLY A O 1
ATOM 2894 N N . ALA A 1 377 ? 14.519 -4.957 10.436 1.00 92.38 377 ALA A N 1
ATOM 2895 C CA . ALA A 1 377 ? 14.061 -6.342 10.334 1.00 92.38 377 ALA A CA 1
ATOM 2896 C C . ALA A 1 377 ? 12.555 -6.492 10.619 1.00 92.38 377 ALA A C 1
ATOM 2898 O O . ALA A 1 377 ? 11.868 -7.177 9.861 1.00 92.38 377 ALA A O 1
ATOM 2899 N N . ILE A 1 378 ? 12.021 -5.815 11.639 1.00 95.62 378 ILE A N 1
ATOM 2900 C CA . ILE A 1 378 ? 10.584 -5.837 11.940 1.00 95.62 378 ILE A CA 1
ATOM 2901 C C . ILE A 1 378 ? 9.748 -5.135 10.862 1.00 95.62 378 ILE A C 1
ATOM 2903 O O . ILE A 1 378 ? 8.707 -5.645 10.461 1.00 95.62 378 ILE A O 1
ATOM 2907 N N . GLU A 1 379 ? 10.210 -4.020 10.301 1.00 96.44 379 GLU A N 1
ATOM 2908 C CA . GLU A 1 379 ? 9.545 -3.356 9.175 1.00 96.44 379 GLU A CA 1
ATOM 2909 C C . GLU A 1 379 ? 9.482 -4.248 7.937 1.00 96.44 379 GLU A C 1
ATOM 2911 O O . GLU A 1 379 ? 8.476 -4.284 7.227 1.00 96.44 379 GLU A O 1
ATOM 2916 N N . ARG A 1 380 ? 10.545 -5.012 7.689 1.00 95.38 380 ARG A N 1
ATOM 2917 C CA . ARG A 1 380 ? 10.586 -5.988 6.604 1.00 95.38 380 ARG A CA 1
ATOM 2918 C C . ARG A 1 380 ? 9.598 -7.128 6.828 1.00 95.38 380 ARG A C 1
ATOM 2920 O O . ARG A 1 380 ? 8.910 -7.507 5.884 1.00 95.38 380 ARG A O 1
ATOM 2927 N N . GLU A 1 381 ? 9.499 -7.644 8.051 1.00 96.75 381 GLU A N 1
ATOM 2928 C CA . GLU A 1 381 ? 8.478 -8.629 8.425 1.00 96.75 381 GLU A CA 1
ATOM 2929 C C . GLU A 1 381 ? 7.064 -8.076 8.190 1.00 96.75 381 GLU A C 1
ATOM 2931 O O . GLU A 1 381 ? 6.232 -8.753 7.591 1.00 96.75 381 GLU A O 1
ATOM 2936 N N . ILE A 1 382 ? 6.798 -6.819 8.558 1.00 98.00 382 ILE A N 1
ATOM 2937 C CA . ILE A 1 382 ? 5.511 -6.160 8.289 1.00 98.00 382 ILE A CA 1
ATOM 2938 C C . ILE A 1 382 ? 5.200 -6.164 6.784 1.00 98.00 382 ILE A C 1
ATOM 2940 O O . ILE A 1 382 ? 4.109 -6.553 6.366 1.00 98.00 382 ILE A O 1
ATOM 2944 N N . VAL A 1 383 ? 6.150 -5.772 5.936 1.00 98.12 383 VAL A N 1
ATOM 2945 C CA . VAL A 1 383 ? 5.913 -5.722 4.485 1.00 98.12 383 VAL A CA 1
ATOM 2946 C C . VAL A 1 383 ? 5.715 -7.121 3.891 1.00 98.12 383 VAL A C 1
ATOM 2948 O O . VAL A 1 383 ? 4.726 -7.364 3.197 1.00 98.12 383 VAL A O 1
ATOM 2951 N N . LEU A 1 384 ? 6.638 -8.048 4.156 1.00 97.19 384 LEU A N 1
ATOM 2952 C CA . LEU A 1 384 ? 6.676 -9.349 3.480 1.00 97.19 384 LEU A CA 1
ATOM 2953 C C . LEU A 1 384 ? 5.673 -10.356 4.061 1.00 97.19 384 LEU A C 1
ATOM 2955 O O . LEU A 1 384 ? 5.161 -11.190 3.315 1.00 97.19 384 LEU A O 1
ATOM 2959 N N . ASN A 1 385 ? 5.376 -10.273 5.362 1.00 96.81 385 ASN A N 1
ATOM 2960 C CA . ASN A 1 385 ? 4.557 -11.248 6.090 1.00 96.81 385 ASN A CA 1
ATOM 2961 C C . ASN A 1 385 ? 3.201 -10.701 6.564 1.00 96.81 385 ASN A C 1
ATOM 2963 O O . ASN A 1 385 ? 2.397 -11.485 7.069 1.00 96.81 385 ASN A O 1
ATOM 2967 N N . VAL A 1 386 ? 2.902 -9.410 6.362 1.00 97.69 386 VAL A N 1
ATOM 2968 C CA . VAL A 1 386 ? 1.566 -8.831 6.621 1.00 97.69 386 VAL A CA 1
ATOM 2969 C C . VAL A 1 386 ? 0.995 -8.152 5.375 1.00 97.69 386 VAL A C 1
ATOM 2971 O O . VAL A 1 386 ? -0.084 -8.531 4.921 1.00 97.69 386 VAL A O 1
ATOM 2974 N N . ILE A 1 387 ? 1.716 -7.199 4.773 1.00 98.44 387 ILE A N 1
ATOM 2975 C CA . ILE A 1 387 ? 1.212 -6.445 3.611 1.00 98.44 387 ILE A CA 1
ATOM 2976 C C . ILE A 1 387 ? 1.092 -7.335 2.366 1.00 98.44 387 ILE A C 1
ATOM 2978 O O . ILE A 1 387 ? 0.042 -7.331 1.728 1.00 98.44 387 ILE A O 1
ATOM 2982 N N . GLU A 1 388 ? 2.101 -8.143 2.019 1.00 97.12 388 GLU A N 1
ATOM 2983 C CA . GLU A 1 388 ? 1.968 -9.060 0.871 1.00 97.12 388 GLU A CA 1
ATOM 2984 C C . GLU A 1 388 ? 0.847 -10.104 1.071 1.00 97.12 388 GLU A C 1
ATOM 2986 O O . GLU A 1 388 ? 0.048 -10.286 0.147 1.00 97.12 388 GLU A O 1
ATOM 2991 N N . PRO A 1 389 ? 0.703 -10.780 2.231 1.00 96.56 389 PRO A N 1
ATOM 2992 C CA . PRO A 1 389 ? -0.448 -11.650 2.477 1.00 96.56 389 PRO A CA 1
ATOM 2993 C C . PRO A 1 389 ? -1.799 -10.938 2.359 1.00 96.56 389 PRO A C 1
ATOM 2995 O O . PRO A 1 389 ? -2.714 -11.500 1.759 1.00 96.56 389 PRO A O 1
ATOM 2998 N N . TYR A 1 390 ? -1.918 -9.693 2.831 1.00 98.56 390 TYR A N 1
ATOM 2999 C CA . TYR A 1 390 ? -3.109 -8.870 2.601 1.00 98.56 390 TYR A CA 1
ATOM 3000 C C . TYR A 1 390 ? -3.395 -8.685 1.104 1.00 98.56 390 TYR A C 1
ATOM 3002 O O . TYR A 1 390 ? -4.518 -8.929 0.658 1.00 98.56 390 TYR A O 1
ATOM 3010 N N . LEU A 1 391 ? -2.381 -8.356 0.296 1.00 98.12 391 LEU A N 1
ATOM 3011 C CA . LEU A 1 391 ? -2.546 -8.210 -1.154 1.00 98.12 391 LEU A CA 1
ATOM 3012 C C . LEU A 1 391 ? -3.010 -9.516 -1.815 1.00 98.12 391 LEU A C 1
ATOM 3014 O O . LEU A 1 391 ? -3.781 -9.479 -2.773 1.00 98.12 391 LEU A O 1
ATOM 3018 N N . ARG A 1 392 ? -2.607 -10.687 -1.304 1.00 96.88 392 ARG A N 1
ATOM 3019 C CA . ARG A 1 392 ? -3.127 -11.981 -1.786 1.00 96.88 392 ARG A CA 1
ATOM 3020 C C . ARG A 1 392 ? -4.608 -12.166 -1.461 1.00 96.88 392 ARG A C 1
ATOM 3022 O O . ARG A 1 392 ? -5.345 -12.649 -2.322 1.00 96.88 392 ARG A O 1
ATOM 3029 N N . VAL A 1 393 ? -5.052 -11.761 -0.267 1.00 98.12 393 VAL A N 1
ATOM 3030 C CA . VAL A 1 393 ? -6.482 -11.758 0.091 1.00 98.12 393 VAL A CA 1
ATOM 3031 C C . VAL A 1 393 ? -7.253 -10.839 -0.854 1.00 98.12 393 VAL A C 1
ATOM 3033 O O . VAL A 1 393 ? -8.232 -11.271 -1.453 1.00 98.12 393 VAL A O 1
ATOM 3036 N N . VAL A 1 394 ? -6.765 -9.619 -1.086 1.00 98.50 394 VAL A N 1
ATOM 3037 C CA . VAL A 1 394 ? -7.376 -8.661 -2.020 1.00 98.50 394 VAL A CA 1
ATOM 3038 C C . VAL A 1 394 ? -7.471 -9.221 -3.441 1.00 98.50 394 VAL A C 1
ATOM 3040 O O . VAL A 1 394 ? -8.550 -9.201 -4.026 1.00 98.50 394 VAL A O 1
ATOM 3043 N N . ARG A 1 395 ? -6.390 -9.788 -3.995 1.00 98.06 395 ARG A N 1
ATOM 3044 C CA . ARG A 1 395 ? -6.406 -10.420 -5.331 1.00 98.06 395 ARG A CA 1
ATOM 3045 C C . ARG A 1 395 ? -7.460 -11.527 -5.413 1.00 98.06 395 ARG A C 1
ATOM 3047 O O . ARG A 1 395 ? -8.180 -11.619 -6.405 1.00 98.06 395 ARG A O 1
ATOM 3054 N N . LYS A 1 396 ? -7.602 -12.339 -4.358 1.00 98.06 396 LYS A N 1
ATOM 3055 C CA . LYS A 1 396 ? -8.655 -13.358 -4.276 1.00 98.06 396 LYS A CA 1
ATOM 3056 C C . LYS A 1 396 ? -10.049 -12.732 -4.261 1.00 98.06 396 LYS A C 1
ATOM 3058 O O . LYS A 1 396 ? -10.919 -13.248 -4.954 1.00 98.06 396 LYS A O 1
ATOM 3063 N N . LEU A 1 397 ? -10.274 -11.645 -3.521 1.00 98.06 397 LEU A N 1
ATOM 3064 C CA . LEU A 1 397 ? -11.562 -10.937 -3.498 1.00 98.06 397 LEU A CA 1
ATOM 3065 C C . LEU A 1 397 ? -11.909 -10.351 -4.871 1.00 98.06 397 LEU A C 1
ATOM 3067 O O . LEU A 1 397 ? -13.021 -10.570 -5.346 1.00 98.06 397 LEU A O 1
ATOM 3071 N N . ILE A 1 398 ? -10.949 -9.691 -5.530 1.00 96.31 398 ILE A N 1
ATOM 3072 C CA . ILE A 1 398 ? -11.111 -9.140 -6.883 1.00 96.31 398 ILE A CA 1
ATOM 3073 C C . ILE A 1 398 ? -11.532 -10.242 -7.855 1.00 96.31 398 ILE A C 1
ATOM 3075 O O . ILE A 1 398 ? -12.525 -10.082 -8.553 1.00 96.31 398 ILE A O 1
ATOM 3079 N N . LEU A 1 399 ? -10.833 -11.381 -7.864 1.00 95.81 399 LEU A N 1
ATOM 3080 C CA . LEU A 1 399 ? -11.153 -12.495 -8.761 1.00 95.81 399 LEU A CA 1
ATOM 3081 C C . LEU A 1 399 ? -12.473 -13.191 -8.404 1.00 95.81 399 LEU A C 1
ATOM 3083 O O . LEU A 1 399 ? -13.261 -13.511 -9.288 1.00 95.81 399 LEU A O 1
ATOM 3087 N N . THR A 1 400 ? -12.723 -13.435 -7.116 1.00 96.44 400 THR A N 1
ATOM 3088 C CA . THR A 1 400 ? -13.906 -14.183 -6.654 1.00 96.44 400 THR A CA 1
ATOM 3089 C C . THR A 1 400 ? -15.183 -13.387 -6.888 1.00 96.44 400 THR A C 1
ATOM 3091 O O . THR A 1 400 ? -16.198 -13.946 -7.302 1.00 96.44 400 THR A O 1
ATOM 3094 N N . TYR A 1 401 ? -15.136 -12.078 -6.635 1.00 96.19 401 TYR A N 1
ATOM 3095 C CA . TYR A 1 401 ? -16.300 -11.207 -6.728 1.00 96.19 401 TYR A CA 1
ATOM 3096 C C . TYR A 1 401 ? -16.281 -10.271 -7.933 1.00 96.19 401 TYR A C 1
ATOM 3098 O O . TYR A 1 401 ? -17.176 -9.443 -8.047 1.00 96.19 401 TYR A O 1
ATOM 3106 N N . ASN A 1 402 ? -15.320 -10.408 -8.847 1.00 94.00 402 ASN A N 1
ATOM 3107 C CA . ASN A 1 402 ? -15.186 -9.564 -10.036 1.00 94.00 402 ASN A CA 1
ATOM 3108 C C . ASN A 1 402 ? -15.267 -8.062 -9.700 1.00 94.00 402 ASN A C 1
ATOM 3110 O O . ASN A 1 402 ? -16.064 -7.334 -10.294 1.00 94.00 402 ASN A O 1
ATOM 3114 N N . LEU A 1 403 ? -14.518 -7.636 -8.677 1.00 94.12 403 LEU A N 1
ATOM 3115 C CA . LEU A 1 403 ? -14.562 -6.257 -8.186 1.00 94.12 403 LEU A CA 1
ATOM 3116 C C . LEU A 1 403 ? -14.043 -5.290 -9.246 1.00 94.12 403 LEU A C 1
ATOM 3118 O O . LEU A 1 403 ? -13.067 -5.576 -9.938 1.00 94.12 403 LEU A O 1
ATOM 3122 N N . GLU A 1 404 ? -14.699 -4.141 -9.352 1.00 92.56 404 GLU A N 1
ATOM 3123 C CA . GLU A 1 404 ? -14.303 -3.100 -10.293 1.00 92.56 404 GLU A CA 1
ATOM 3124 C C . GLU A 1 404 ? -13.116 -2.283 -9.753 1.00 92.56 404 GLU A C 1
ATOM 3126 O O . GLU A 1 404 ? -12.973 -2.119 -8.536 1.00 92.56 404 GLU A O 1
ATOM 3131 N N . PRO A 1 405 ? -12.265 -1.730 -10.630 1.00 92.88 405 PRO A N 1
ATOM 3132 C CA . PRO A 1 405 ? -11.245 -0.771 -10.224 1.00 92.88 405 PRO A CA 1
ATOM 3133 C C . PRO A 1 405 ? -11.887 0.495 -9.643 1.00 92.88 405 PRO A C 1
ATOM 3135 O O . PRO A 1 405 ? -12.677 1.169 -10.310 1.00 92.88 405 PRO A O 1
ATOM 3138 N N . ALA A 1 406 ? -11.538 0.852 -8.408 1.00 87.56 406 ALA A N 1
ATOM 3139 C CA . ALA A 1 406 ? -12.011 2.079 -7.782 1.00 87.56 406 ALA A CA 1
ATOM 3140 C C . ALA A 1 406 ? -11.168 3.274 -8.255 1.00 87.56 406 ALA A C 1
ATOM 3142 O O . ALA A 1 406 ? -9.967 3.358 -7.999 1.00 87.56 406 ALA A O 1
ATOM 3143 N N . GLY A 1 407 ? -11.822 4.237 -8.905 1.00 75.50 407 GLY A N 1
ATOM 3144 C CA . GLY A 1 407 ? -11.186 5.434 -9.461 1.00 75.50 407 GLY A CA 1
ATOM 3145 C C . GLY A 1 407 ? -11.224 5.463 -10.991 1.00 75.50 407 GLY A C 1
ATOM 3146 O O . GLY A 1 407 ? -11.299 4.445 -11.665 1.00 75.50 407 GLY A O 1
ATOM 3147 N N . SER A 1 408 ? -11.198 6.662 -11.572 1.00 52.84 408 SER A N 1
ATOM 3148 C CA . SER A 1 408 ? -11.492 6.870 -12.999 1.00 52.84 408 SER A CA 1
ATOM 3149 C C . SER A 1 408 ? -10.263 6.844 -13.915 1.00 52.84 408 SER A C 1
ATOM 3151 O O . SER A 1 408 ? -10.314 7.396 -15.014 1.00 52.84 408 SER A O 1
ATOM 3153 N N . HIS A 1 409 ? -9.132 6.298 -13.465 1.00 60.38 409 HIS A N 1
ATOM 3154 C CA . HIS A 1 409 ? -7.881 6.401 -14.221 1.00 60.38 409 HIS A CA 1
ATOM 3155 C C . HIS A 1 409 ? -7.847 5.476 -15.442 1.00 60.38 409 HIS A C 1
ATOM 3157 O O . HIS A 1 409 ? -7.231 5.826 -16.450 1.00 60.38 409 HIS A O 1
ATOM 3163 N N . GLY A 1 410 ? -8.547 4.338 -15.392 1.00 62.66 410 GLY A N 1
ATOM 3164 C CA . GLY A 1 410 ? -8.511 3.339 -16.458 1.00 62.66 410 GLY A CA 1
ATOM 3165 C C . GLY A 1 410 ? -7.067 3.024 -16.861 1.00 62.66 410 GLY A C 1
ATOM 3166 O O . GLY A 1 410 ? -6.187 2.877 -16.020 1.00 62.66 410 GLY A O 1
ATOM 3167 N N . VAL A 1 411 ? -6.801 3.023 -18.164 1.00 55.91 411 VAL A N 1
ATOM 3168 C CA . VAL A 1 411 ? -5.473 2.743 -18.741 1.00 55.91 411 VAL A CA 1
ATOM 3169 C C . VAL A 1 411 ? -4.411 3.813 -18.391 1.00 55.91 411 VAL A C 1
ATOM 3171 O O . VAL A 1 411 ? -3.218 3.583 -18.568 1.00 55.91 411 VAL A O 1
ATOM 3174 N N . TRP A 1 412 ? -4.813 4.968 -17.847 1.00 67.38 412 TRP A N 1
ATOM 3175 C CA . TRP A 1 412 ? -3.919 6.048 -17.402 1.00 67.38 412 TRP A CA 1
ATOM 3176 C C . TRP A 1 412 ? -3.531 5.952 -15.918 1.00 67.38 412 TRP A C 1
ATOM 3178 O O . TRP A 1 412 ? -2.955 6.891 -15.370 1.00 67.38 412 TRP A O 1
ATOM 3188 N N . GLY A 1 413 ? -3.889 4.860 -15.240 1.00 80.69 413 GLY A N 1
ATOM 3189 C CA . GLY A 1 413 ? -3.386 4.521 -13.909 1.00 80.69 413 GLY A CA 1
ATOM 3190 C C . GLY A 1 413 ? -2.088 3.718 -13.992 1.00 80.69 413 GLY A C 1
ATOM 3191 O O . GLY A 1 413 ? -1.772 3.140 -15.031 1.00 80.69 413 GLY A O 1
ATOM 3192 N N . LEU A 1 414 ? -1.323 3.674 -12.896 1.00 91.44 414 LEU A N 1
ATOM 3193 C CA . LEU A 1 414 ? -0.185 2.750 -12.795 1.00 91.44 414 LEU A CA 1
ATOM 3194 C C . LEU A 1 414 ? -0.673 1.293 -12.887 1.00 91.44 414 LEU A C 1
ATOM 3196 O O . LEU A 1 414 ? -0.118 0.485 -13.622 1.00 91.44 414 LEU A O 1
ATOM 3200 N N . ASP A 1 415 ? -1.736 1.000 -12.146 1.00 93.88 415 ASP A N 1
ATOM 3201 C CA . ASP A 1 415 ? -2.408 -0.286 -11.994 1.00 93.88 415 ASP A CA 1
ATOM 3202 C C . ASP A 1 415 ? -3.868 0.006 -11.612 1.00 93.88 415 ASP A C 1
ATOM 3204 O O . ASP A 1 415 ? -4.178 1.094 -11.117 1.00 93.88 415 ASP A O 1
ATOM 3208 N N . ASP A 1 416 ? -4.762 -0.947 -11.858 1.00 91.94 416 ASP A N 1
ATOM 3209 C CA . ASP A 1 416 ? -6.194 -0.798 -11.591 1.00 91.94 416 ASP A CA 1
ATOM 3210 C C . ASP A 1 416 ? -6.518 -0.752 -10.086 1.00 91.94 416 ASP A C 1
ATOM 3212 O O . ASP A 1 416 ? -7.461 -0.082 -9.671 1.00 91.94 416 ASP A O 1
ATOM 3216 N N . HIS A 1 417 ? -5.747 -1.465 -9.263 1.00 93.94 417 HIS A N 1
ATOM 3217 C CA . HIS A 1 417 ? -6.101 -1.775 -7.880 1.00 93.94 417 HIS A CA 1
ATOM 3218 C C . HIS A 1 417 ? -5.033 -1.353 -6.864 1.00 93.94 417 HIS A C 1
ATOM 3220 O O . HIS A 1 417 ? -5.386 -0.960 -5.752 1.00 93.94 417 HIS A O 1
ATOM 3226 N N . ALA A 1 418 ? -3.745 -1.460 -7.202 1.00 95.25 418 ALA A N 1
ATOM 3227 C CA . ALA A 1 418 ? -2.659 -1.419 -6.218 1.00 95.25 418 ALA A CA 1
ATOM 3228 C C . ALA A 1 418 ? -1.531 -0.442 -6.582 1.00 95.25 418 ALA A C 1
ATOM 3230 O O . ALA A 1 418 ? -1.206 -0.245 -7.745 1.00 95.25 418 ALA A O 1
ATOM 3231 N N . PHE A 1 419 ? -0.871 0.137 -5.582 1.00 97.69 419 PHE A N 1
ATOM 3232 C CA . PHE A 1 419 ? 0.289 1.012 -5.772 1.00 97.69 419 PHE A CA 1
ATOM 3233 C C . PHE A 1 419 ? 1.468 0.590 -4.888 1.00 97.69 419 PHE A C 1
ATOM 3235 O O . PHE A 1 419 ? 2.608 0.491 -5.348 1.00 97.69 419 PHE A O 1
ATOM 3242 N N . VAL A 1 420 ? 1.196 0.292 -3.618 1.00 98.12 420 VAL A N 1
ATOM 3243 C CA . VAL A 1 420 ? 2.188 -0.107 -2.609 1.00 98.12 420 VAL A CA 1
ATOM 3244 C C . VAL A 1 420 ? 3.131 -1.247 -3.046 1.00 98.12 420 VAL A C 1
ATOM 3246 O O . VAL A 1 420 ? 4.339 -1.103 -2.819 1.00 98.12 420 VAL A O 1
ATOM 3249 N N . PRO A 1 421 ? 2.694 -2.343 -3.710 1.00 98.50 421 PRO A N 1
ATOM 3250 C CA . PRO A 1 421 ? 3.621 -3.397 -4.138 1.00 98.50 421 PRO A CA 1
ATOM 3251 C C . PRO A 1 421 ? 4.687 -2.912 -5.127 1.00 98.50 421 PRO A C 1
ATOM 3253 O O . PRO A 1 421 ? 5.794 -3.449 -5.136 1.00 98.50 421 PRO A O 1
ATOM 3256 N N . TYR A 1 422 ? 4.407 -1.872 -5.919 1.00 98.69 422 TYR A N 1
ATOM 3257 C CA . TYR A 1 422 ? 5.385 -1.285 -6.835 1.00 98.69 422 TYR A CA 1
ATOM 3258 C C . TYR A 1 422 ? 6.446 -0.461 -6.096 1.00 98.69 422 TYR A C 1
ATOM 3260 O O . TYR A 1 422 ? 7.617 -0.459 -6.486 1.00 98.69 422 TYR A O 1
ATOM 3268 N N . ILE A 1 423 ? 6.075 0.194 -4.991 1.00 98.62 423 ILE A N 1
ATOM 3269 C CA . ILE A 1 423 ? 7.023 0.887 -4.109 1.00 98.62 423 ILE A CA 1
ATOM 3270 C C . ILE A 1 423 ? 7.956 -0.146 -3.468 1.00 98.62 423 ILE A C 1
ATOM 3272 O O . ILE A 1 423 ? 9.156 -0.147 -3.737 1.00 98.62 423 ILE A O 1
ATOM 3276 N N . PHE A 1 424 ? 7.416 -1.089 -2.699 1.00 98.69 424 PHE A N 1
ATOM 3277 C CA . PHE A 1 424 ? 8.246 -2.035 -1.948 1.00 98.69 424 PHE A CA 1
ATOM 3278 C C . PHE A 1 424 ? 8.981 -3.029 -2.847 1.00 98.69 424 PHE A C 1
ATOM 3280 O O . PHE A 1 424 ? 10.148 -3.333 -2.613 1.00 98.69 424 PHE A O 1
ATOM 3287 N N . GLY A 1 425 ? 8.354 -3.477 -3.932 1.00 98.50 425 GLY A N 1
ATOM 3288 C CA . GLY A 1 425 ? 8.978 -4.388 -4.881 1.00 98.50 425 GLY A CA 1
ATOM 3289 C C . GLY A 1 425 ? 10.138 -3.773 -5.657 1.00 98.50 425 GLY A C 1
ATOM 3290 O O . GLY A 1 425 ? 11.128 -4.455 -5.914 1.00 98.50 425 GLY A O 1
ATOM 3291 N N . SER A 1 426 ? 10.067 -2.478 -5.984 1.00 98.50 426 SER A N 1
ATOM 3292 C CA . SER A 1 426 ? 11.219 -1.782 -6.569 1.00 98.50 426 SER A CA 1
ATOM 3293 C C . SER A 1 426 ? 12.334 -1.560 -5.541 1.00 98.50 426 SER A C 1
ATOM 3295 O O . SER A 1 426 ? 13.505 -1.652 -5.908 1.00 98.50 426 SER A O 1
ATOM 3297 N N . ALA A 1 427 ? 11.998 -1.359 -4.258 1.00 98.00 427 ALA A N 1
ATOM 3298 C CA . ALA A 1 427 ? 12.975 -1.271 -3.168 1.00 98.00 427 ALA A CA 1
ATOM 3299 C C . ALA A 1 427 ? 13.787 -2.566 -2.990 1.00 98.00 427 ALA A C 1
ATOM 3301 O O . ALA A 1 427 ? 15.000 -2.497 -2.820 1.00 98.00 427 ALA A O 1
ATOM 3302 N N . GLN A 1 428 ? 13.154 -3.741 -3.129 1.00 97.81 428 GLN A N 1
ATOM 3303 C CA . GLN A 1 428 ? 13.831 -5.052 -3.065 1.00 97.81 428 GLN A CA 1
ATOM 3304 C C . GLN A 1 428 ? 14.970 -5.210 -4.091 1.00 97.81 428 GLN A C 1
ATOM 3306 O O . GLN A 1 428 ? 15.826 -6.079 -3.929 1.00 97.81 428 GLN A O 1
ATOM 3311 N N . LEU A 1 429 ? 14.971 -4.405 -5.160 1.00 98.00 429 LEU A N 1
ATOM 3312 C CA . LEU A 1 429 ? 15.874 -4.540 -6.305 1.00 98.00 429 LEU A CA 1
ATOM 3313 C C . LEU A 1 429 ? 16.895 -3.397 -6.420 1.00 98.00 429 LEU A C 1
ATOM 3315 O O . LEU A 1 429 ? 17.710 -3.404 -7.349 1.00 98.00 429 LEU A O 1
ATOM 3319 N N . THR A 1 430 ? 16.880 -2.415 -5.511 1.00 96.25 430 THR A N 1
ATOM 3320 C CA . THR A 1 430 ? 17.825 -1.284 -5.527 1.00 96.25 430 THR A CA 1
ATOM 3321 C C . THR A 1 430 ? 19.250 -1.727 -5.222 1.00 96.25 430 THR A C 1
ATOM 3323 O O . THR A 1 430 ? 19.499 -2.860 -4.816 1.00 96.25 430 THR A O 1
ATOM 3326 N N . ARG A 1 431 ? 20.228 -0.832 -5.410 1.00 93.44 431 ARG A N 1
ATOM 3327 C CA . ARG A 1 431 ? 21.601 -1.118 -4.971 1.00 93.44 431 ARG A CA 1
ATOM 3328 C C . ARG A 1 431 ? 21.662 -1.415 -3.464 1.00 93.44 431 ARG A C 1
ATOM 3330 O O . ARG A 1 431 ? 20.884 -0.837 -2.709 1.00 93.44 431 ARG A O 1
ATOM 3337 N N . PRO A 1 432 ? 22.607 -2.258 -3.022 1.00 90.69 432 PRO A N 1
ATOM 3338 C CA . PRO A 1 432 ? 22.831 -2.479 -1.606 1.00 90.69 432 PRO A CA 1
ATOM 3339 C C . PRO A 1 432 ? 23.309 -1.217 -0.881 1.00 90.69 432 PRO A C 1
ATOM 3341 O O . PRO A 1 432 ? 24.174 -0.505 -1.395 1.00 90.69 432 PRO A O 1
ATOM 3344 N N . VAL A 1 433 ? 22.788 -0.982 0.320 1.00 87.50 433 VAL A N 1
ATOM 3345 C CA . VAL A 1 433 ? 23.266 0.038 1.273 1.00 87.50 433 VAL A CA 1
ATOM 3346 C C . VAL A 1 433 ? 23.937 -0.637 2.469 1.00 87.50 433 VAL A C 1
ATOM 3348 O O . VAL A 1 433 ? 23.821 -1.855 2.633 1.00 87.50 433 VAL A O 1
ATOM 3351 N N . ARG A 1 434 ? 24.658 0.105 3.316 1.00 79.25 434 ARG A N 1
ATOM 3352 C CA . ARG A 1 434 ? 25.192 -0.489 4.550 1.00 79.25 434 ARG A CA 1
ATOM 3353 C C . ARG A 1 434 ? 24.067 -0.683 5.566 1.00 79.25 434 ARG A C 1
ATOM 3355 O O . ARG A 1 434 ? 22.993 -0.096 5.448 1.00 79.25 434 ARG A O 1
ATOM 3362 N N . ALA A 1 435 ? 24.305 -1.526 6.567 1.00 64.19 435 ALA A N 1
ATOM 3363 C CA . ALA A 1 435 ? 23.340 -1.835 7.628 1.00 64.19 435 ALA A CA 1
ATOM 3364 C C . ALA A 1 435 ? 23.019 -0.638 8.556 1.00 64.19 435 ALA A C 1
ATOM 3366 O O . ALA A 1 435 ? 22.216 -0.759 9.476 1.00 64.19 435 ALA A O 1
ATOM 3367 N N . SER A 1 436 ? 23.611 0.540 8.313 1.00 58.12 436 SER A N 1
ATOM 3368 C CA . SER A 1 436 ? 23.310 1.758 9.062 1.00 58.12 436 SER A CA 1
ATOM 3369 C C . SER A 1 436 ? 21.916 2.285 8.692 1.00 58.12 436 SER A C 1
ATOM 3371 O O . SER A 1 436 ? 21.560 2.409 7.518 1.00 58.12 436 SER A O 1
ATOM 3373 N N . SER A 1 437 ? 21.114 2.624 9.704 1.00 54.44 437 SER A N 1
ATOM 3374 C CA . SER A 1 437 ? 19.789 3.245 9.554 1.00 54.44 437 SER A CA 1
ATOM 3375 C C . SER A 1 437 ? 19.839 4.689 9.030 1.00 54.44 437 SER A C 1
ATOM 3377 O O . SER A 1 437 ? 18.790 5.296 8.811 1.00 54.44 437 SER A O 1
ATOM 3379 N N . ALA A 1 438 ? 21.039 5.241 8.818 1.00 61.56 438 ALA A N 1
ATOM 3380 C CA . ALA A 1 438 ? 21.253 6.587 8.298 1.00 61.56 438 ALA A CA 1
ATOM 3381 C C . ALA A 1 438 ? 21.475 6.622 6.775 1.00 61.56 438 ALA A C 1
ATOM 3383 O O . ALA A 1 438 ? 21.352 7.689 6.172 1.00 61.56 438 ALA A O 1
ATOM 3384 N N . ASP A 1 439 ? 21.779 5.484 6.138 1.00 69.31 439 ASP A N 1
ATOM 3385 C CA . ASP A 1 439 ? 22.051 5.452 4.700 1.00 69.31 439 ASP A CA 1
ATOM 3386 C C . ASP A 1 439 ? 20.756 5.748 3.910 1.00 69.31 439 ASP A C 1
ATOM 3388 O O . ASP A 1 439 ? 19.755 5.036 4.060 1.00 69.31 439 ASP A O 1
ATOM 3392 N N . PRO A 1 440 ? 20.732 6.785 3.052 1.00 77.06 440 PRO A N 1
ATOM 3393 C CA . PRO A 1 440 ? 19.557 7.089 2.249 1.00 77.06 440 PRO A CA 1
ATOM 3394 C C . PRO A 1 440 ? 19.315 6.010 1.185 1.00 77.06 440 PRO A C 1
ATOM 3396 O O . PRO A 1 440 ? 20.240 5.341 0.722 1.00 77.06 440 PRO A O 1
ATOM 3399 N N . MET A 1 441 ? 18.060 5.891 0.736 1.00 84.06 441 MET A N 1
ATOM 3400 C CA . MET A 1 441 ? 17.715 5.016 -0.389 1.00 84.06 441 MET A CA 1
ATOM 3401 C C . MET A 1 441 ? 18.566 5.355 -1.625 1.00 84.06 441 MET A C 1
ATOM 3403 O O . MET A 1 441 ? 18.685 6.538 -1.971 1.00 84.06 441 MET A O 1
ATOM 3407 N N . PRO A 1 442 ? 19.105 4.354 -2.344 1.00 87.31 442 PRO A N 1
ATOM 3408 C CA . PRO A 1 442 ? 19.844 4.595 -3.574 1.00 87.31 442 PRO A CA 1
ATOM 3409 C C . PRO A 1 442 ? 18.976 5.307 -4.610 1.00 87.31 442 PRO A C 1
ATOM 3411 O O . PRO A 1 442 ? 17.884 4.854 -4.944 1.00 87.31 442 PRO A O 1
ATOM 3414 N N . LEU A 1 443 ? 19.494 6.397 -5.175 1.00 85.12 443 LEU A N 1
ATOM 3415 C CA . LEU A 1 443 ? 18.766 7.172 -6.185 1.00 85.12 443 LEU A CA 1
ATOM 3416 C C . LEU A 1 443 ? 18.706 6.472 -7.550 1.00 85.12 443 LEU A C 1
ATOM 3418 O O . LEU A 1 443 ? 17.822 6.772 -8.346 1.00 85.12 443 LEU A O 1
ATOM 3422 N N . GLU A 1 444 ? 19.662 5.578 -7.815 1.00 90.00 444 GLU A N 1
ATOM 3423 C CA . GLU A 1 444 ? 19.880 4.876 -9.086 1.00 90.00 444 GLU A CA 1
ATOM 3424 C C . GLU A 1 444 ? 20.573 3.527 -8.829 1.00 90.00 444 GLU A C 1
ATOM 3426 O O . GLU A 1 444 ? 21.110 3.281 -7.741 1.00 90.00 444 GLU A O 1
ATOM 3431 N N . GLY A 1 445 ? 20.602 2.680 -9.853 1.00 91.06 445 GLY A N 1
ATOM 3432 C CA . GLY A 1 445 ? 21.217 1.360 -9.900 1.00 91.06 445 GLY A CA 1
ATOM 3433 C C . GLY A 1 445 ? 20.338 0.240 -9.340 1.00 91.06 445 GLY A C 1
ATOM 3434 O O . GLY A 1 445 ? 19.251 0.473 -8.808 1.00 91.06 445 GLY A O 1
ATOM 3435 N N . SER A 1 446 ? 20.854 -0.984 -9.439 1.00 95.75 446 SER A N 1
ATOM 3436 C CA . SER A 1 446 ? 20.191 -2.211 -8.989 1.00 95.75 446 SER A CA 1
ATOM 3437 C C . SER A 1 446 ? 21.177 -3.136 -8.270 1.00 95.75 446 SER A C 1
ATOM 3439 O O . SER A 1 446 ? 22.385 -3.046 -8.506 1.00 95.75 446 SER A O 1
ATOM 3441 N N . VAL A 1 447 ? 20.687 -4.030 -7.409 1.00 95.00 447 VAL A N 1
ATOM 3442 C CA . VAL A 1 447 ? 21.512 -5.100 -6.820 1.00 95.00 447 VAL A CA 1
ATOM 3443 C C . VAL A 1 447 ? 22.009 -6.066 -7.909 1.00 95.00 447 VAL A C 1
ATOM 3445 O O . VAL A 1 447 ? 21.279 -6.314 -8.875 1.00 95.00 447 VAL A O 1
ATOM 3448 N N . PRO A 1 448 ? 23.241 -6.612 -7.812 1.00 92.31 448 PRO A N 1
ATOM 3449 C CA . PRO A 1 448 ? 23.720 -7.612 -8.763 1.00 92.31 448 PRO A CA 1
ATOM 3450 C C . PRO A 1 448 ? 22.754 -8.795 -8.892 1.00 92.31 448 PRO A C 1
ATOM 3452 O O . PRO A 1 448 ? 22.312 -9.351 -7.891 1.00 92.31 448 PRO A O 1
ATOM 3455 N N . GLY A 1 449 ? 22.433 -9.174 -10.130 1.00 91.38 449 GLY A N 1
ATOM 3456 C CA . GLY A 1 449 ? 21.482 -10.252 -10.424 1.00 91.38 449 GLY A CA 1
ATOM 3457 C C . GLY A 1 449 ? 20.008 -9.836 -10.427 1.00 91.38 449 GLY A C 1
ATOM 3458 O O . GLY A 1 449 ? 19.167 -10.671 -10.745 1.00 91.38 449 GLY A O 1
ATOM 3459 N N . ALA A 1 450 ? 19.677 -8.574 -10.129 1.00 95.19 450 ALA A N 1
ATOM 3460 C CA . ALA A 1 450 ? 18.312 -8.081 -10.293 1.00 95.19 450 ALA A CA 1
ATOM 3461 C C . ALA A 1 450 ? 17.855 -8.178 -11.766 1.00 95.19 450 ALA A C 1
ATOM 3463 O O . ALA A 1 450 ? 18.655 -7.883 -12.665 1.00 95.19 450 ALA A O 1
ATOM 3464 N N . PRO A 1 451 ? 16.573 -8.503 -12.025 1.00 96.12 451 PRO A N 1
ATOM 3465 C CA . PRO A 1 451 ? 15.979 -8.383 -13.355 1.00 96.12 451 PRO A CA 1
ATOM 3466 C C . PRO A 1 451 ? 16.169 -6.974 -13.916 1.00 96.12 451 PRO A C 1
ATOM 3468 O O . PRO A 1 451 ? 16.235 -5.998 -13.165 1.00 96.12 451 PRO A O 1
ATOM 3471 N N . LYS A 1 452 ? 16.234 -6.827 -15.236 1.00 96.44 452 LYS A N 1
ATOM 3472 C CA . LYS A 1 452 ? 16.248 -5.497 -15.851 1.00 96.44 452 LYS A CA 1
ATOM 3473 C C . LYS A 1 452 ? 14.846 -4.890 -15.765 1.00 96.44 452 LYS A C 1
ATOM 3475 O O . LYS A 1 452 ? 13.868 -5.623 -15.893 1.00 96.44 452 LYS A O 1
ATOM 3480 N N . PRO A 1 453 ? 14.712 -3.557 -15.654 1.00 96.81 453 PRO A N 1
ATOM 3481 C CA . PRO A 1 453 ? 13.409 -2.899 -15.744 1.00 96.81 453 PRO A CA 1
ATOM 3482 C C . PRO A 1 453 ? 12.583 -3.307 -16.970 1.00 96.81 453 PRO A C 1
ATOM 3484 O O . PRO A 1 453 ? 11.383 -3.527 -16.855 1.00 96.81 453 PRO A O 1
ATOM 3487 N N . SER A 1 454 ? 13.232 -3.509 -18.123 1.00 96.44 454 SER A N 1
ATOM 3488 C CA . SER A 1 454 ? 12.580 -3.955 -19.361 1.00 96.44 454 SER A CA 1
ATOM 3489 C C . SER A 1 454 ? 11.927 -5.336 -19.254 1.00 96.44 454 SER A C 1
ATOM 3491 O O . SER A 1 454 ? 10.998 -5.637 -20.006 1.00 96.44 454 SER A O 1
ATOM 3493 N N . ASP A 1 455 ? 12.389 -6.174 -18.322 1.00 96.88 455 ASP A N 1
ATOM 3494 C CA . ASP A 1 455 ? 11.893 -7.539 -18.144 1.00 96.88 455 ASP A CA 1
ATOM 3495 C C . ASP A 1 455 ? 10.473 -7.566 -17.556 1.00 96.88 455 ASP A C 1
ATOM 3497 O O . ASP A 1 455 ? 9.796 -8.583 -17.662 1.00 96.88 455 ASP A O 1
ATOM 3501 N N . VAL A 1 456 ? 9.974 -6.436 -17.032 1.00 96.81 456 VAL A N 1
ATOM 3502 C CA . VAL A 1 456 ? 8.566 -6.247 -16.624 1.00 96.81 456 VAL A CA 1
ATOM 3503 C C . VAL A 1 456 ? 7.591 -6.572 -17.762 1.00 96.81 456 VAL A C 1
ATOM 3505 O O . VAL A 1 456 ? 6.484 -7.041 -17.519 1.00 96.81 456 VAL A O 1
ATOM 3508 N N . THR A 1 457 ? 8.005 -6.364 -19.013 1.00 95.88 457 THR A N 1
ATOM 3509 C CA . THR A 1 457 ? 7.175 -6.639 -20.198 1.00 95.88 457 THR A CA 1
ATOM 3510 C C . THR A 1 457 ? 7.278 -8.086 -20.689 1.00 95.88 457 THR A C 1
ATOM 3512 O O . THR A 1 457 ? 6.520 -8.501 -21.568 1.00 95.88 457 THR A O 1
ATOM 3515 N N . ASN A 1 458 ? 8.202 -8.877 -20.133 1.00 97.12 458 ASN A N 1
ATOM 3516 C CA . ASN A 1 458 ? 8.418 -10.265 -20.514 1.00 97.12 458 ASN A CA 1
ATOM 3517 C C . ASN A 1 458 ? 7.661 -11.202 -19.568 1.00 97.12 458 ASN A C 1
ATOM 3519 O O . ASN A 1 458 ? 8.108 -11.471 -18.454 1.00 97.12 458 ASN A O 1
ATOM 3523 N N . ARG A 1 459 ? 6.545 -11.760 -20.050 1.00 96.19 459 ARG A N 1
ATOM 3524 C CA . ARG A 1 459 ? 5.672 -12.646 -19.267 1.00 96.19 459 ARG A CA 1
ATOM 3525 C C . ARG A 1 459 ? 6.415 -13.808 -18.602 1.00 96.19 459 ARG A C 1
ATOM 3527 O O . ARG A 1 459 ? 6.153 -14.084 -17.441 1.00 96.19 459 ARG A O 1
ATOM 3534 N N . ALA A 1 460 ? 7.376 -14.434 -19.284 1.00 96.94 460 ALA A N 1
ATOM 3535 C CA . ALA A 1 460 ? 8.121 -15.559 -18.719 1.00 96.94 460 ALA A CA 1
ATOM 3536 C C . ALA A 1 460 ? 9.013 -15.138 -17.540 1.00 96.94 460 ALA A C 1
ATOM 3538 O O . ALA A 1 460 ? 9.100 -15.855 -16.547 1.00 96.94 460 ALA A O 1
ATOM 3539 N N . VAL A 1 461 ? 9.644 -13.960 -17.626 1.00 97.62 461 VAL A N 1
ATOM 3540 C CA . VAL A 1 461 ? 10.438 -13.420 -16.510 1.00 97.62 461 VAL A CA 1
ATOM 3541 C C . VAL A 1 461 ? 9.521 -12.995 -15.370 1.00 97.62 461 VAL A C 1
ATOM 3543 O O . VAL A 1 461 ? 9.814 -13.280 -14.215 1.00 97.62 461 VAL A O 1
ATOM 3546 N N . VAL A 1 462 ? 8.382 -12.370 -15.677 1.00 98.00 462 VAL A N 1
ATOM 3547 C CA . VAL A 1 462 ? 7.381 -12.021 -14.662 1.00 98.00 462 VAL A CA 1
ATOM 3548 C C . VAL A 1 462 ? 6.892 -13.267 -13.925 1.00 98.00 462 VAL A C 1
ATOM 3550 O O . VAL A 1 462 ? 6.836 -13.249 -12.701 1.00 98.00 462 VAL A O 1
ATOM 3553 N N . ASP A 1 463 ? 6.591 -14.356 -14.633 1.00 96.88 463 ASP A N 1
ATOM 3554 C CA . ASP A 1 463 ? 6.100 -15.599 -14.031 1.00 96.88 463 ASP A CA 1
ATOM 3555 C C . ASP A 1 463 ? 7.132 -16.280 -13.114 1.00 96.88 463 ASP A C 1
ATOM 3557 O O . ASP A 1 463 ? 6.755 -16.884 -12.106 1.00 96.88 463 ASP A O 1
ATOM 3561 N N . ASP A 1 464 ? 8.424 -16.128 -13.407 1.00 96.38 464 ASP A N 1
ATOM 3562 C CA . ASP A 1 464 ? 9.519 -16.576 -12.540 1.00 96.38 464 ASP A CA 1
ATOM 3563 C C . ASP A 1 464 ? 9.690 -15.659 -11.310 1.00 96.38 464 ASP A C 1
ATOM 3565 O O . ASP A 1 464 ? 9.717 -16.111 -10.163 1.00 96.38 464 ASP A O 1
ATOM 3569 N N . GLN A 1 465 ? 9.718 -14.343 -11.529 1.00 97.00 465 GLN A N 1
ATOM 3570 C CA . GLN A 1 465 ? 10.040 -13.347 -10.501 1.00 97.00 465 GLN A CA 1
ATOM 3571 C C . GLN A 1 465 ? 8.864 -13.008 -9.574 1.00 97.00 465 GLN A C 1
ATOM 3573 O O . GLN A 1 465 ? 9.067 -12.559 -8.443 1.00 97.00 465 GLN A O 1
ATOM 3578 N N . ARG A 1 466 ? 7.616 -13.243 -9.995 1.00 96.06 466 ARG A N 1
ATOM 3579 C CA . ARG A 1 466 ? 6.413 -12.906 -9.209 1.00 96.06 466 ARG A CA 1
ATOM 3580 C C . ARG A 1 466 ? 6.314 -13.636 -7.871 1.00 96.06 466 ARG A C 1
ATOM 3582 O O . ARG A 1 466 ? 5.540 -13.225 -7.013 1.00 96.06 466 ARG A O 1
ATOM 3589 N N . ARG A 1 467 ? 7.087 -14.710 -7.676 1.00 94.44 467 ARG A N 1
ATOM 3590 C CA . ARG A 1 467 ? 7.158 -15.453 -6.406 1.00 94.44 467 ARG A CA 1
ATOM 3591 C C . ARG A 1 467 ? 8.143 -14.858 -5.406 1.00 94.44 467 ARG A C 1
ATOM 3593 O O . ARG A 1 467 ? 7.999 -15.128 -4.220 1.00 94.44 467 ARG A O 1
ATOM 3600 N N . SER A 1 468 ? 9.119 -14.082 -5.874 1.00 95.62 468 SER A N 1
ATOM 3601 C CA . SER A 1 468 ? 10.241 -13.566 -5.081 1.00 95.62 468 SER A CA 1
ATOM 3602 C C . SER A 1 468 ? 10.247 -12.040 -4.958 1.00 95.62 468 SER A C 1
ATOM 3604 O O . SER A 1 468 ? 10.964 -11.507 -4.115 1.00 95.62 468 SER A O 1
ATOM 3606 N N . ASN A 1 469 ? 9.445 -11.314 -5.740 1.00 98.25 469 ASN A N 1
ATOM 3607 C CA . ASN A 1 469 ? 9.425 -9.853 -5.733 1.00 98.25 469 ASN A CA 1
ATOM 3608 C C . ASN A 1 469 ? 7.999 -9.278 -5.810 1.00 98.25 469 ASN A C 1
ATOM 3610 O O . ASN A 1 469 ? 7.202 -9.703 -6.645 1.00 98.25 469 ASN A O 1
ATOM 3614 N N . MET A 1 470 ? 7.686 -8.274 -4.981 1.00 98.38 470 MET A N 1
ATOM 3615 C CA . MET A 1 470 ? 6.341 -7.676 -4.906 1.00 98.38 470 MET A CA 1
ATOM 3616 C C . MET A 1 470 ? 5.931 -6.912 -6.174 1.00 98.38 470 MET A C 1
ATOM 3618 O O . MET A 1 470 ? 4.758 -6.938 -6.543 1.00 98.38 470 MET A O 1
ATOM 3622 N N . TYR A 1 471 ? 6.877 -6.281 -6.878 1.00 98.62 471 TYR A N 1
ATOM 3623 C CA . TYR A 1 471 ? 6.611 -5.548 -8.120 1.00 98.62 471 TYR A CA 1
ATOM 3624 C C . TYR A 1 471 ? 6.187 -6.542 -9.198 1.00 98.62 471 TYR A C 1
ATOM 3626 O O . TYR A 1 471 ? 5.126 -6.410 -9.802 1.00 98.62 471 TYR A O 1
ATOM 3634 N N . PHE A 1 472 ? 6.985 -7.596 -9.388 1.00 98.44 472 PHE A N 1
ATOM 3635 C CA . PHE A 1 472 ? 6.662 -8.669 -10.326 1.00 98.44 472 PHE A CA 1
ATOM 3636 C C . PHE A 1 472 ? 5.418 -9.463 -9.897 1.00 98.44 472 PHE A C 1
ATOM 3638 O O . PHE A 1 472 ? 4.677 -9.917 -10.760 1.00 98.44 472 PHE A O 1
ATOM 3645 N N . SER A 1 473 ? 5.131 -9.576 -8.594 1.00 98.12 473 SER A N 1
ATOM 3646 C CA . SER A 1 473 ? 3.878 -10.147 -8.070 1.00 98.12 473 SER A CA 1
ATOM 3647 C C . SER A 1 473 ? 2.650 -9.368 -8.553 1.00 98.12 473 SER A C 1
ATOM 3649 O O . SER A 1 473 ? 1.693 -9.969 -9.050 1.00 98.12 473 SER A O 1
ATOM 3651 N N . ALA A 1 474 ? 2.698 -8.033 -8.496 1.00 98.12 474 ALA A N 1
ATOM 3652 C CA . ALA A 1 474 ? 1.633 -7.169 -9.004 1.00 98.12 474 ALA A CA 1
ATOM 3653 C C . ALA A 1 474 ? 1.503 -7.227 -10.538 1.00 98.12 474 ALA A C 1
ATOM 3655 O O . ALA A 1 474 ? 0.407 -7.449 -11.048 1.00 98.12 474 ALA A O 1
ATOM 3656 N N . VAL A 1 475 ? 2.616 -7.157 -11.279 1.00 98.19 475 VAL A N 1
ATOM 3657 C CA . VAL A 1 475 ? 2.610 -7.306 -12.751 1.00 98.19 475 VAL A CA 1
ATOM 3658 C C . VAL A 1 475 ? 2.092 -8.684 -13.173 1.00 98.19 475 VAL A C 1
ATOM 3660 O O . VAL A 1 475 ? 1.338 -8.807 -14.136 1.00 98.19 475 VAL A O 1
ATOM 3663 N N . GLY A 1 476 ? 2.453 -9.734 -12.436 1.00 97.81 476 GLY A N 1
ATOM 3664 C CA . GLY A 1 476 ? 1.938 -11.080 -12.655 1.00 97.81 476 GLY A CA 1
ATOM 3665 C C . GLY A 1 476 ? 0.419 -11.132 -12.515 1.00 97.81 476 GLY A C 1
ATOM 3666 O O . GLY A 1 476 ? -0.244 -11.726 -13.357 1.00 97.81 476 GLY A O 1
ATOM 3667 N N . PHE A 1 477 ? -0.142 -10.447 -11.515 1.00 97.62 477 PHE A N 1
ATOM 3668 C CA . PHE A 1 477 ? -1.593 -10.341 -11.365 1.00 97.62 477 PHE A CA 1
ATOM 3669 C C . PHE A 1 477 ? -2.252 -9.587 -12.531 1.00 97.62 477 PHE A C 1
ATOM 3671 O O . PHE A 1 477 ? -3.288 -10.033 -13.017 1.00 97.62 477 PHE A O 1
ATOM 3678 N N . ILE A 1 478 ? -1.634 -8.517 -13.052 1.00 96.62 478 ILE A N 1
ATOM 3679 C CA . ILE A 1 478 ? -2.104 -7.854 -14.284 1.00 96.62 478 ILE A CA 1
ATOM 3680 C C . ILE A 1 478 ? -2.187 -8.861 -15.438 1.00 96.62 478 ILE A C 1
ATOM 3682 O O . ILE A 1 478 ? -3.204 -8.913 -16.125 1.00 96.62 478 ILE A O 1
ATOM 3686 N N . ASN A 1 479 ? -1.152 -9.681 -15.638 1.00 96.25 479 ASN A N 1
ATOM 3687 C CA . ASN A 1 479 ? -1.112 -10.681 -16.713 1.00 96.25 479 ASN A CA 1
ATOM 3688 C C . ASN A 1 479 ? -2.141 -11.814 -16.544 1.00 96.25 479 ASN A C 1
ATOM 3690 O O . ASN A 1 479 ? -2.430 -12.524 -17.515 1.00 96.25 479 ASN A O 1
ATOM 3694 N N . ASP A 1 480 ? -2.657 -12.011 -15.329 1.00 95.25 480 ASP A N 1
ATOM 3695 C CA . ASP A 1 480 ? -3.712 -12.984 -15.045 1.00 95.25 480 ASP A CA 1
ATOM 3696 C C . ASP A 1 480 ? -5.100 -12.431 -15.411 1.00 95.25 480 ASP A C 1
ATOM 3698 O O . ASP A 1 480 ? -5.965 -13.197 -15.835 1.00 95.25 480 ASP A O 1
ATOM 3702 N N . VAL A 1 481 ? -5.319 -11.117 -15.262 1.00 92.81 481 VAL A N 1
ATOM 3703 C CA . VAL A 1 481 ? -6.644 -10.483 -15.431 1.00 92.81 481 VAL A CA 1
ATOM 3704 C C . VAL A 1 481 ? -6.807 -9.701 -16.734 1.00 92.81 481 VAL A C 1
ATOM 3706 O O . VAL A 1 481 ? -7.931 -9.526 -17.203 1.00 92.81 481 VAL A O 1
ATOM 3709 N N . LYS A 1 482 ? -5.711 -9.237 -17.342 1.00 92.62 482 LYS A N 1
ATOM 3710 C CA . LYS A 1 482 ? -5.714 -8.491 -18.605 1.00 92.62 482 LYS A CA 1
ATOM 3711 C C . LYS A 1 482 ? -5.132 -9.332 -19.733 1.00 92.62 482 LYS A C 1
ATOM 3713 O O . LYS A 1 482 ? -4.177 -10.087 -19.565 1.00 92.62 482 LYS A O 1
ATOM 3718 N N . THR A 1 483 ? -5.709 -9.168 -20.918 1.00 91.44 483 THR A N 1
ATOM 3719 C CA . THR A 1 483 ? -5.269 -9.836 -22.146 1.00 91.44 483 THR A CA 1
ATOM 3720 C C . THR A 1 483 ? -4.844 -8.814 -23.187 1.00 91.44 483 THR A C 1
ATOM 3722 O O . THR A 1 483 ? -5.409 -7.726 -23.249 1.00 91.44 483 THR A O 1
ATOM 3725 N N . GLY A 1 484 ? -3.923 -9.208 -24.061 1.00 92.56 484 GLY A N 1
ATOM 3726 C CA . GLY A 1 484 ? -3.397 -8.357 -25.124 1.00 92.56 484 GLY A CA 1
ATOM 3727 C C . GLY A 1 484 ? -1.960 -7.910 -24.848 1.00 92.56 484 GLY A C 1
ATOM 3728 O O . GLY A 1 484 ? -1.335 -8.375 -23.894 1.00 92.56 484 GLY A O 1
ATOM 3729 N N . PRO A 1 485 ? -1.395 -7.062 -25.716 1.00 93.19 485 PRO A N 1
ATOM 3730 C CA . PRO A 1 485 ? -0.061 -6.514 -25.525 1.00 93.19 485 PRO A CA 1
ATOM 3731 C C . PRO A 1 485 ? 0.021 -5.626 -24.276 1.00 93.19 485 PRO A C 1
ATOM 3733 O O . PRO A 1 485 ? -0.816 -4.750 -24.069 1.00 93.19 485 PRO A O 1
ATOM 3736 N N . PHE A 1 486 ? 1.086 -5.790 -23.487 1.00 93.19 486 PHE A N 1
ATOM 3737 C CA . PHE A 1 486 ? 1.257 -5.079 -22.213 1.00 93.19 486 PHE A CA 1
ATOM 3738 C C . PHE A 1 486 ? 1.182 -3.548 -22.340 1.00 93.19 486 PHE A C 1
ATOM 3740 O O . PHE A 1 486 ? 0.601 -2.871 -21.496 1.00 93.19 486 PHE A O 1
ATOM 3747 N N . TRP A 1 487 ? 1.724 -2.993 -23.426 1.00 92.88 487 TRP A N 1
ATOM 3748 C CA . TRP A 1 487 ? 1.717 -1.552 -23.692 1.00 92.88 487 TRP A CA 1
ATOM 3749 C C . TRP A 1 487 ? 0.320 -0.983 -23.993 1.00 92.88 487 TRP A C 1
ATOM 3751 O O . TRP A 1 487 ? 0.127 0.219 -23.838 1.00 92.88 487 TRP A O 1
ATOM 3761 N N . GLU A 1 488 ? -0.654 -1.808 -24.396 1.00 91.31 488 GLU A N 1
ATOM 3762 C CA . GLU A 1 488 ? -2.026 -1.353 -24.665 1.00 91.31 488 GLU A CA 1
ATOM 3763 C C . GLU A 1 488 ? -2.831 -1.184 -23.376 1.00 91.31 488 GLU A C 1
ATOM 3765 O O . GLU A 1 488 ? -3.595 -0.231 -23.240 1.00 91.31 488 GLU A O 1
ATOM 3770 N N . HIS A 1 489 ? -2.661 -2.100 -22.421 1.00 91.69 489 HIS A N 1
ATOM 3771 C CA . HIS A 1 489 ? -3.472 -2.132 -21.203 1.00 91.69 489 HIS A CA 1
ATOM 3772 C C . HIS A 1 489 ? -2.756 -1.601 -19.952 1.00 91.69 489 HIS A C 1
ATOM 3774 O O . HIS A 1 489 ? -3.407 -1.379 -18.928 1.00 91.69 489 HIS A O 1
ATOM 3780 N N . SER A 1 490 ? -1.432 -1.418 -20.025 1.00 94.12 490 SER A N 1
ATOM 3781 C CA . SER A 1 490 ? -0.569 -0.940 -18.936 1.00 94.12 490 SER A CA 1
ATOM 3782 C C . SER A 1 490 ? 0.546 0.001 -19.447 1.00 94.12 490 SER A C 1
ATOM 3784 O O . SER A 1 490 ? 1.728 -0.244 -19.186 1.00 94.12 490 SER A O 1
ATOM 3786 N N . PRO A 1 491 ? 0.215 1.095 -20.167 1.00 93.19 491 PRO A N 1
ATOM 3787 C CA . PRO A 1 491 ? 1.206 1.968 -20.801 1.00 93.19 491 PRO A CA 1
ATOM 3788 C C . PRO A 1 491 ? 2.133 2.670 -19.802 1.00 93.19 491 PRO A C 1
ATOM 3790 O O . PRO A 1 491 ? 3.314 2.818 -20.091 1.00 93.19 491 PRO A O 1
ATOM 3793 N N . ILE A 1 492 ? 1.659 3.043 -18.606 1.00 92.38 492 ILE A N 1
ATOM 3794 C CA . ILE A 1 492 ? 2.524 3.681 -17.596 1.00 92.38 492 ILE A CA 1
ATOM 3795 C C . ILE A 1 492 ? 3.613 2.717 -17.119 1.00 92.38 492 ILE A C 1
ATOM 3797 O O . ILE A 1 492 ? 4.787 3.080 -17.080 1.00 92.38 492 ILE A O 1
ATOM 3801 N N . LEU A 1 493 ? 3.252 1.475 -16.784 1.00 94.81 493 LEU A N 1
ATOM 3802 C CA . LEU A 1 493 ? 4.233 0.454 -16.405 1.00 94.81 493 LEU A CA 1
ATOM 3803 C C . LEU A 1 493 ? 5.169 0.118 -17.571 1.00 94.81 493 LEU A C 1
ATOM 3805 O O . LEU A 1 493 ? 6.360 -0.111 -17.357 1.00 94.81 493 LEU A O 1
ATOM 3809 N N . PHE A 1 494 ? 4.656 0.131 -18.805 1.00 95.38 494 PHE A N 1
ATOM 3810 C CA . PHE A 1 494 ? 5.474 -0.038 -20.002 1.00 95.38 494 PHE A CA 1
ATOM 3811 C C . PHE A 1 494 ? 6.508 1.089 -20.145 1.00 95.38 494 PHE A C 1
ATOM 3813 O O . PHE A 1 494 ? 7.690 0.805 -20.337 1.00 95.38 494 PHE A O 1
ATOM 3820 N N . ASP A 1 495 ? 6.116 2.348 -19.956 1.00 92.88 495 ASP A N 1
ATOM 3821 C CA . ASP A 1 495 ? 7.034 3.490 -19.991 1.00 92.88 495 ASP A CA 1
ATOM 3822 C C . ASP A 1 495 ? 8.075 3.421 -18.862 1.00 92.88 495 ASP A C 1
ATOM 3824 O O . ASP A 1 495 ? 9.271 3.626 -19.096 1.00 92.88 495 ASP A O 1
ATOM 3828 N N . VAL A 1 496 ? 7.651 3.055 -17.646 1.00 93.00 496 VAL A N 1
ATOM 3829 C CA . VAL A 1 496 ? 8.540 2.846 -16.489 1.00 93.00 496 VAL A CA 1
ATOM 3830 C C . VAL A 1 496 ? 9.564 1.738 -16.761 1.00 93.00 496 VAL A C 1
ATOM 3832 O O . VAL A 1 496 ? 10.729 1.881 -16.382 1.00 93.00 496 VAL A O 1
ATOM 3835 N N . SER A 1 497 ? 9.183 0.675 -17.479 1.00 94.38 497 SER A N 1
ATOM 3836 C CA . SER A 1 497 ? 10.096 -0.412 -17.873 1.00 94.38 497 SER A CA 1
ATOM 3837 C C . SER A 1 497 ? 11.253 0.062 -18.773 1.00 94.38 497 SER A C 1
ATOM 3839 O O . SER A 1 497 ? 12.298 -0.588 -18.849 1.00 94.38 497 SER A O 1
ATOM 3841 N N . GLY A 1 498 ? 11.107 1.225 -19.421 1.00 93.38 498 GLY A N 1
ATOM 3842 C CA . GLY A 1 498 ? 12.132 1.852 -20.255 1.00 93.38 498 GLY A CA 1
ATOM 3843 C C . GLY A 1 498 ? 13.222 2.611 -19.484 1.00 93.38 498 GLY A C 1
ATOM 3844 O O . GLY A 1 498 ? 14.193 3.065 -20.102 1.00 93.38 498 GLY A O 1
ATOM 3845 N N . ILE A 1 499 ? 13.095 2.765 -18.160 1.00 92.12 499 ILE A N 1
ATOM 3846 C CA . ILE A 1 499 ? 14.068 3.481 -17.321 1.00 92.12 499 ILE A CA 1
ATOM 3847 C C . ILE A 1 499 ? 15.372 2.680 -17.223 1.00 92.12 499 ILE A C 1
ATOM 3849 O O . ILE A 1 499 ? 15.399 1.537 -16.771 1.00 92.12 499 ILE A O 1
ATOM 3853 N N . ARG A 1 500 ? 16.485 3.303 -17.629 1.00 90.81 500 ARG A N 1
ATOM 3854 C CA . ARG A 1 500 ? 17.808 2.653 -17.706 1.00 90.81 500 ARG A CA 1
ATOM 3855 C C . ARG A 1 500 ? 18.666 2.833 -16.460 1.00 90.81 500 ARG A C 1
ATOM 3857 O O . ARG A 1 500 ? 19.582 2.047 -16.247 1.00 90.81 500 ARG A O 1
ATOM 3864 N N . ASP A 1 501 ? 18.330 3.808 -15.623 1.00 88.44 501 ASP A N 1
ATOM 3865 C CA . ASP A 1 501 ? 19.085 4.152 -14.414 1.00 88.44 501 ASP A CA 1
ATOM 3866 C C . ASP A 1 501 ? 18.873 3.131 -13.275 1.00 88.44 501 ASP A C 1
ATOM 3868 O O . ASP A 1 501 ? 19.309 3.358 -12.152 1.00 88.44 501 ASP A O 1
ATOM 3872 N N . GLY A 1 502 ? 18.202 2.002 -13.530 1.00 93.38 502 GLY A N 1
ATOM 3873 C CA . GLY A 1 502 ? 18.004 0.907 -12.576 1.00 93.38 502 GLY A CA 1
ATOM 3874 C C . GLY A 1 502 ? 16.845 1.101 -11.592 1.00 93.38 502 GLY A C 1
ATOM 3875 O O . GLY A 1 502 ? 16.095 2.079 -11.643 1.00 93.38 502 GLY A O 1
ATOM 3876 N N . TRP A 1 503 ? 16.693 0.141 -10.677 1.00 97.62 503 TRP A N 1
ATOM 3877 C CA . TRP A 1 503 ? 15.544 0.070 -9.767 1.00 97.62 503 TRP A CA 1
ATOM 3878 C C . TRP A 1 503 ? 15.528 1.162 -8.695 1.00 97.62 503 TRP A C 1
ATOM 3880 O O . TRP A 1 503 ? 14.446 1.556 -8.274 1.00 97.62 503 TRP A O 1
ATOM 3890 N N . GLY A 1 504 ? 16.682 1.726 -8.313 1.00 94.25 504 GLY A N 1
ATOM 3891 C CA . GLY A 1 504 ? 16.738 2.903 -7.431 1.00 94.25 504 GLY A CA 1
ATOM 3892 C C . GLY A 1 504 ? 15.986 4.105 -8.012 1.00 94.25 504 GLY A C 1
ATOM 3893 O O . GLY A 1 504 ? 15.207 4.762 -7.318 1.00 94.25 504 GLY A O 1
ATOM 3894 N N . LYS A 1 505 ? 16.120 4.327 -9.328 1.00 94.69 505 LYS A N 1
ATOM 3895 C CA . LYS A 1 505 ? 15.408 5.399 -10.031 1.00 94.69 505 LYS A CA 1
ATOM 3896 C C . LYS A 1 505 ? 13.909 5.140 -10.077 1.00 94.69 505 LYS A C 1
ATOM 3898 O O . LYS A 1 505 ? 13.121 6.057 -9.844 1.00 94.69 505 LYS A O 1
ATOM 3903 N N . ILE A 1 506 ? 13.532 3.893 -10.356 1.00 96.69 506 ILE A N 1
ATOM 3904 C CA . ILE A 1 506 ? 12.135 3.453 -10.383 1.00 96.69 506 ILE A CA 1
ATOM 3905 C C . ILE A 1 506 ? 11.513 3.632 -9.002 1.00 96.69 506 ILE A C 1
ATOM 3907 O O . ILE A 1 506 ? 10.474 4.270 -8.912 1.00 96.69 506 ILE A O 1
ATOM 3911 N N . ASN A 1 507 ? 12.169 3.186 -7.928 1.00 97.81 507 ASN A N 1
ATOM 3912 C CA . ASN A 1 507 ? 11.676 3.329 -6.558 1.00 97.81 507 ASN A CA 1
ATOM 3913 C C . ASN A 1 507 ? 11.447 4.798 -6.173 1.00 97.81 507 ASN A C 1
ATOM 3915 O O . ASN A 1 507 ? 10.362 5.158 -5.714 1.00 97.81 507 ASN A O 1
ATOM 3919 N N . LYS A 1 508 ? 12.419 5.676 -6.460 1.00 93.25 508 LYS A N 1
ATOM 3920 C CA . LYS A 1 508 ? 12.258 7.129 -6.284 1.00 93.25 508 LYS A CA 1
ATOM 3921 C C . LYS A 1 508 ? 11.049 7.663 -7.063 1.00 93.25 508 LYS A C 1
ATOM 3923 O O . LYS A 1 508 ? 10.291 8.479 -6.538 1.00 93.25 508 LYS A O 1
ATOM 3928 N N . GLY A 1 509 ? 10.876 7.221 -8.309 1.00 91.50 509 GLY A N 1
ATOM 3929 C CA . GLY A 1 509 ? 9.730 7.564 -9.149 1.00 91.50 509 GLY A CA 1
ATOM 3930 C C . GLY A 1 509 ? 8.400 7.081 -8.568 1.00 91.50 509 GLY A C 1
ATOM 3931 O O . GLY A 1 509 ? 7.462 7.868 -8.497 1.00 91.50 509 GLY A O 1
ATOM 3932 N N . MET A 1 510 ? 8.338 5.837 -8.085 1.00 95.56 510 MET A N 1
ATOM 3933 C CA . MET A 1 510 ? 7.146 5.250 -7.466 1.00 95.56 510 MET A CA 1
ATOM 3934 C C . MET A 1 510 ? 6.724 6.039 -6.225 1.00 95.56 510 MET A C 1
ATOM 3936 O O . MET A 1 510 ? 5.554 6.363 -6.089 1.00 95.56 510 MET A O 1
ATOM 3940 N N . ILE A 1 511 ? 7.662 6.438 -5.363 1.00 91.25 511 ILE A N 1
ATOM 3941 C CA . ILE A 1 511 ? 7.357 7.266 -4.183 1.00 91.25 511 ILE A CA 1
ATOM 3942 C C . ILE A 1 511 ? 6.788 8.632 -4.596 1.00 91.25 511 ILE A C 1
ATOM 3944 O O . ILE A 1 511 ? 5.770 9.071 -4.058 1.00 91.25 511 ILE A O 1
ATOM 3948 N N . LYS A 1 512 ? 7.414 9.307 -5.574 1.00 89.88 512 LYS A N 1
ATOM 3949 C CA . LYS A 1 512 ? 6.914 10.595 -6.091 1.00 89.88 512 LYS A CA 1
ATOM 3950 C C . LYS A 1 512 ? 5.510 10.444 -6.693 1.00 89.88 512 LYS A C 1
ATOM 3952 O O . LYS A 1 512 ? 4.642 11.277 -6.446 1.00 89.88 512 LYS A O 1
ATOM 3957 N N . MET A 1 513 ? 5.289 9.380 -7.460 1.00 88.81 513 MET A N 1
ATOM 3958 C CA . MET A 1 513 ? 4.013 9.109 -8.114 1.00 88.81 513 MET A CA 1
ATOM 3959 C C . MET A 1 513 ? 2.928 8.696 -7.110 1.00 88.81 513 MET A C 1
ATOM 3961 O O . MET A 1 513 ? 1.800 9.147 -7.253 1.00 88.81 513 MET A O 1
ATOM 3965 N N . PHE A 1 514 ? 3.255 7.951 -6.050 1.00 93.62 514 PHE A N 1
ATOM 3966 C CA . PHE A 1 514 ? 2.324 7.652 -4.955 1.00 93.62 514 PHE A CA 1
ATOM 3967 C C . PHE A 1 514 ? 1.804 8.936 -4.309 1.00 93.62 514 PHE A C 1
ATOM 3969 O O . PHE A 1 514 ? 0.603 9.101 -4.104 1.00 93.62 514 PHE A O 1
ATOM 3976 N N . ASN A 1 515 ? 2.700 9.893 -4.056 1.00 88.00 515 ASN A N 1
ATOM 3977 C CA . ASN A 1 515 ? 2.288 11.177 -3.512 1.00 88.00 515 ASN A CA 1
ATOM 3978 C C . ASN A 1 515 ? 1.328 11.932 -4.449 1.00 88.00 515 ASN A C 1
ATOM 3980 O O . ASN A 1 515 ? 0.338 12.499 -3.993 1.00 88.00 515 ASN A O 1
ATOM 3984 N N . ALA A 1 516 ? 1.606 11.938 -5.754 1.00 85.81 516 ALA A N 1
ATOM 3985 C CA . ALA A 1 516 ? 0.818 12.681 -6.737 1.00 85.81 516 ALA A CA 1
ATOM 3986 C C . ALA A 1 516 ? -0.530 12.015 -7.073 1.00 85.81 516 ALA A C 1
ATOM 3988 O O . ALA A 1 516 ? -1.555 12.694 -7.132 1.00 85.81 516 ALA A O 1
ATOM 3989 N N . GLU A 1 517 ? -0.531 10.699 -7.278 1.00 88.38 517 GLU A N 1
ATOM 3990 C CA . GLU A 1 517 ? -1.668 9.948 -7.825 1.00 88.38 517 GLU A CA 1
ATOM 3991 C C . GLU A 1 517 ? -2.508 9.243 -6.757 1.00 88.38 517 GLU A C 1
ATOM 3993 O O . GLU A 1 517 ? -3.648 8.874 -7.031 1.00 88.38 517 GLU A O 1
ATOM 3998 N N . VAL A 1 518 ? -1.985 9.083 -5.536 1.00 91.88 518 VAL A N 1
ATOM 3999 C CA . VAL A 1 518 ? -2.746 8.561 -4.392 1.00 91.88 518 VAL A CA 1
ATOM 4000 C C . VAL A 1 518 ? -3.020 9.692 -3.407 1.00 91.88 518 VAL A C 1
ATOM 4002 O O . VAL A 1 518 ? -4.152 10.159 -3.326 1.00 91.88 518 VAL A O 1
ATOM 4005 N N . LEU A 1 519 ? -1.999 10.194 -2.704 1.00 91.94 519 LEU A N 1
ATOM 4006 C CA . LEU A 1 519 ? -2.203 11.120 -1.577 1.00 91.94 519 LEU A CA 1
ATOM 4007 C C . LEU A 1 519 ? -2.753 12.495 -1.995 1.00 91.94 519 LEU A C 1
ATOM 4009 O O . LEU A 1 519 ? -3.591 13.068 -1.306 1.00 91.94 519 LEU A O 1
ATOM 4013 N N . SER A 1 520 ? -2.328 13.019 -3.145 1.00 89.00 520 SER A N 1
ATOM 4014 C CA . SER A 1 520 ? -2.764 14.332 -3.653 1.00 89.00 520 SER A CA 1
ATOM 4015 C C . SER A 1 520 ? -4.012 14.259 -4.541 1.00 89.00 520 SER A C 1
ATOM 4017 O O . SER A 1 520 ? -4.389 15.250 -5.178 1.00 89.00 520 SER A O 1
ATOM 4019 N N . LYS A 1 521 ? -4.657 13.089 -4.629 1.00 87.12 521 LYS A N 1
ATOM 4020 C CA . LYS A 1 521 ? -5.735 12.831 -5.583 1.00 87.12 521 LYS A CA 1
ATOM 4021 C C . LYS A 1 521 ? -7.086 12.737 -4.885 1.00 87.12 521 LYS A C 1
ATOM 4023 O O . LYS A 1 521 ? -7.419 11.711 -4.300 1.00 87.12 521 LYS A O 1
ATOM 4028 N N . PHE A 1 522 ? -7.906 13.786 -5.008 1.00 90.00 522 PHE A N 1
ATOM 4029 C CA . PHE A 1 522 ? -9.195 13.879 -4.308 1.00 90.00 522 PHE A CA 1
ATOM 4030 C C . PHE A 1 522 ? -10.077 12.621 -4.450 1.00 90.00 522 PHE A C 1
ATOM 4032 O O . PHE A 1 522 ? -10.449 12.074 -3.413 1.00 90.00 522 PHE A O 1
ATOM 4039 N N . PRO A 1 523 ? -10.357 12.082 -5.660 1.00 90.25 523 PRO A N 1
ATOM 4040 C CA . PRO A 1 523 ? -11.195 10.888 -5.784 1.00 90.25 523 PRO A CA 1
ATOM 4041 C C . PRO A 1 523 ? -10.693 9.658 -5.018 1.00 90.25 523 PRO A C 1
ATOM 4043 O O . PRO A 1 523 ? -11.509 8.809 -4.663 1.00 90.25 523 PRO A O 1
ATOM 4046 N N . VAL A 1 524 ? -9.382 9.578 -4.766 1.00 92.06 524 VAL A N 1
ATOM 4047 C CA . VAL A 1 524 ? -8.724 8.475 -4.061 1.00 92.06 524 VAL A CA 1
ATOM 4048 C C . VAL A 1 524 ? -8.790 8.684 -2.546 1.00 92.06 524 VAL A C 1
ATOM 4050 O O . VAL A 1 524 ? -9.249 7.799 -1.829 1.00 92.06 524 VAL A O 1
ATOM 4053 N N . VAL A 1 525 ? -8.389 9.862 -2.049 1.00 93.38 525 VAL A N 1
ATOM 4054 C CA . VAL A 1 525 ? -8.302 10.130 -0.597 1.00 93.38 525 VAL A CA 1
ATOM 4055 C C . VAL A 1 525 ? -9.590 10.642 0.043 1.00 93.38 525 VAL A C 1
ATOM 4057 O O . VAL A 1 525 ? -9.685 10.648 1.265 1.00 93.38 525 VAL A O 1
ATOM 4060 N N . GLN A 1 526 ? -10.620 11.014 -0.724 1.00 92.19 526 GLN A N 1
ATOM 4061 C CA . GLN A 1 526 ? -11.896 11.514 -0.175 1.00 92.19 526 GLN A CA 1
ATOM 4062 C C . GLN A 1 526 ? -12.588 10.551 0.808 1.00 92.19 526 GLN A C 1
ATOM 4064 O O . GLN A 1 526 ? -13.461 10.959 1.574 1.00 92.19 526 GLN A O 1
ATOM 4069 N N . HIS A 1 527 ? -12.256 9.260 0.756 1.00 93.06 527 HIS A N 1
ATOM 4070 C CA . HIS A 1 527 ? -12.818 8.240 1.638 1.00 93.06 527 HIS A CA 1
ATOM 4071 C C . HIS A 1 527 ? -11.894 7.866 2.800 1.00 93.06 527 HIS A C 1
ATOM 4073 O O . HIS A 1 527 ? -12.314 7.084 3.646 1.00 93.06 527 HIS A O 1
ATOM 4079 N N . PHE A 1 528 ? -10.683 8.427 2.872 1.00 96.38 528 PHE A N 1
ATOM 4080 C CA . PHE A 1 528 ? -9.777 8.211 3.994 1.00 96.38 528 PHE A CA 1
ATOM 4081 C C . PHE A 1 528 ? -10.328 8.925 5.244 1.00 96.38 528 PHE A C 1
ATOM 4083 O O . PHE A 1 528 ? -10.504 10.150 5.213 1.00 96.38 528 PHE A O 1
ATOM 4090 N N . PRO A 1 529 ? -10.672 8.199 6.324 1.00 96.56 529 PRO A N 1
ATOM 4091 C CA . PRO A 1 529 ? -11.192 8.812 7.536 1.00 96.56 529 PRO A CA 1
ATOM 4092 C C . PRO A 1 529 ? -10.042 9.256 8.456 1.00 96.56 529 PRO A C 1
ATOM 4094 O O . PRO A 1 529 ? -8.949 8.704 8.407 1.00 96.56 529 PRO A O 1
ATOM 4097 N N . PHE A 1 530 ? -10.293 10.247 9.311 1.00 97.69 530 PHE A N 1
ATOM 4098 C CA . PHE A 1 530 ? -9.290 10.824 10.211 1.00 97.69 530 PHE A CA 1
ATOM 4099 C C . PHE A 1 530 ? -9.713 10.649 11.662 1.00 97.69 530 PHE A C 1
ATOM 4101 O O . PHE A 1 530 ? -10.824 11.047 12.028 1.00 97.69 530 PHE A O 1
ATOM 4108 N N . GLY A 1 531 ? -8.824 10.069 12.465 1.00 95.44 531 GLY A N 1
ATOM 4109 C CA . GLY A 1 531 ? -8.992 9.887 13.906 1.00 95.44 531 GLY A CA 1
ATOM 4110 C C . GLY A 1 531 ? -7.873 10.558 14.706 1.00 95.44 531 GLY A C 1
ATOM 4111 O O . GLY A 1 531 ? -7.306 11.553 14.260 1.00 95.44 531 GLY A O 1
ATOM 4112 N N . SER A 1 532 ? -7.549 10.031 15.886 1.00 94.69 532 SER A N 1
ATOM 4113 C CA . SER A 1 532 ? -6.447 10.537 16.717 1.00 94.69 532 SER A CA 1
ATOM 4114 C C . SER A 1 532 ? -5.074 10.016 16.265 1.00 94.69 532 SER A C 1
ATOM 4116 O O . SER A 1 532 ? -4.068 10.718 16.379 1.00 94.69 532 SER A O 1
ATOM 4118 N N . LEU A 1 533 ? -5.020 8.799 15.710 1.00 95.12 533 LEU A N 1
ATOM 4119 C CA . LEU A 1 533 ? -3.795 8.137 15.260 1.00 95.12 533 LEU A CA 1
ATOM 4120 C C . LEU A 1 533 ? -3.324 8.676 13.910 1.00 95.12 533 LEU A C 1
ATOM 4122 O O . LEU A 1 533 ? -2.125 8.820 13.699 1.00 95.12 533 LEU A O 1
ATOM 4126 N N . PHE A 1 534 ? -4.245 9.027 13.020 1.00 96.31 534 PHE A N 1
ATOM 4127 C CA . PHE A 1 534 ? -3.955 9.777 11.798 1.00 96.31 534 PHE A CA 1
ATOM 4128 C C . PHE A 1 534 ? -4.771 11.066 11.826 1.00 96.31 534 PHE A C 1
ATOM 4130 O O . PHE A 1 534 ? -5.894 11.124 11.321 1.00 96.31 534 PHE A O 1
ATOM 4137 N N . SER A 1 535 ? -4.195 12.089 12.466 1.00 95.81 535 SER A N 1
ATOM 4138 C CA . SER A 1 535 ? -4.899 13.333 12.783 1.00 95.81 535 SER A CA 1
ATOM 4139 C C . SER A 1 535 ? -5.028 14.291 11.595 1.00 95.81 535 SER A C 1
ATOM 4141 O O . SER A 1 535 ? -4.097 14.494 10.815 1.00 95.81 535 SER A O 1
ATOM 4143 N N . TRP A 1 536 ? -6.196 14.933 11.512 1.00 96.25 536 TRP A N 1
ATOM 4144 C CA . TRP A 1 536 ? -6.504 16.043 10.603 1.00 96.25 536 TRP A CA 1
ATOM 4145 C C . TRP A 1 536 ? -5.917 17.396 11.051 1.00 96.25 536 TRP A C 1
ATOM 4147 O O . TRP A 1 536 ? -6.097 18.428 10.385 1.00 96.25 536 TRP A O 1
ATOM 4157 N N . ASP A 1 537 ? -5.265 17.423 12.210 1.00 94.75 537 ASP A N 1
ATOM 4158 C CA . ASP A 1 537 ? -4.587 18.610 12.713 1.00 94.75 537 ASP A CA 1
ATOM 4159 C C . ASP A 1 537 ? -3.412 18.973 11.810 1.00 94.75 537 ASP A C 1
ATOM 4161 O O . ASP A 1 537 ? -2.789 18.108 11.190 1.00 94.75 537 ASP A O 1
ATOM 4165 N N . LEU A 1 538 ? -3.140 20.274 11.714 1.00 92.81 538 LEU A N 1
ATOM 4166 C CA . LEU A 1 538 ? -2.036 20.776 10.907 1.00 92.81 538 LEU A CA 1
ATOM 4167 C C . LEU A 1 538 ? -0.711 20.374 11.547 1.00 92.81 538 LEU A C 1
ATOM 4169 O O . LEU A 1 538 ? -0.527 20.509 12.756 1.00 92.81 538 LEU A O 1
ATOM 4173 N N . ASP A 1 539 ? 0.207 19.911 10.713 1.00 88.62 539 ASP A N 1
ATOM 4174 C CA . ASP A 1 539 ? 1.590 19.718 11.105 1.00 88.62 539 ASP A CA 1
ATOM 4175 C C . ASP A 1 539 ? 2.265 21.099 11.190 1.00 88.62 539 ASP A C 1
ATOM 4177 O O . ASP A 1 539 ? 2.291 21.818 10.187 1.00 88.62 539 ASP A O 1
ATOM 4181 N N . PRO A 1 540 ? 2.767 21.523 12.366 1.00 82.94 540 PRO A N 1
ATOM 4182 C CA . PRO A 1 540 ? 3.370 22.848 12.529 1.00 82.94 540 PRO A CA 1
ATOM 4183 C C . PRO A 1 540 ? 4.605 23.047 11.641 1.00 82.94 540 PRO A C 1
ATOM 4185 O O . PRO A 1 540 ? 4.918 24.180 11.280 1.00 82.94 540 PRO A O 1
ATOM 4188 N N . ASP A 1 541 ? 5.261 21.950 11.255 1.00 80.69 541 ASP A N 1
ATOM 4189 C CA . ASP A 1 541 ? 6.439 21.941 10.389 1.00 80.69 541 ASP A CA 1
ATOM 4190 C C . ASP A 1 541 ? 6.086 21.776 8.895 1.00 80.69 541 ASP A C 1
ATOM 4192 O O . ASP A 1 541 ? 6.981 21.709 8.044 1.00 80.69 541 ASP A O 1
ATOM 4196 N N . ALA A 1 542 ? 4.794 21.717 8.540 1.00 76.12 542 ALA A N 1
ATOM 4197 C CA . ALA A 1 542 ? 4.376 21.563 7.152 1.00 76.12 542 ALA A CA 1
ATOM 4198 C C . ALA A 1 542 ? 4.761 22.783 6.310 1.00 76.12 542 ALA A C 1
ATOM 4200 O O . ALA A 1 542 ? 4.382 23.925 6.582 1.00 76.12 542 ALA A O 1
ATOM 4201 N N . ALA A 1 543 ? 5.449 22.522 5.200 1.00 66.88 543 ALA A N 1
ATOM 4202 C CA . ALA A 1 543 ? 5.597 23.509 4.143 1.00 66.88 543 ALA A CA 1
ATOM 4203 C C . ALA A 1 543 ? 4.224 23.841 3.531 1.00 66.88 543 ALA A C 1
ATOM 4205 O O . ALA A 1 543 ? 3.351 22.976 3.428 1.00 66.88 543 ALA A O 1
ATOM 4206 N N . ALA A 1 544 ? 4.041 25.087 3.081 1.00 59.03 544 ALA A N 1
ATOM 4207 C CA . ALA A 1 544 ? 2.805 25.501 2.422 1.00 59.03 544 ALA A CA 1
ATOM 4208 C C . ALA A 1 544 ? 2.483 24.564 1.232 1.00 59.03 544 ALA A C 1
ATOM 4210 O O . ALA A 1 544 ? 3.369 24.335 0.398 1.00 59.03 544 ALA A O 1
ATOM 4211 N N . PRO A 1 545 ? 1.247 24.031 1.124 1.00 55.56 545 PRO A N 1
ATOM 4212 C CA . PRO A 1 545 ? 0.895 23.104 0.057 1.00 55.56 545 PRO A CA 1
ATOM 4213 C C . PRO A 1 545 ? 1.061 23.783 -1.306 1.00 55.56 545 PRO A C 1
ATOM 4215 O O . PRO A 1 545 ? 0.395 24.775 -1.607 1.00 55.56 545 PRO A O 1
ATOM 4218 N N . GLN A 1 546 ? 1.954 23.258 -2.145 1.00 49.41 546 GLN A N 1
ATOM 4219 C CA . GLN A 1 546 ? 2.116 23.741 -3.515 1.00 49.41 546 GLN A CA 1
ATOM 4220 C C . GLN A 1 546 ? 0.926 23.279 -4.364 1.00 49.41 546 GLN A C 1
ATOM 4222 O O . GLN A 1 546 ? 0.585 22.095 -4.372 1.00 49.41 546 GLN A O 1
ATOM 4227 N N . GLN A 1 547 ? 0.296 24.195 -5.108 1.00 48.44 547 GLN A N 1
ATOM 4228 C CA . GLN A 1 547 ? -0.774 23.833 -6.040 1.00 48.44 547 GLN A CA 1
ATOM 4229 C C . GLN A 1 547 ? -0.209 22.971 -7.176 1.00 48.44 547 GLN A C 1
ATOM 4231 O O . GLN A 1 547 ? 0.509 23.461 -8.046 1.00 48.44 547 GLN A O 1
ATOM 4236 N N . SER A 1 548 ? -0.540 21.680 -7.184 1.00 55.78 548 SER A N 1
ATOM 4237 C CA . SER A 1 548 ? -0.235 20.807 -8.318 1.00 55.78 548 SER A CA 1
ATOM 4238 C C . SER A 1 548 ? -1.268 20.979 -9.438 1.00 55.78 548 SER A C 1
ATOM 4240 O O . SER A 1 548 ? -2.418 21.350 -9.193 1.00 55.78 548 SER A O 1
ATOM 4242 N N . VAL A 1 549 ? -0.895 20.637 -10.677 1.00 49.94 549 VAL A N 1
ATOM 4243 C CA . VAL A 1 549 ? -1.828 20.590 -11.824 1.00 49.94 549 VAL A CA 1
ATOM 4244 C C . VAL A 1 549 ? -3.026 19.677 -11.526 1.00 49.94 549 VAL A C 1
ATOM 4246 O O . VAL A 1 549 ? -4.139 19.933 -11.983 1.00 49.94 549 VAL A O 1
ATOM 4249 N N . HIS A 1 550 ? -2.822 18.634 -10.716 1.00 50.91 550 HIS A N 1
ATOM 4250 C CA . HIS A 1 550 ? -3.892 17.749 -10.269 1.00 50.91 550 HIS A CA 1
ATOM 4251 C C . HIS A 1 550 ? -4.817 18.414 -9.251 1.00 50.91 550 HIS A C 1
ATOM 4253 O O . HIS A 1 550 ? -6.018 18.192 -9.330 1.00 50.91 550 HIS A O 1
ATOM 4259 N N . MET A 1 551 ? -4.298 19.244 -8.341 1.00 58.03 551 MET A N 1
ATOM 4260 C CA . MET A 1 551 ? -5.112 20.019 -7.394 1.00 58.03 551 MET A CA 1
ATOM 4261 C C . MET A 1 551 ? -5.919 21.120 -8.089 1.00 58.03 551 MET A C 1
ATOM 4263 O O . MET A 1 551 ? -7.082 21.322 -7.756 1.00 58.03 551 MET A O 1
ATOM 4267 N N . ALA A 1 552 ? -5.331 21.789 -9.084 1.00 56.06 552 ALA A N 1
ATOM 4268 C CA . ALA A 1 552 ? -5.995 22.851 -9.840 1.00 56.06 552 ALA A CA 1
ATOM 4269 C C . ALA A 1 552 ? -7.178 22.349 -10.692 1.00 56.06 552 ALA A C 1
ATOM 4271 O O . ALA A 1 552 ? -8.093 23.114 -10.978 1.00 56.06 552 ALA A O 1
ATOM 4272 N N . ASN A 1 553 ? -7.172 21.067 -11.076 1.00 59.25 553 ASN A N 1
ATOM 4273 C CA . ASN A 1 553 ? -8.198 20.448 -11.921 1.00 59.25 553 ASN A CA 1
ATOM 4274 C C . ASN A 1 553 ? -9.141 19.505 -11.150 1.00 59.25 553 ASN A C 1
ATOM 4276 O O . ASN A 1 553 ? -9.787 18.651 -11.761 1.00 59.25 553 ASN A O 1
ATOM 4280 N N . GLN A 1 554 ? -9.209 19.607 -9.817 1.00 61.09 554 GLN A N 1
ATOM 4281 C CA . GLN A 1 554 ? -10.146 18.788 -9.047 1.00 61.09 554 GLN A CA 1
ATOM 4282 C C . GLN A 1 554 ? -11.593 19.247 -9.280 1.00 61.09 554 GLN A C 1
ATOM 4284 O O . GLN A 1 554 ? -11.848 20.449 -9.387 1.00 61.09 554 GLN A O 1
ATOM 4289 N N . PRO A 1 555 ? -12.559 18.314 -9.335 1.00 49.53 555 PRO A N 1
ATOM 4290 C CA . PRO A 1 555 ? -13.964 18.671 -9.454 1.00 49.53 555 PRO A CA 1
ATOM 4291 C C . PRO A 1 555 ? -14.399 19.504 -8.240 1.00 49.53 555 PRO A C 1
ATOM 4293 O O . PRO A 1 555 ? -14.328 19.044 -7.100 1.00 49.53 555 PRO A O 1
ATOM 4296 N N . MET A 1 556 ? -14.859 20.732 -8.488 1.00 45.06 556 MET A N 1
ATOM 4297 C CA . MET A 1 556 ? -15.586 21.524 -7.496 1.00 45.06 556 MET A CA 1
ATOM 4298 C C . MET A 1 556 ? -17.034 21.031 -7.464 1.00 45.06 556 MET A C 1
ATOM 4300 O O . MET A 1 556 ? -17.652 20.850 -8.517 1.00 45.06 556 MET A O 1
ATOM 4304 N N . ALA A 1 557 ? -17.590 20.795 -6.277 1.00 41.41 557 ALA A N 1
ATOM 4305 C CA . ALA A 1 557 ? -19.000 20.451 -6.162 1.00 41.41 557 ALA A CA 1
ATOM 4306 C C . ALA A 1 557 ? -19.856 21.632 -6.661 1.00 41.41 557 ALA A C 1
ATOM 4308 O O . ALA A 1 557 ? -19.687 22.762 -6.204 1.00 41.41 557 ALA A O 1
ATOM 4309 N N . SER A 1 558 ? -20.785 21.391 -7.596 1.00 38.75 558 SER A N 1
ATOM 4310 C CA . SER A 1 558 ? -21.840 22.371 -7.881 1.00 38.75 558 SER A CA 1
ATOM 4311 C C . SER A 1 558 ? -22.707 22.501 -6.637 1.00 38.75 558 SER A C 1
ATOM 4313 O O . SER A 1 558 ? -23.350 21.535 -6.229 1.00 38.75 558 SER A O 1
ATOM 4315 N N . ALA A 1 559 ? -22.702 23.686 -6.030 1.00 33.09 559 ALA A N 1
ATOM 4316 C CA . ALA A 1 559 ? -23.562 24.011 -4.907 1.00 33.09 559 ALA A CA 1
ATOM 4317 C C . ALA A 1 559 ? -25.026 23.717 -5.274 1.00 33.09 559 ALA A C 1
ATOM 4319 O O . ALA A 1 559 ? -25.584 24.312 -6.199 1.00 33.09 559 ALA A O 1
ATOM 4320 N N . ALA A 1 560 ? -25.646 22.785 -4.550 1.00 30.77 560 ALA A N 1
ATOM 4321 C CA . ALA A 1 560 ? -27.089 22.629 -4.565 1.00 30.77 560 ALA A CA 1
ATOM 4322 C C . ALA A 1 560 ? -27.724 23.933 -4.049 1.00 30.77 560 ALA A C 1
ATOM 4324 O O . ALA A 1 560 ? -27.310 24.492 -3.034 1.00 30.77 560 ALA A O 1
ATOM 4325 N N . ALA A 1 561 ? -28.687 24.431 -4.817 1.00 34.06 561 ALA A N 1
ATOM 4326 C CA . ALA A 1 561 ? -29.262 25.761 -4.727 1.00 34.06 561 ALA A CA 1
ATOM 4327 C C . ALA A 1 561 ? -29.886 26.107 -3.364 1.00 34.06 561 ALA A C 1
ATOM 4329 O O . ALA A 1 561 ? -30.636 25.324 -2.783 1.00 34.06 561 ALA A O 1
ATOM 4330 N N . SER A 1 562 ? -29.697 27.359 -2.941 1.00 30.14 562 SER A N 1
ATOM 4331 C CA . SER A 1 562 ? -30.656 28.072 -2.095 1.00 30.14 562 SER A CA 1
ATOM 4332 C C . SER A 1 562 ? -30.763 29.532 -2.555 1.00 30.14 562 SER A C 1
ATOM 4334 O O . SER A 1 562 ? -29.753 30.212 -2.703 1.00 30.14 562 SER A O 1
ATOM 4336 N N . GLY A 1 563 ? -31.995 29.998 -2.801 1.00 28.83 563 GLY A N 1
ATOM 4337 C CA . GLY A 1 563 ? -32.332 31.427 -2.879 1.00 28.83 563 GLY A CA 1
ATOM 4338 C C . GLY A 1 563 ? -32.688 32.000 -4.259 1.00 28.83 563 GLY A C 1
ATOM 4339 O O . GLY A 1 563 ? -31.825 32.481 -4.978 1.00 28.83 563 GLY A O 1
ATOM 4340 N N . ASN A 1 564 ? -33.990 31.991 -4.568 1.00 39.53 564 ASN A N 1
ATOM 4341 C CA . ASN A 1 564 ? -34.770 32.873 -5.456 1.00 39.53 564 ASN A CA 1
ATOM 4342 C C . ASN A 1 564 ? -34.043 33.866 -6.398 1.00 39.53 564 ASN A C 1
ATOM 4344 O O . ASN A 1 564 ? -33.630 34.942 -5.968 1.00 39.53 564 ASN A O 1
ATOM 4348 N N . ALA A 1 565 ? -34.121 33.615 -7.712 1.00 32.69 565 ALA A N 1
ATOM 4349 C CA . ALA A 1 565 ? -34.144 34.653 -8.753 1.00 32.69 565 ALA A CA 1
ATOM 4350 C C . ALA A 1 565 ? -34.933 34.168 -10.000 1.00 32.69 565 ALA A C 1
ATOM 4352 O O . ALA A 1 565 ? -34.964 32.959 -10.246 1.00 32.69 565 ALA A O 1
ATOM 4353 N N . PRO A 1 566 ? -35.595 35.049 -10.784 1.00 33.41 566 PRO A N 1
ATOM 4354 C CA . PRO A 1 566 ? -36.474 34.641 -11.886 1.00 33.41 566 PRO A CA 1
ATOM 4355 C C . PRO A 1 566 ? -35.687 34.233 -13.144 1.00 33.41 566 PRO A C 1
ATOM 4357 O O . PRO A 1 566 ? -34.761 34.927 -13.558 1.00 33.41 566 PRO A O 1
ATOM 4360 N N . MET A 1 567 ? -36.094 33.129 -13.775 1.00 32.12 567 MET A N 1
ATOM 4361 C CA . MET A 1 567 ? -35.504 32.578 -15.008 1.00 32.12 567 MET A CA 1
ATOM 4362 C C . MET A 1 567 ? -35.916 33.364 -16.274 1.00 32.12 567 MET A C 1
ATOM 4364 O O . MET A 1 567 ? -37.105 33.651 -16.428 1.00 32.12 567 MET A O 1
ATOM 4368 N N . PRO A 1 568 ? -35.003 33.640 -17.229 1.00 36.94 568 PRO A N 1
ATOM 4369 C CA . PRO A 1 568 ? -35.357 34.051 -18.592 1.00 36.94 568 PRO A CA 1
ATOM 4370 C C . PRO A 1 568 ? -35.647 32.827 -19.500 1.00 36.94 568 PRO A C 1
ATOM 4372 O O . PRO A 1 568 ? -35.267 31.705 -19.152 1.00 36.94 568 PRO A O 1
ATOM 4375 N N . PRO A 1 569 ? -36.337 32.998 -20.651 1.00 35.06 569 PRO A N 1
ATOM 4376 C CA . PRO A 1 569 ? -36.835 31.884 -21.467 1.00 35.06 569 PRO A CA 1
ATOM 4377 C C . PRO A 1 569 ? -35.714 31.188 -22.269 1.00 35.06 569 PRO A C 1
ATOM 4379 O O . PRO A 1 569 ? -34.671 31.798 -22.519 1.00 35.06 569 PRO A O 1
ATOM 4382 N N . PRO A 1 570 ? -35.906 29.924 -22.702 1.00 33.75 570 PRO A N 1
ATOM 4383 C CA . PRO A 1 570 ? -34.845 29.142 -23.330 1.00 33.75 570 PRO A CA 1
ATOM 4384 C C . PRO A 1 570 ? -34.663 29.500 -24.821 1.00 33.75 570 PRO A C 1
ATOM 4386 O O . PRO A 1 570 ? -35.658 29.709 -25.520 1.00 33.75 570 PRO A O 1
ATOM 4389 N N . PRO A 1 571 ? -33.423 29.523 -25.352 1.00 36.31 571 PRO A N 1
ATOM 4390 C CA . PRO A 1 571 ? -33.170 29.537 -26.792 1.00 36.31 571 PRO A CA 1
ATOM 4391 C C . PRO A 1 571 ? -33.251 28.113 -27.392 1.00 36.31 571 PRO A C 1
ATOM 4393 O O . PRO A 1 571 ? -33.223 27.125 -26.651 1.00 36.31 571 PRO A O 1
ATOM 4396 N N . PRO A 1 572 ? -33.390 27.981 -28.727 1.00 32.72 572 PRO A N 1
ATOM 4397 C CA . PRO A 1 572 ? -33.785 26.731 -29.363 1.00 32.72 572 PRO A CA 1
ATOM 4398 C C . PRO A 1 572 ? -32.666 25.685 -29.382 1.00 32.72 572 PRO A C 1
ATOM 4400 O O . PRO A 1 572 ? -31.474 25.983 -29.405 1.00 32.72 572 PRO A O 1
ATOM 4403 N N . THR A 1 573 ? -33.105 24.431 -29.398 1.00 43.09 573 THR A N 1
ATOM 4404 C CA . THR A 1 573 ? -32.325 23.195 -29.371 1.00 43.09 573 THR A CA 1
ATOM 4405 C C . THR A 1 573 ? -31.261 23.108 -30.471 1.00 43.09 573 THR A C 1
ATOM 4407 O O . THR A 1 573 ? -31.589 22.950 -31.647 1.00 43.09 573 THR A O 1
ATOM 4410 N N . THR A 1 574 ? -29.990 23.070 -30.070 1.00 33.25 574 THR A N 1
ATOM 4411 C CA . THR A 1 574 ? -28.876 22.510 -30.853 1.00 33.25 574 THR A CA 1
ATOM 4412 C C . THR A 1 574 ? -28.030 21.616 -29.947 1.00 33.25 574 THR A C 1
ATOM 4414 O O . THR A 1 574 ? -27.783 21.964 -28.796 1.00 33.25 574 THR A O 1
ATOM 4417 N N . GLY A 1 575 ? -27.669 20.437 -30.462 1.00 34.59 575 GLY A N 1
ATOM 4418 C CA . GLY A 1 575 ? -27.224 19.263 -29.708 1.00 34.59 575 GLY A CA 1
ATOM 4419 C C . GLY A 1 575 ? -26.063 19.463 -28.729 1.00 34.59 575 GLY A C 1
ATOM 4420 O O . GLY A 1 575 ? -25.131 20.230 -28.959 1.00 34.59 575 GLY A O 1
ATOM 4421 N N . THR A 1 576 ? -26.136 18.707 -27.637 1.00 31.20 576 THR A N 1
ATOM 4422 C CA . THR A 1 576 ? -25.184 18.646 -26.528 1.00 31.20 576 THR A CA 1
ATOM 4423 C C . THR A 1 576 ? -23.817 18.146 -27.005 1.00 31.20 576 THR A C 1
ATOM 4425 O O . THR A 1 576 ? -23.621 16.952 -27.223 1.00 31.20 576 THR A O 1
ATOM 4428 N N . ALA A 1 577 ? -22.851 19.052 -27.147 1.00 35.19 577 ALA A N 1
ATOM 4429 C CA . ALA A 1 577 ? -21.435 18.699 -27.159 1.00 35.19 577 ALA A CA 1
ATOM 4430 C C . ALA A 1 577 ? -20.901 18.729 -25.717 1.00 35.19 577 ALA A C 1
ATOM 4432 O O . ALA A 1 577 ? -21.217 19.641 -24.953 1.00 35.19 577 ALA A O 1
ATOM 4433 N N . ALA A 1 578 ? -20.117 17.717 -25.335 1.00 31.39 578 ALA A N 1
ATOM 4434 C CA . ALA A 1 578 ? -19.566 17.591 -23.989 1.00 31.39 578 ALA A CA 1
ATOM 4435 C C . ALA A 1 578 ? -18.573 18.737 -23.658 1.00 31.39 578 ALA A C 1
ATOM 4437 O O . ALA A 1 578 ? -17.824 19.161 -24.543 1.00 31.39 578 ALA A O 1
ATOM 4438 N N . PRO A 1 579 ? -18.494 19.205 -22.393 1.00 37.12 579 PRO A N 1
ATOM 4439 C CA . PRO A 1 579 ? -17.767 20.428 -22.007 1.00 37.12 579 PRO A CA 1
ATOM 4440 C C . PRO A 1 579 ? -16.246 20.414 -22.235 1.00 37.12 579 PRO A C 1
ATOM 4442 O O . PRO A 1 579 ? -15.601 21.453 -22.150 1.00 37.12 579 PRO A O 1
ATOM 4445 N N . TRP A 1 580 ? -15.648 19.257 -22.525 1.00 46.31 580 TRP A N 1
ATOM 4446 C CA . TRP A 1 580 ? -14.200 19.111 -22.707 1.00 46.31 580 TRP A CA 1
ATOM 4447 C C . TRP A 1 580 ? -13.737 19.260 -24.167 1.00 46.31 580 TRP A C 1
ATOM 4449 O O . TRP A 1 580 ? -12.537 19.263 -24.436 1.00 46.31 580 TRP A O 1
ATOM 4459 N N . ALA A 1 581 ? -14.655 19.462 -25.120 1.00 34.09 581 ALA A N 1
ATOM 4460 C CA . ALA A 1 581 ? -14.322 19.638 -26.538 1.00 34.09 581 ALA A CA 1
ATOM 4461 C C . ALA A 1 581 ? -13.641 20.988 -26.882 1.00 34.09 581 ALA A C 1
ATOM 4463 O O . ALA A 1 581 ? -13.287 21.212 -28.038 1.00 34.09 581 ALA A O 1
ATOM 4464 N N . GLN A 1 582 ? -13.441 21.896 -25.915 1.00 34.09 582 GLN A N 1
ATOM 4465 C CA . GLN A 1 582 ? -12.844 23.225 -26.141 1.00 34.09 582 GLN A CA 1
ATOM 4466 C C . GLN A 1 582 ? -11.414 23.414 -25.603 1.00 34.09 582 GLN A C 1
ATOM 4468 O O . GLN A 1 582 ? -10.889 24.526 -25.668 1.00 34.09 582 GLN A O 1
ATOM 4473 N N . ALA A 1 583 ? -10.722 22.357 -25.169 1.00 32.38 583 ALA A N 1
ATOM 4474 C CA . ALA A 1 583 ? -9.360 22.452 -24.620 1.00 32.38 583 ALA A CA 1
ATOM 4475 C C . ALA A 1 583 ? -8.252 22.872 -25.626 1.00 32.38 583 ALA A C 1
ATOM 4477 O O . ALA A 1 583 ? -7.069 22.736 -25.333 1.00 32.38 583 ALA A O 1
ATOM 4478 N N . THR A 1 584 ? -8.591 23.393 -26.812 1.00 31.61 584 THR A N 1
ATOM 4479 C CA . THR A 1 584 ? -7.618 23.844 -27.829 1.00 31.61 584 THR A CA 1
ATOM 4480 C C . THR A 1 584 ? -7.743 25.313 -28.248 1.00 31.61 584 THR A C 1
ATOM 4482 O O . THR A 1 584 ? -7.134 25.713 -29.239 1.00 31.61 584 THR A O 1
ATOM 4485 N N . ARG A 1 585 ? -8.463 26.164 -27.503 1.00 27.98 585 ARG A N 1
ATOM 4486 C CA . ARG A 1 585 ? -8.418 27.625 -27.723 1.00 27.98 585 ARG A CA 1
ATOM 4487 C C . ARG A 1 585 ? -7.680 28.350 -26.597 1.00 27.98 585 ARG A C 1
ATOM 4489 O O . ARG A 1 585 ? -8.220 28.545 -25.518 1.00 27.98 585 ARG A O 1
ATOM 4496 N N . MET A 1 586 ? -6.455 28.786 -26.894 1.00 26.98 586 MET A N 1
ATOM 4497 C CA . MET A 1 586 ? -5.726 29.793 -26.111 1.00 26.98 586 MET A CA 1
ATOM 4498 C C . MET A 1 586 ? -6.511 31.126 -26.099 1.00 26.98 586 MET A C 1
ATOM 4500 O O . MET A 1 586 ? -7.000 31.523 -27.164 1.00 26.98 586 MET A O 1
ATOM 4504 N N . PRO A 1 587 ? -6.622 31.847 -24.965 1.00 27.98 587 PRO A N 1
ATOM 4505 C CA . PRO A 1 587 ? -7.149 33.212 -24.950 1.00 27.98 587 PRO A CA 1
ATOM 4506 C C . PRO A 1 587 ? -6.134 34.214 -25.543 1.00 27.98 587 PRO A C 1
ATOM 4508 O O . PRO A 1 587 ? -4.930 33.948 -25.527 1.00 27.98 587 PRO A O 1
ATOM 4511 N N . PRO A 1 588 ? -6.588 35.365 -26.080 1.00 26.38 588 PRO A N 1
ATOM 4512 C CA . PRO A 1 588 ? -5.714 36.352 -26.706 1.00 26.38 588 PRO A CA 1
ATOM 4513 C C . PRO A 1 588 ? -4.930 37.162 -25.662 1.00 26.38 588 PRO A C 1
ATOM 4515 O O . PRO A 1 588 ? -5.436 37.461 -24.582 1.00 26.38 588 PRO A O 1
ATOM 4518 N N . ALA A 1 589 ? -3.700 37.542 -26.012 1.00 26.77 589 ALA A N 1
ATOM 4519 C CA . ALA A 1 589 ? -2.827 38.376 -25.191 1.00 26.77 589 ALA A CA 1
ATOM 4520 C C . ALA A 1 589 ? -3.140 39.876 -25.354 1.00 26.77 589 ALA A C 1
ATOM 4522 O O . ALA A 1 589 ? -3.240 40.380 -26.475 1.00 26.77 589 ALA A O 1
ATOM 4523 N N . SER A 1 590 ? -3.229 40.588 -24.228 1.00 27.84 590 SER A N 1
ATOM 4524 C CA . SER A 1 590 ? -3.307 42.054 -24.139 1.00 27.84 590 SER A CA 1
ATOM 4525 C C . SER A 1 590 ? -1.891 42.651 -24.003 1.00 27.84 590 SER A C 1
ATOM 4527 O O . SER A 1 590 ? -1.126 42.222 -23.148 1.00 27.84 590 SER A O 1
ATOM 4529 N N . ALA A 1 591 ? -1.571 43.602 -24.886 1.00 25.69 591 ALA A N 1
ATOM 4530 C CA . ALA A 1 591 ? -0.270 44.167 -25.320 1.00 25.69 591 ALA A CA 1
ATOM 4531 C C . ALA A 1 591 ? 0.364 45.226 -24.339 1.00 25.69 591 ALA A C 1
ATOM 4533 O O . ALA A 1 591 ? -0.241 45.398 -23.280 1.00 25.69 591 ALA A O 1
ATOM 4534 N N . PRO A 1 592 ? 1.470 46.001 -24.630 1.00 36.66 592 PRO A N 1
ATOM 4535 C CA . PRO A 1 592 ? 2.114 46.269 -25.943 1.00 36.66 592 PRO A CA 1
ATOM 4536 C C . PRO A 1 592 ? 3.666 46.447 -26.074 1.00 36.66 592 PRO A C 1
ATOM 4538 O O . PRO A 1 592 ? 4.347 46.938 -25.181 1.00 36.66 592 PRO A O 1
ATOM 4541 N N . GLY A 1 593 ? 4.159 46.190 -27.307 1.00 23.08 593 GLY A N 1
ATOM 4542 C CA . GLY A 1 593 ? 5.347 46.797 -27.970 1.00 23.08 593 GLY A CA 1
ATOM 4543 C C . GLY A 1 593 ? 6.601 45.903 -28.111 1.00 23.08 593 GLY A C 1
ATOM 4544 O O . GLY A 1 593 ? 7.021 45.327 -27.122 1.00 23.08 593 GLY A O 1
ATOM 4545 N N . ILE A 1 594 ? 7.312 45.725 -29.243 1.00 23.16 594 ILE A N 1
ATOM 4546 C CA . ILE A 1 594 ? 7.299 46.205 -30.654 1.00 23.16 594 ILE A CA 1
ATOM 4547 C C . ILE A 1 594 ? 8.031 45.101 -31.537 1.00 23.16 594 ILE A C 1
ATOM 4549 O O . ILE A 1 594 ? 8.310 44.043 -30.981 1.00 23.16 594 ILE A O 1
ATOM 4553 N N . PRO A 1 595 ? 8.310 45.193 -32.869 1.00 26.19 595 PRO A N 1
ATOM 4554 C CA . PRO A 1 595 ? 7.807 44.262 -33.906 1.00 26.19 595 PRO A CA 1
ATOM 4555 C C . PRO A 1 595 ? 8.856 43.457 -34.746 1.00 26.19 595 PRO A C 1
ATOM 4557 O O . PRO A 1 595 ? 10.045 43.748 -34.718 1.00 26.19 595 PRO A O 1
ATOM 4560 N N . TYR A 1 596 ? 8.337 42.552 -35.610 1.00 23.77 596 TYR A N 1
ATOM 4561 C CA . TYR A 1 596 ? 8.946 41.857 -36.788 1.00 23.77 596 TYR A CA 1
ATOM 4562 C C . TYR A 1 596 ? 9.835 40.614 -36.522 1.00 23.77 596 TYR A C 1
ATOM 4564 O O . TYR A 1 596 ? 10.500 40.540 -35.503 1.00 23.77 596 TYR A O 1
ATOM 4572 N N . THR A 1 597 ? 9.893 39.553 -37.350 1.00 24.33 597 THR A N 1
ATOM 4573 C CA . THR A 1 597 ? 9.385 39.250 -38.712 1.00 24.33 597 THR A CA 1
ATOM 4574 C C . THR A 1 597 ? 9.209 37.724 -38.867 1.00 24.33 597 THR A C 1
ATOM 4576 O O . THR A 1 597 ? 9.993 36.941 -38.338 1.00 24.33 597 THR A O 1
ATOM 4579 N N . ARG A 1 598 ? 8.203 37.290 -39.644 1.00 27.67 598 ARG A N 1
ATOM 4580 C CA . ARG A 1 598 ? 8.007 35.896 -40.093 1.00 27.67 598 ARG A CA 1
ATOM 4581 C C . ARG A 1 598 ? 9.098 35.458 -41.075 1.00 27.67 598 ARG A C 1
ATOM 4583 O O . ARG A 1 598 ? 9.303 36.164 -42.053 1.00 27.67 598 ARG A O 1
ATOM 4590 N N . THR A 1 599 ? 9.557 34.211 -40.946 1.00 25.23 599 THR A N 1
ATOM 4591 C CA . THR A 1 599 ? 9.800 33.287 -42.076 1.00 25.23 599 THR A CA 1
ATOM 4592 C C . THR A 1 599 ? 9.743 31.834 -41.585 1.00 25.23 599 THR A C 1
ATOM 4594 O O . THR A 1 599 ? 10.610 31.409 -40.828 1.00 25.23 599 THR A O 1
ATOM 4597 N N . ASN A 1 600 ? 8.742 31.066 -42.030 1.00 27.86 600 ASN A N 1
ATOM 4598 C CA . ASN A 1 600 ? 8.725 29.599 -41.927 1.00 27.86 600 ASN A CA 1
ATOM 4599 C C . ASN A 1 600 ? 9.393 28.995 -43.175 1.00 27.86 600 ASN A C 1
ATOM 4601 O O . ASN A 1 600 ? 9.005 29.387 -44.279 1.00 27.86 600 ASN A O 1
ATOM 4605 N N . PRO A 1 601 ? 10.278 27.991 -43.046 1.00 27.50 601 PRO A N 1
ATOM 4606 C CA . PRO A 1 601 ? 10.604 27.080 -44.140 1.00 27.50 601 PRO A CA 1
ATOM 4607 C C . PRO A 1 601 ? 9.736 25.801 -44.112 1.00 27.50 601 PRO A C 1
ATOM 4609 O O . PRO A 1 601 ? 9.174 25.455 -43.070 1.00 27.50 601 PRO A O 1
ATOM 4612 N N . PRO A 1 602 ? 9.597 25.103 -45.256 1.00 30.86 602 PRO A N 1
ATOM 4613 C CA . PRO A 1 602 ? 8.525 24.143 -45.514 1.00 30.86 602 PRO A CA 1
ATOM 4614 C C . PRO A 1 602 ? 8.867 22.709 -45.077 1.00 30.86 602 PRO A C 1
ATOM 4616 O O . PRO A 1 602 ? 9.994 22.246 -45.235 1.00 30.86 602 PRO A O 1
ATOM 4619 N N . GLY A 1 603 ? 7.863 21.977 -44.583 1.00 28.25 603 GLY A N 1
ATOM 4620 C CA . GLY A 1 603 ? 7.960 20.537 -44.318 1.00 28.25 603 GLY A CA 1
ATOM 4621 C C . GLY A 1 603 ? 7.798 19.682 -45.591 1.00 28.25 603 GLY A C 1
ATOM 4622 O O . GLY A 1 603 ? 7.111 20.117 -46.523 1.00 28.25 603 GLY A O 1
ATOM 4623 N N . PRO A 1 604 ? 8.384 18.467 -45.665 1.00 30.80 604 PRO A N 1
ATOM 4624 C CA . PRO A 1 604 ? 8.200 17.573 -46.801 1.00 30.80 604 PRO A CA 1
ATOM 4625 C C . PRO A 1 604 ? 6.902 16.760 -46.719 1.00 30.80 604 PRO A C 1
ATOM 4627 O O . PRO A 1 604 ? 6.371 16.462 -45.651 1.00 30.80 604 PRO A O 1
ATOM 4630 N N . ARG A 1 605 ? 6.416 16.426 -47.917 1.00 28.97 605 ARG A N 1
ATOM 4631 C CA . ARG A 1 605 ? 5.097 15.899 -48.274 1.00 28.97 605 ARG A CA 1
ATOM 4632 C C . ARG A 1 605 ? 4.931 14.403 -47.988 1.00 28.97 605 ARG A C 1
ATOM 4634 O O . ARG A 1 605 ? 5.858 13.621 -48.167 1.00 28.97 605 ARG A O 1
ATOM 4641 N N . SER A 1 606 ? 3.695 14.031 -47.654 1.00 30.39 606 SER A N 1
ATOM 4642 C CA . SER A 1 606 ? 3.178 12.660 -47.649 1.00 30.39 606 SER A CA 1
ATOM 4643 C C . SER A 1 606 ? 2.810 12.211 -49.072 1.00 30.39 606 SER A C 1
ATOM 4645 O O . SER A 1 606 ? 2.224 12.985 -49.833 1.00 30.39 606 SER A O 1
ATOM 4647 N N . GLY A 1 607 ? 3.163 10.972 -49.426 1.00 27.03 607 GLY A N 1
ATOM 4648 C CA . GLY A 1 607 ? 2.841 10.325 -50.696 1.00 27.03 607 GLY A CA 1
ATOM 4649 C C . GLY A 1 607 ? 1.831 9.187 -50.514 1.00 27.03 607 GLY A C 1
ATOM 4650 O O . GLY A 1 607 ? 2.170 8.145 -49.972 1.00 27.03 607 GLY A O 1
ATOM 4651 N N . THR A 1 608 ? 0.613 9.443 -51.002 1.00 28.58 608 THR A N 1
ATOM 4652 C CA . THR A 1 608 ? -0.315 8.557 -51.741 1.00 28.58 608 THR A CA 1
ATOM 4653 C C . THR A 1 608 ? -0.637 7.143 -51.243 1.00 28.58 608 THR A C 1
ATOM 4655 O O . THR A 1 608 ? 0.207 6.265 -51.345 1.00 28.58 608 THR A O 1
ATOM 4658 N N . LEU A 1 609 ? -1.931 6.887 -50.979 1.00 28.50 609 LEU A N 1
ATOM 4659 C CA . LEU A 1 609 ? -2.685 5.737 -51.515 1.00 28.50 609 LEU A CA 1
ATOM 4660 C C . LEU A 1 609 ? -4.215 6.007 -51.494 1.00 28.50 609 LEU A C 1
ATOM 4662 O O . LEU A 1 609 ? -4.772 6.350 -50.458 1.00 28.50 609 LEU A O 1
ATOM 4666 N N . GLY A 1 610 ? -4.867 5.806 -52.651 1.00 29.00 610 GLY A N 1
ATOM 4667 C CA . GLY A 1 610 ? -6.241 5.280 -52.792 1.00 29.00 610 GLY A CA 1
ATOM 4668 C C . GLY A 1 610 ? -7.456 6.203 -52.594 1.00 29.00 610 GLY A C 1
ATOM 4669 O O . GLY A 1 610 ? -8.032 6.252 -51.516 1.00 29.00 610 GLY A O 1
ATOM 4670 N N . MET A 1 611 ? -7.927 6.831 -53.676 1.00 28.92 611 MET A N 1
ATOM 4671 C CA . MET A 1 611 ? -9.218 7.537 -53.790 1.00 28.92 611 MET A CA 1
ATOM 4672 C C . MET A 1 611 ? -10.423 6.575 -53.888 1.00 28.92 611 MET A C 1
ATOM 4674 O O . MET A 1 611 ? -10.374 5.607 -54.645 1.00 28.92 611 MET A O 1
ATOM 4678 N N . ARG A 1 612 ? -11.545 6.902 -53.223 1.00 29.30 612 ARG A N 1
ATOM 4679 C CA . ARG A 1 612 ? -12.903 6.375 -53.496 1.00 29.30 612 ARG A CA 1
ATOM 4680 C C . ARG A 1 612 ? -13.882 7.563 -53.612 1.00 29.30 612 ARG A C 1
ATOM 4682 O O . ARG A 1 612 ? -13.787 8.462 -52.777 1.00 29.30 612 ARG A O 1
ATOM 4689 N N . PRO A 1 613 ? -14.788 7.615 -54.612 1.00 33.91 613 PRO A N 1
ATOM 4690 C CA . PRO A 1 613 ? -15.629 8.793 -54.856 1.00 33.91 613 PRO A CA 1
ATOM 4691 C C . PRO A 1 613 ? -16.902 8.846 -53.972 1.00 33.91 613 PRO A C 1
ATOM 4693 O O . PRO A 1 613 ? -17.311 7.809 -53.440 1.00 33.91 613 PRO A O 1
ATOM 4696 N N . PRO A 1 614 ? -17.523 10.039 -53.809 1.00 33.06 614 PRO A N 1
ATOM 4697 C CA . PRO A 1 614 ? -18.641 10.297 -52.887 1.00 33.06 614 PRO A CA 1
ATOM 4698 C C . PRO A 1 614 ? -20.040 10.003 -53.493 1.00 33.06 614 PRO A C 1
ATOM 4700 O O . PRO A 1 614 ? -20.139 9.758 -54.697 1.00 33.06 614 PRO A O 1
ATOM 4703 N N . PRO A 1 615 ? -21.126 10.003 -52.681 1.00 36.25 615 PRO A N 1
ATOM 4704 C CA . PRO A 1 615 ? -22.424 9.423 -53.044 1.00 36.25 615 PRO A CA 1
ATOM 4705 C C . PRO A 1 615 ? -23.419 10.424 -53.663 1.00 36.25 615 PRO A C 1
ATOM 4707 O O . PRO A 1 615 ? -23.405 11.612 -53.347 1.00 36.25 615 PRO A O 1
ATOM 4710 N N . GLY A 1 616 ? -24.331 9.909 -54.500 1.00 26.70 616 GLY A N 1
ATOM 4711 C CA . GLY A 1 616 ? -25.464 10.629 -55.101 1.00 26.70 616 GLY A CA 1
ATOM 4712 C C . GLY A 1 616 ? -26.833 10.029 -54.724 1.00 26.70 616 GLY A C 1
ATOM 4713 O O . GLY A 1 616 ? -26.942 8.842 -54.434 1.00 26.70 616 GLY A O 1
ATOM 4714 N N . ASN A 1 617 ? -27.853 10.893 -54.702 1.00 28.61 617 ASN A N 1
ATOM 4715 C CA . ASN A 1 617 ? -29.192 10.792 -54.091 1.00 28.61 617 ASN A CA 1
ATOM 4716 C C . ASN A 1 617 ? -30.249 9.872 -54.775 1.00 28.61 617 ASN A C 1
ATOM 4718 O O . ASN A 1 617 ? -30.450 10.031 -55.971 1.00 28.61 617 ASN A O 1
ATOM 4722 N N . LYS A 1 618 ? -31.007 9.111 -53.937 1.00 26.41 618 LYS A N 1
ATOM 4723 C CA . LYS A 1 618 ? -32.491 8.824 -53.851 1.00 26.41 618 LYS A CA 1
ATOM 4724 C C . LYS A 1 618 ? -33.306 8.335 -55.093 1.00 26.41 618 LYS A C 1
ATOM 4726 O O . LYS A 1 618 ? -32.855 8.594 -56.199 1.00 26.41 618 LYS A O 1
ATOM 4731 N N . PRO A 1 619 ? -34.566 7.799 -54.980 1.00 40.47 619 PRO A N 1
ATOM 4732 C CA . PRO A 1 619 ? -35.365 7.252 -53.839 1.00 40.47 619 PRO A CA 1
ATOM 4733 C C . PRO A 1 619 ? -36.100 5.877 -54.084 1.00 40.47 619 PRO A C 1
ATOM 4735 O O . PRO A 1 619 ? -36.326 5.521 -55.230 1.00 40.47 619 PRO A O 1
ATOM 4738 N N . ASP A 1 620 ? -36.496 5.188 -52.986 1.00 27.34 620 ASP A N 1
ATOM 4739 C CA . ASP A 1 620 ? -37.668 4.288 -52.673 1.00 27.34 620 ASP A CA 1
ATOM 4740 C C . ASP A 1 620 ? -38.347 3.327 -53.704 1.00 27.34 620 ASP A C 1
ATOM 4742 O O . ASP A 1 620 ? -38.215 3.534 -54.904 1.00 27.34 620 ASP A O 1
ATOM 4746 N N . PRO A 1 621 ? -39.214 2.345 -53.303 1.00 40.28 621 PRO A N 1
ATOM 4747 C CA . PRO A 1 621 ? -39.555 1.803 -51.968 1.00 40.28 621 PRO A CA 1
ATOM 4748 C C . PRO A 1 621 ? -39.596 0.243 -51.892 1.00 40.28 621 PRO A C 1
ATOM 4750 O O . PRO A 1 621 ? -39.486 -0.460 -52.893 1.00 40.28 621 PRO A O 1
ATOM 4753 N N . SER A 1 622 ? -39.902 -0.282 -50.695 1.00 25.12 622 SER A N 1
ATOM 4754 C CA . SER A 1 622 ? -40.662 -1.525 -50.405 1.00 25.12 622 SER A CA 1
ATOM 4755 C C . SER A 1 622 ? -39.962 -2.711 -49.711 1.00 25.12 622 SER A C 1
ATOM 4757 O O . SER A 1 622 ? -38.905 -3.193 -50.096 1.00 25.12 622 SER A O 1
ATOM 4759 N N . SER A 1 623 ? -40.721 -3.220 -48.735 1.00 28.58 623 SER A N 1
ATOM 4760 C CA . SER A 1 623 ? -40.814 -4.589 -48.221 1.00 28.58 623 SER A CA 1
ATOM 4761 C C . SER A 1 623 ? -39.902 -5.052 -47.080 1.00 28.58 623 SER A C 1
ATOM 4763 O O . SER A 1 623 ? -38.708 -5.296 -47.195 1.00 28.58 623 SER A O 1
ATOM 4765 N N . THR A 1 624 ? -40.605 -5.273 -45.976 1.00 26.69 624 THR A N 1
ATOM 4766 C CA . THR A 1 624 ? -40.338 -6.027 -44.757 1.00 26.69 624 THR A CA 1
ATOM 4767 C C . THR A 1 624 ? -39.900 -7.487 -44.995 1.00 26.69 624 THR A C 1
ATOM 4769 O O . THR A 1 624 ? -40.371 -8.129 -45.930 1.00 26.69 624 THR A O 1
ATOM 4772 N N . ALA A 1 625 ? -39.154 -8.011 -44.008 1.00 26.72 625 ALA A N 1
ATOM 4773 C CA . ALA A 1 625 ? -38.989 -9.416 -43.585 1.00 26.72 625 ALA A CA 1
ATOM 4774 C C . ALA A 1 625 ? -37.848 -10.281 -44.180 1.00 26.72 625 ALA A C 1
ATOM 4776 O O . ALA A 1 625 ? -37.601 -10.289 -45.378 1.00 26.72 625 ALA A O 1
ATOM 4777 N N . ALA A 1 626 ? -37.264 -11.094 -43.274 1.00 27.56 626 ALA A N 1
ATOM 4778 C CA . ALA A 1 626 ? -36.198 -12.107 -43.416 1.00 27.56 626 ALA A CA 1
ATOM 4779 C C . ALA A 1 626 ? -34.759 -11.542 -43.518 1.00 27.56 626 ALA A C 1
ATOM 4781 O O . ALA A 1 626 ? -34.499 -10.643 -44.296 1.00 27.56 626 ALA A O 1
ATOM 4782 N N . GLN A 1 627 ? -33.743 -11.979 -42.767 1.00 28.28 627 GLN A N 1
ATOM 4783 C CA . GLN A 1 627 ? -33.535 -13.209 -42.005 1.00 28.28 627 GLN A CA 1
ATOM 4784 C C . GLN A 1 627 ? -32.454 -12.966 -40.933 1.00 28.28 627 GLN A C 1
ATOM 4786 O O . GLN A 1 627 ? -31.434 -12.328 -41.181 1.00 28.28 627 GLN A O 1
ATOM 4791 N N . ILE A 1 628 ? -32.708 -13.496 -39.739 1.00 28.20 628 ILE A N 1
ATOM 4792 C CA . ILE A 1 628 ? -31.775 -13.610 -38.618 1.00 28.20 628 ILE A CA 1
ATOM 4793 C C . ILE A 1 628 ? -30.802 -14.748 -38.941 1.00 28.20 628 ILE A C 1
ATOM 4795 O O . ILE A 1 628 ? -31.250 -15.873 -39.159 1.00 28.20 628 ILE A O 1
ATOM 4799 N N . THR A 1 629 ? -29.495 -14.491 -38.896 1.00 27.48 629 THR A N 1
ATOM 4800 C CA . THR A 1 629 ? -28.487 -15.560 -38.874 1.00 27.48 629 THR A CA 1
ATOM 4801 C C . THR A 1 629 ? -27.605 -15.390 -37.646 1.00 27.48 629 THR A C 1
ATOM 4803 O O . THR A 1 629 ? -26.806 -14.465 -37.535 1.00 27.48 629 THR A O 1
ATOM 4806 N N . VAL A 1 630 ? -27.828 -16.297 -36.698 1.00 27.78 630 VAL A N 1
ATOM 4807 C CA . VAL A 1 630 ? -27.114 -16.471 -35.435 1.00 27.78 630 VAL A CA 1
ATOM 4808 C C . VAL A 1 630 ? -25.726 -17.047 -35.724 1.00 27.78 630 VAL A C 1
ATOM 4810 O O . VAL A 1 630 ? -25.612 -18.159 -36.235 1.00 27.78 630 VAL A O 1
ATOM 4813 N N . THR A 1 631 ? -24.664 -16.322 -35.382 1.00 29.17 631 THR A N 1
ATOM 4814 C CA . THR A 1 631 ? -23.287 -16.834 -35.402 1.00 29.17 631 THR A CA 1
ATOM 4815 C C . THR A 1 631 ? -22.993 -17.592 -34.103 1.00 29.17 631 THR A C 1
ATOM 4817 O O . THR A 1 631 ? -23.028 -17.032 -33.009 1.00 29.17 631 THR A O 1
ATOM 4820 N N . LYS A 1 632 ? -22.736 -18.898 -34.233 1.00 31.55 632 LYS A N 1
ATOM 4821 C CA . LYS A 1 632 ? -22.397 -19.849 -33.158 1.00 31.55 632 LYS A CA 1
ATOM 4822 C C . LYS A 1 632 ? -20.945 -19.633 -32.684 1.00 31.55 632 LYS A C 1
ATOM 4824 O O . LYS A 1 632 ? -20.071 -19.360 -33.504 1.00 31.55 632 LYS A O 1
ATOM 4829 N N . ALA A 1 633 ? -20.688 -19.762 -31.379 1.00 30.62 633 ALA A N 1
ATOM 4830 C CA . ALA A 1 633 ? -19.374 -19.551 -30.755 1.00 30.62 633 ALA A CA 1
ATOM 4831 C C . ALA A 1 633 ? -18.419 -20.769 -30.893 1.00 30.62 633 ALA A C 1
ATOM 4833 O O . ALA A 1 633 ? -18.894 -21.902 -30.998 1.00 30.62 633 ALA A O 1
ATOM 4834 N N . PRO A 1 634 ? -17.081 -20.575 -30.851 1.00 29.92 634 PRO A N 1
ATOM 4835 C CA . PRO A 1 634 ? -16.092 -21.482 -31.462 1.00 29.92 634 PRO A CA 1
ATOM 4836 C C . PRO A 1 634 ? -15.677 -22.726 -30.651 1.00 29.92 634 PRO A C 1
ATOM 4838 O O . PRO A 1 634 ? -14.613 -23.281 -30.906 1.00 29.92 634 PRO A O 1
ATOM 4841 N N . TRP A 1 635 ? -16.454 -23.173 -29.663 1.00 40.50 635 TRP A N 1
ATOM 4842 C CA . TRP A 1 635 ? -16.059 -24.293 -28.785 1.00 40.50 635 TRP A CA 1
ATOM 4843 C C . TRP A 1 635 ? -17.047 -25.467 -28.751 1.00 40.50 635 TRP A C 1
ATOM 4845 O O . TRP A 1 635 ? -16.907 -26.370 -27.928 1.00 40.50 635 TRP A O 1
ATOM 4855 N N . ALA A 1 636 ? -17.997 -25.523 -29.686 1.00 40.28 636 ALA A N 1
ATOM 4856 C CA . ALA A 1 636 ? -18.743 -26.752 -29.936 1.00 40.28 636 ALA A CA 1
ATOM 4857 C C . ALA A 1 636 ? -17.839 -27.744 -30.694 1.00 40.28 636 ALA A C 1
ATOM 4859 O O . ALA A 1 636 ? -17.560 -27.549 -31.874 1.00 40.28 636 ALA A O 1
ATOM 4860 N N . ARG A 1 637 ? -17.335 -28.772 -30.000 1.00 33.12 637 ARG A N 1
ATOM 4861 C CA . ARG A 1 637 ? -16.734 -29.955 -30.632 1.00 33.12 637 ARG A CA 1
ATOM 4862 C C . ARG A 1 637 ? -17.865 -30.910 -31.010 1.00 33.12 637 ARG A C 1
ATOM 4864 O O . ARG A 1 637 ? -18.641 -31.287 -30.135 1.00 33.12 637 ARG A O 1
ATOM 4871 N N . ASP A 1 638 ? -17.955 -31.249 -32.290 1.00 42.62 638 ASP A N 1
ATOM 4872 C CA . ASP A 1 638 ? -18.902 -32.238 -32.805 1.00 42.62 638 ASP A CA 1
ATOM 4873 C C . ASP A 1 638 ? -18.445 -33.665 -32.445 1.00 42.62 638 ASP A C 1
ATOM 4875 O O . ASP A 1 638 ? -17.247 -33.917 -32.278 1.00 42.62 638 ASP A O 1
ATOM 4879 N N . ALA A 1 639 ? -19.425 -34.554 -32.264 1.00 35.66 639 ALA A N 1
ATOM 4880 C CA . ALA A 1 639 ? -19.252 -35.982 -32.001 1.00 35.66 639 ALA A CA 1
ATOM 4881 C C . ALA A 1 639 ? -18.668 -36.743 -33.199 1.00 35.66 639 ALA A C 1
ATOM 4883 O O . ALA A 1 639 ? -18.952 -36.333 -34.349 1.00 35.66 639 ALA A O 1
#

Sequence (639 aa):
MGPRYVWVNFDVDIISIGKTAFARLEPERQLIRWLRFERADLAKFFVGDYLRLERFDSLRGMQVVDEFMGNGPTGHWRSLWDILNWPCPREKITFIHPHTGEERPPPTFILFSVPVTDQLRSLEINDAHSIEAFAASLTDAARNQTTMASAAGATPPSASPSPLPLPTLQRIDASAPPAFVKPVKRINEGPDVARFLASLAYRDIGVFILQLNRALCPRLPEDAPAPTSSSSSTSAAGTSTSTSRPAAARVFPLVPDSPTSVPSIRALQTLLADINALVAQAPPDPGPRRFGNVSFRTWHALVEERLDGL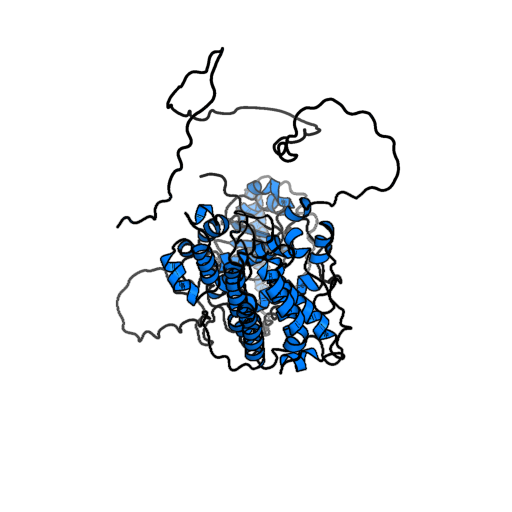LRAGLLGEALDVSGGAARDEVGSYLLGAFGSPQRLDYGTGHELSFVAFVGCLWKLGFFQDGNSEDGAIEREIVLNVIEPYLRVVRKLILTYNLEPAGSHGVWGLDDHAFVPYIFGSAQLTRPVRASSADPMPLEGSVPGAPKPSDVTNRAVVDDQRRSNMYFSAVGFINDVKTGPFWEHSPILFDVSGIRDGWGKINKGMIKMFNAEVLSKFPVVQHFPFGSLFSWDLDPDAAAPQQSVHMANQPMASAAASGNAPMPPPPPTTGTAAPWAQATRMPPASAPGIPYTRTNPPGPRSGTLGMRPPPGNKPDPSSTAAQITVTKAPWARDA

InterPro domains:
  IPR004327 Phosphotyrosyl phosphatase activator, PTPA [PF03095] (183-536)
  IPR004327 Phosphotyrosyl phosphatase activator, PTPA [PTHR10012] (172-537)
  IPR004327 Phosphotyrosyl phosphatase activator, PTPA [cd04087] (255-531)
  IPR037218 PTPA superfamily [SSF140984] (175-537)
  IPR043170 Phosphotyrosyl phosphatase activator, C-terminal lid domain [G3DSA:1.20.120.1150] (414-542)

Foldseek 3Di:
DDDDDDDDQQQPDEAEPEADALVVCLVVLQRHAEYEYEDEDVVVCVVPRLVSQLSSLNYAAYEYEYAPVPDDPDDDVVVVLVVDDHSHDLQRYWYAHPPPRDTDGPDDDDDDDDDDPDPVPPDPDPDPVVVVVVVVVVVVVVVVVVVVPPPDDDDDDDDDDDFDFQFAQAADDLVDHDDWDQFFFQQPFLVSLLLLLQFLLVVNLLRLLQLLLQLQAWAADQPADDPPPDDDDDDDDDDDDDDDDRDAIHFQWQDPPPDDPQPLLVLLLVLLVVLLVLCVVQAFDPDDDPAWTLSVLVSLVVCVVCLVVSCCPDLSVVLCCRPNNSSSSRLSVLVSLQQADSVRLAAAALSLSSVSLSVSSCVNSCSRVSDDPFLPRSSSSCVNRRSVSNVVSNLCSCVRGVGFQQDDCFLVDQASHHQSLQLNLLSSFFDHDHSDSSDHQQQFDGRPPGDQLLCLQPLVSLVVRLNTGSNSVRSNSCVVVDDDRCCVRRVVSNVLSPDHRGSSNSNVVSSVCCCVVASSASSRNSPPTAIPSSHSHGDPPDDRRDCDPRSVPIDDDDDDDDDDDDDDDDDDDDDDDDPPPPPPDDDDDDDDDDYDDDDDDDDDDDDDDDDDDDDDDDDDDDDDDDDDDDDDDDPDDDD

Secondary structure (DSSP, 8-state):
-PPPP----TTTS-EEEET--GGGGGGGTTT-SEEEEEES-HHHIIIIIHHHHTT-TT-SEEEEEETTTTS----HHHHHHHHS--SS-GGGEEEE-TTT--EEPPP----------SSSSS-----HHHHHHHHHHHHHHHHHHHHHHTT---PPPP-PPPPPPPP-PPPP-TTS-------EE---SHHHHHHHTTBHHHHHHHHHHHHHHHHTS-B--TTPPP------------------PPPPPB-----TTPPP--HHHHHHHHHHHHHHHGGGGSPPP-S--SS--THHHHHHHHHHHHHHHHHHSHHHHHHH-GGGGHHHHHHHHHHHHTT-BTTTTEE-HHHHHHHHHHHHHHHHTTTTTTS--GGGHHHHHHIIIIIHHHHHHHHHHHHHHTPEESSTTGGGSS-SS-SHHHHHHHHTTSPPB-S-TTPPPPSS---TTPPPGGGGG-HHHHHHHTTT-HHHHHHHHHHHH--S-HHHH-HHHHHHHT--S-HHHHHHHHHHHHIIIIIT-HHHHTT-EE-SSS--SBPTTPPPPP--HHHHTPPPP-PPP-S--PPPPPPP------TTTTTT-PPPPP---------PPPPPPP------PPP--------------PPPPTT----

Radius of gyration: 32.51 Å; chains: 1; bounding box: 98×89×85 Å

Organism: NCBI:txid1247861

pLDDT: mean 71.95, std 26.25, range [23.08, 98.81]